Protein 9D60 (pdb70)

InterPro domains:
  IPR032762 Putative polysaccharide deacetylase [PF15421] (67-498)

Structure (mmCIF, N/CA/C/O backbone):
data_9D60
#
_entry.id   9D60
#
_cell.length_a   69.295
_cell.length_b   73.112
_cell.length_c   95.385
_cell.angle_alpha   90.000
_cell.angle_beta   90.000
_cell.angle_gamma   90.000
#
_symmetry.space_group_name_H-M   'P 21 21 21'
#
loop_
_entity.id
_entity.type
_entity.pdbx_description
1 polymer 'Phage tail component domain protein'
2 non-polymer GLYCEROL
3 non-polymer 'ZINC ION'
4 water water
#
loop_
_atom_site.group_PDB
_atom_site.id
_atom_site.type_symbol
_atom_site.label_atom_id
_atom_site.label_alt_id
_atom_site.label_comp_id
_atom_site.label_asym_id
_atom_site.label_entity_id
_atom_site.label_seq_id
_atom_site.pdbx_PDB_ins_code
_atom_site.Cartn_x
_atom_site.Cartn_y
_atom_site.Cartn_z
_atom_site.occupancy
_atom_site.B_iso_or_equiv
_atom_site.auth_seq_id
_atom_site.auth_comp_id
_atom_site.auth_asym_id
_atom_site.auth_atom_id
_atom_site.pdbx_PDB_model_num
ATOM 1 N N . ASP A 1 21 ? -0.67713 37.59950 12.70781 1.000 62.97194 40 ASP A N 1
ATOM 2 C CA . ASP A 1 21 ? -1.96618 37.49986 13.38353 1.000 72.90339 40 ASP A CA 1
ATOM 3 C C . ASP A 1 21 ? -2.41588 36.04316 13.47131 1.000 69.23806 40 ASP A C 1
ATOM 4 O O . ASP A 1 21 ? -2.67778 35.39922 12.45445 1.000 64.12087 40 ASP A O 1
ATOM 9 N N . ASN A 1 22 ? -2.50926 35.53508 14.70275 1.000 66.61566 41 ASN A N 1
ATOM 10 C CA . ASN A 1 22 ? -2.81817 34.12355 14.90706 1.000 72.52242 41 ASN A CA 1
ATOM 11 C C . ASN A 1 22 ? -4.27196 33.80066 14.58522 1.000 48.49521 41 ASN A C 1
ATOM 12 O O . ASN A 1 22 ? -4.56843 32.69431 14.12000 1.000 46.65536 41 ASN A O 1
ATOM 17 N N . GLY A 1 23 ? -5.18549 34.73866 14.82087 1.000 33.37508 42 GLY A N 1
ATOM 18 C CA . GLY A 1 23 ? -6.60036 34.46844 14.68742 1.000 32.01956 42 GLY A CA 1
ATOM 19 C C . GLY A 1 23 ? -7.21749 34.74157 13.33401 1.000 19.24246 42 GLY A C 1
ATOM 20 O O . GLY A 1 23 ? -8.42406 34.53795 13.17380 1.000 21.88706 42 GLY A O 1
ATOM 21 N N . LYS A 1 24 ? -6.43730 35.19797 12.35909 1.000 17.36594 43 LYS A N 1
ATOM 22 C CA . LYS A 1 24 ? -6.96951 35.49355 11.03542 1.000 18.54714 43 LYS A CA 1
ATOM 23 C C . LYS A 1 24 ? -7.08070 34.21039 10.21874 1.000 16.94639 43 LYS A C 1
ATOM 24 O O . LYS A 1 24 ? -6.20937 33.33855 10.27820 1.000 17.51000 43 LYS A O 1
ATOM 30 N N . ARG A 1 25 ? -8.16282 34.09385 9.45405 1.000 13.69411 44 ARG A N 1
ATOM 31 C CA . ARG A 1 25 ? -8.33331 32.92165 8.60828 1.000 11.02340 44 ARG A CA 1
ATOM 32 C C . ARG A 1 25 ? -7.26237 32.87472 7.52737 1.000 13.49827 44 ARG A C 1
ATOM 33 O O . ARG A 1 25 ? -6.93243 33.88850 6.90750 1.000 14.91868 44 ARG A O 1
ATOM 41 N N . ARG A 1 26 ? -6.70591 31.68432 7.31505 1.000 12.75674 45 ARG A N 1
ATOM 42 C CA . ARG A 1 26 ? -5.83618 31.42354 6.18338 1.000 13.34829 45 ARG A CA 1
ATOM 43 C C . ARG A 1 26 ? -6.34010 30.16653 5.49714 1.000 10.88486 45 ARG A C 1
ATOM 44 O O . ARG A 1 26 ? -6.80275 29.23162 6.15936 1.000 12.91020 45 ARG A O 1
ATOM 52 N N . ASP A 1 27 ? -6.25197 30.14198 4.17820 1.000 12.22612 46 ASP A N 1
ATOM 53 C CA . ASP A 1 27 ? -6.54377 28.95006 3.39506 1.000 11.51663 46 ASP A CA 1
ATOM 54 C C . ASP A 1 27 ? -5.25387 28.57952 2.68288 1.000 12.14215 46 ASP A C 1
ATOM 55 O O . ASP A 1 27 ? -4.76262 29.34142 1.84186 1.000 16.12994 46 ASP A O 1
ATOM 60 N N . VAL A 1 28 ? -4.68922 27.42949 3.04739 1.000 10.92033 47 VAL A N 1
ATOM 61 C CA . VAL A 1 28 ? -3.32662 27.07065 2.68699 1.000 12.60616 47 VAL A CA 1
ATOM 62 C C . VAL A 1 28 ? -3.33550 25.72061 1.99169 1.000 10.71871 47 VAL A C 1
ATOM 63 O O . VAL A 1 28 ? -4.25694 24.91620 2.14342 1.000 13.34779 47 VAL A O 1
ATOM 67 N N . ILE A 1 29 ? -2.27607 25.46737 1.24590 1.000 11.87913 48 ILE A N 1
ATOM 68 C CA . ILE A 1 29 ? -1.97085 24.12530 0.77684 1.000 10.83227 48 ILE A CA 1
ATOM 69 C C . ILE A 1 29 ? -1.10806 23.47018 1.84430 1.000 12.84783 48 ILE A C 1
ATOM 70 O O . ILE A 1 29 ? -0.01974 23.95872 2.16322 1.000 14.58005 48 ILE A O 1
ATOM 75 N N . CYS A 1 30 ? -1.61440 22.39841 2.43955 1.000 11.22134 49 CYS A N 1
ATOM 76 C CA . CYS A 1 30 ? -0.84174 21.69075 3.45029 1.000 11.91680 49 CYS A CA 1
ATOM 77 C C . CYS A 1 30 ? 0.48889 21.23627 2.87227 1.000 10.85499 49 CYS A C 1
ATOM 78 O O . CYS A 1 30 ? 0.55390 20.73787 1.74338 1.000 10.49944 49 CYS A O 1
ATOM 81 N N . GLU A 1 31 ? 1.54509 21.40967 3.65990 1.000 11.94223 50 GLU A N 1
ATOM 82 C CA . GLU A 1 31 ? 2.90252 21.11571 3.22769 1.000 14.31717 50 GLU A CA 1
ATOM 83 C C . GLU A 1 31 ? 3.72149 20.70193 4.44283 1.000 12.69090 50 GLU A C 1
ATOM 84 O O . GLU A 1 31 ? 3.52233 21.22257 5.54442 1.000 14.73987 50 GLU A O 1
ATOM 90 N N . THR A 1 32 ? 4.60983 19.73470 4.25462 1.000 11.82066 51 THR A N 1
ATOM 91 C CA . THR A 1 32 ? 5.55452 19.35700 5.29004 1.000 11.10161 51 THR A CA 1
ATOM 92 C C . THR A 1 32 ? 6.93569 19.84191 4.87052 1.000 10.16260 51 THR A C 1
ATOM 93 O O . THR A 1 32 ? 7.20268 20.04118 3.68288 1.000 12.75250 51 THR A O 1
ATOM 97 N N . GLU A 1 33 ? 7.81110 20.06248 5.84329 1.000 9.76644 52 GLU A N 1
ATOM 98 C CA . GLU A 1 33 ? 9.06068 20.75332 5.54477 1.000 9.99534 52 GLU A CA 1
ATOM 99 C C . GLU A 1 33 ? 10.18097 19.82862 5.07680 1.000 9.88407 52 GLU A C 1
ATOM 100 O O . GLU A 1 33 ? 11.22912 20.31336 4.63908 1.000 12.02591 52 GLU A O 1
ATOM 106 N N . PHE A 1 34 ? 9.99050 18.51241 5.14056 1.000 8.12337 53 PHE A N 1
ATOM 107 C CA . PHE A 1 34 ? 10.92989 17.57101 4.54468 1.000 8.41522 53 PHE A CA 1
ATOM 108 C C . PHE A 1 34 ? 10.15541 16.32325 4.18503 1.000 8.33880 53 PHE A C 1
ATOM 109 O O . PHE A 1 34 ? 9.13925 16.03468 4.80387 1.000 7.63162 53 PHE A O 1
ATOM 117 N N . ILE A 1 35 ? 10.64320 15.59494 3.18551 1.000 7.99050 54 ILE A N 1
ATOM 118 C CA . ILE A 1 35 ? 10.14380 14.26784 2.83045 1.000 7.92575 54 ILE A CA 1
ATOM 119 C C . ILE A 1 35 ? 11.35969 13.38158 2.60100 1.000 7.78682 54 ILE A C 1
ATOM 120 O O . ILE A 1 35 ? 12.30614 13.79838 1.92738 1.000 8.51408 54 ILE A O 1
ATOM 125 N N . TYR A 1 36 ? 11.33965 12.16161 3.13973 1.000 6.84349 55 TYR A N 1
ATOM 126 C CA . TYR A 1 36 ? 12.45053 11.24877 2.89776 1.000 7.84748 55 TYR A CA 1
ATOM 127 C C . TYR A 1 36 ? 12.76151 11.19920 1.40098 1.000 7.86941 55 TYR A C 1
ATOM 128 O O . TYR A 1 36 ? 11.83368 11.17564 0.57627 1.000 8.31562 55 TYR A O 1
ATOM 137 N N . PRO A 1 37 ? 14.04276 11.18834 1.00949 1.000 6.59977 56 PRO A N 1
ATOM 138 C CA . PRO A 1 37 ? 14.40323 11.23015 -0.42420 1.000 7.33734 56 PRO A CA 1
ATOM 139 C C . PRO A 1 37 ? 14.31487 9.85819 -1.08101 1.000 6.72745 56 PRO A C 1
ATOM 140 O O . PRO A 1 37 ? 15.32305 9.23339 -1.44922 1.000 8.08272 56 PRO A O 1
ATOM 144 N N . PHE A 1 38 ? 13.07584 9.38778 -1.27588 1.000 7.40638 57 PHE A N 1
ATOM 145 C CA . PHE A 1 38 ? 12.84726 8.04458 -1.81173 1.000 8.69707 57 PHE A CA 1
ATOM 146 C C . PHE A 1 38 ? 13.53747 7.84065 -3.15494 1.000 8.52531 57 PHE A C 1
ATOM 147 O O . PHE A 1 38 ? 14.06505 6.75108 -3.42307 1.000 8.86280 57 PHE A O 1
ATOM 155 N N . GLY A 1 39 ? 13.53780 8.87553 -4.00403 1.000 8.41938 58 GLY A N 1
ATOM 156 C CA . GLY A 1 39 ? 14.16551 8.75672 -5.30945 1.000 10.42262 58 GLY A CA 1
ATOM 157 C C . GLY A 1 39 ? 15.64720 8.46554 -5.24177 1.000 9.96174 58 GLY A C 1
ATOM 158 O O . GLY A 1 39 ? 16.20955 7.88253 -6.17536 1.000 10.52589 58 GLY A O 1
ATOM 159 N N . ASN A 1 40 ? 16.29991 8.85514 -4.14630 1.000 8.73400 59 ASN A N 1
ATOM 160 C CA . ASN A 1 40 ? 17.73500 8.64348 -4.00289 1.000 10.46601 59 ASN A CA 1
ATOM 161 C C . ASN A 1 40 ? 18.09157 7.32819 -3.32583 1.000 8.57825 59 ASN A C 1
ATOM 162 O O . ASN A 1 40 ? 19.27924 6.99542 -3.24669 1.000 8.16575 59 ASN A O 1
ATOM 167 N N . GLU A 1 41 ? 17.10541 6.58349 -2.81521 1.000 7.98079 60 GLU A N 1
ATOM 168 C CA . GLU A 1 41 ? 17.40693 5.35454 -2.08997 1.000 8.41406 60 GLU A CA 1
ATOM 169 C C . GLU A 1 41 ? 18.22893 4.42904 -2.97393 1.000 9.30064 60 GLU A C 1
ATOM 170 O O . GLU A 1 41 ? 17.94808 4.28659 -4.15924 1.000 10.56292 60 GLU A O 1
ATOM 176 N N . THR A 1 42 ? 19.28075 3.83629 -2.41713 1.000 9.95849 61 THR A N 1
ATOM 177 C CA . THR A 1 42 ? 20.09575 2.91415 -3.20138 1.000 9.99994 61 THR A CA 1
ATOM 178 C C . THR A 1 42 ? 19.39178 1.57572 -3.34147 1.000 11.85605 61 THR A C 1
ATOM 179 O O . THR A 1 42 ? 18.81988 1.04751 -2.37696 1.000 13.52983 61 THR A O 1
ATOM 183 N N . ALA A 1 43 ? 19.48461 1.00102 -4.54279 1.000 14.83085 62 ALA A N 1
ATOM 184 C CA . ALA A 1 43 ? 18.83613 -0.27337 -4.80982 1.000 15.36848 62 ALA A CA 1
ATOM 185 C C . ALA A 1 43 ? 19.58876 -1.45583 -4.20890 1.000 15.32421 62 ALA A C 1
ATOM 186 O O . ALA A 1 43 ? 18.96378 -2.42871 -3.77320 1.000 15.70185 62 ALA A O 1
ATOM 188 N N . ASP A 1 44 ? 20.91300 -1.39098 -4.15495 1.000 14.34587 63 ASP A N 1
ATOM 189 C CA . ASP A 1 44 ? 21.73809 -2.51345 -3.73134 1.000 13.65802 63 ASP A CA 1
ATOM 190 C C . ASP A 1 44 ? 22.44308 -2.17494 -2.42294 1.000 11.90238 63 ASP A C 1
ATOM 191 O O . ASP A 1 44 ? 23.01366 -1.08512 -2.28784 1.000 19.27254 63 ASP A O 1
ATOM 196 N N . LYS A 1 45 ? 22.37700 -3.09352 -1.46069 1.000 12.39911 64 LYS A N 1
ATOM 197 C CA . LYS A 1 45 ? 23.02968 -2.93339 -0.16815 1.000 13.51573 64 LYS A CA 1
ATOM 198 C C . LYS A 1 45 ? 23.98661 -4.08709 0.03918 1.000 12.98743 64 LYS A C 1
ATOM 199 O O . LYS A 1 45 ? 23.64493 -5.24040 -0.23967 1.000 15.35869 64 LYS A O 1
ATOM 205 N N . GLU A 1 46 ? 25.16715 -3.78810 0.56021 1.000 11.00406 65 GLU A N 1
ATOM 206 C CA . GLU A 1 46 ? 26.14037 -4.81744 0.92173 1.000 12.37527 65 GLU A CA 1
ATOM 207 C C . GLU A 1 46 ? 26.41095 -4.68625 2.41239 1.000 13.24576 65 GLU A C 1
ATOM 208 O O . GLU A 1 46 ? 27.09061 -3.74420 2.83144 1.000 18.60110 65 GLU A O 1
ATOM 214 N N . ILE A 1 47 ? 25.86513 -5.61447 3.20924 1.000 11.57619 66 ILE A N 1
ATOM 215 C CA . ILE A 1 47 ? 25.99139 -5.60419 4.66735 1.000 10.38440 66 ILE A CA 1
ATOM 216 C C . ILE A 1 47 ? 27.24401 -6.37173 5.06062 1.000 10.30810 66 ILE A C 1
ATOM 217 O O . ILE A 1 47 ? 27.44784 -7.51112 4.62641 1.000 10.65486 66 ILE A O 1
ATOM 222 N N . GLU A 1 48 ? 28.07369 -5.75472 5.90027 1.000 10.01220 67 GLU A N 1
ATOM 223 C CA . GLU A 1 48 ? 29.22449 -6.41668 6.50332 1.000 10.25346 67 GLU A CA 1
ATOM 224 C C . GLU A 1 48 ? 29.22599 -6.05057 7.97762 1.000 9.84230 67 GLU A C 1
ATOM 225 O O . GLU A 1 48 ? 29.40776 -4.87964 8.33111 1.000 11.46621 67 GLU A O 1
ATOM 231 N N . ILE A 1 49 ? 29.00761 -7.03868 8.83482 1.000 9.98368 68 ILE A N 1
ATOM 232 C CA . ILE A 1 49 ? 28.95534 -6.82517 10.27134 1.000 9.55720 68 ILE A CA 1
ATOM 233 C C . ILE A 1 49 ? 30.04358 -7.67960 10.90291 1.000 9.63371 68 ILE A C 1
ATOM 234 O O . ILE A 1 49 ? 30.09514 -8.89699 10.69193 1.000 11.37893 68 ILE A O 1
ATOM 239 N N . THR A 1 50 ? 30.93874 -7.03910 11.64178 1.000 10.85353 69 THR A N 1
ATOM 240 C CA . THR A 1 50 ? 32.06254 -7.72296 12.26158 1.000 12.17193 69 THR A CA 1
ATOM 241 C C . THR A 1 50 ? 31.78510 -7.88448 13.74966 1.000 10.21938 69 THR A C 1
ATOM 242 O O . THR A 1 50 ? 31.46293 -6.90911 14.43777 1.000 11.32877 69 THR A O 1
ATOM 246 N N . ILE A 1 51 ? 31.89637 -9.11390 14.22810 1.000 9.29300 70 ILE A N 1
ATOM 247 C CA . ILE A 1 51 ? 31.56912 -9.48183 15.60163 1.000 10.75446 70 ILE A CA 1
ATOM 248 C C . ILE A 1 51 ? 32.85266 -9.95152 16.27254 1.000 9.89783 70 ILE A C 1
ATOM 249 O O . ILE A 1 51 ? 33.46588 -10.93485 15.83594 1.000 11.72857 70 ILE A O 1
ATOM 254 N N . HIS A 1 52 ? 33.26687 -9.23626 17.31303 1.000 10.66075 71 HIS A N 1
ATOM 255 C CA . HIS A 1 52 ? 34.45642 -9.57334 18.08416 1.000 11.67918 71 HIS A CA 1
ATOM 256 C C . HIS A 1 52 ? 34.01878 -10.18810 19.40168 1.000 11.45936 71 HIS A C 1
ATOM 257 O O . HIS A 1 52 ? 33.19926 -9.60326 20.11903 1.000 12.42994 71 HIS A O 1
ATOM 264 N N . LEU A 1 53 ? 34.56758 -11.35537 19.71512 1.000 12.98901 72 LEU A N 1
ATOM 265 C CA . LEU A 1 53 ? 34.18208 -12.12048 20.89157 1.000 11.57093 72 LEU A CA 1
ATOM 266 C C . LEU A 1 53 ? 35.14430 -11.89231 22.04998 1.000 12.05962 72 LEU A C 1
ATOM 267 O O . LEU A 1 53 ? 36.34485 -11.67346 21.86090 1.000 14.15723 72 LEU A O 1
ATOM 272 N N . LYS A 1 54 ? 34.59094 -11.97697 23.26256 1.000 11.69874 73 LYS A N 1
ATOM 273 C CA . LYS A 1 54 ? 35.39276 -11.97473 24.48211 1.000 11.96983 73 LYS A CA 1
ATOM 274 C C . LYS A 1 54 ? 36.36689 -13.15043 24.50128 1.000 13.02673 73 LYS A C 1
ATOM 275 O O . LYS A 1 54 ? 36.12502 -14.20677 23.90044 1.000 14.24466 73 LYS A O 1
ATOM 281 N N . ALA A 1 55 ? 37.46685 -12.96101 25.24338 1.000 13.37912 74 ALA A N 1
ATOM 282 C CA . ALA A 1 55 ? 38.60769 -13.87668 25.17727 1.000 15.26138 74 ALA A CA 1
ATOM 283 C C . ALA A 1 55 ? 38.22749 -15.29709 25.55611 1.000 18.17636 74 ALA A C 1
ATOM 284 O O . ALA A 1 55 ? 38.69978 -16.25828 24.93547 1.000 17.14935 74 ALA A O 1
ATOM 286 N N . ASP A 1 56 ? 37.39500 -15.46204 26.57957 1.000 16.33538 75 ASP A N 1
ATOM 287 C CA . ASP A 1 56 ? 37.05253 -16.79520 27.05720 1.000 18.58455 75 ASP A CA 1
ATOM 288 C C . ASP A 1 56 ? 35.71549 -17.27280 26.51947 1.000 22.00706 75 ASP A C 1
ATOM 289 O O . ASP A 1 56 ? 35.11417 -18.19063 27.08814 1.000 21.31423 75 ASP A O 1
ATOM 294 N N . ARG A 1 57 ? 35.25384 -16.67609 25.42034 1.000 19.08034 76 ARG A N 1
ATOM 295 C CA . ARG A 1 57 ? 33.97253 -16.99579 24.80678 1.000 24.23863 76 ARG A CA 1
ATOM 296 C C . ARG A 1 57 ? 34.14145 -17.38154 23.34177 1.000 28.24507 76 ARG A C 1
ATOM 297 O O . ARG A 1 57 ? 33.22554 -17.20083 22.53355 1.000 24.51898 76 ARG A O 1
ATOM 305 N N . GLN A 1 58 ? 35.31962 -17.89608 22.98704 1.000 19.43128 77 GLN A N 1
ATOM 306 C CA . GLN A 1 58 ? 35.54668 -18.40761 21.64428 1.000 19.05259 77 GLN A CA 1
ATOM 307 C C . GLN A 1 58 ? 34.53153 -19.50004 21.34397 1.000 24.37767 77 GLN A C 1
ATOM 308 O O . GLN A 1 58 ? 34.29683 -20.39366 22.16222 1.000 30.21174 77 GLN A O 1
ATOM 314 N N . VAL A 1 59 ? 33.90367 -19.40803 20.18008 1.000 22.96222 78 VAL A N 1
ATOM 315 C CA . VAL A 1 59 ? 32.93129 -20.39852 19.75292 1.000 20.64571 78 VAL A CA 1
ATOM 316 C C . VAL A 1 59 ? 33.52865 -21.16106 18.58529 1.000 18.31203 78 VAL A C 1
ATOM 317 O O . VAL A 1 59 ? 34.43320 -20.68717 17.89373 1.000 22.67240 78 VAL A O 1
ATOM 321 N N . GLY A 1 60 ? 33.02544 -22.37252 18.37741 1.000 22.58374 79 GLY A N 1
ATOM 322 C CA . GLY A 1 60 ? 33.56253 -23.20816 17.32699 1.000 28.55150 79 GLY A CA 1
ATOM 323 C C . GLY A 1 60 ? 32.85291 -23.03383 16.00228 1.000 24.94048 79 GLY A C 1
ATOM 324 O O . GLY A 1 60 ? 33.46875 -23.15956 14.94168 1.000 23.41145 79 GLY A O 1
ATOM 325 N N . TYR A 1 61 ? 31.55777 -22.73064 16.04902 1.000 19.93655 80 TYR A N 1
ATOM 326 C CA . TYR A 1 61 ? 30.75555 -22.72715 14.83564 1.000 18.51909 80 TYR A CA 1
ATOM 327 C C . TYR A 1 61 ? 29.56019 -21.81293 15.02818 1.000 17.07380 80 TYR A C 1
ATOM 328 O O . TYR A 1 61 ? 28.92557 -21.82798 16.08357 1.000 18.08184 80 TYR A O 1
ATOM 337 N N . LEU A 1 62 ? 29.25020 -21.04164 13.98666 1.000 13.91517 81 LEU A N 1
ATOM 338 C CA . LEU A 1 62 ? 28.07348 -20.18462 13.94944 1.000 11.27962 81 LEU A CA 1
ATOM 339 C C . LEU A 1 62 ? 27.40962 -20.36173 12.59656 1.000 12.88271 81 LEU A C 1
ATOM 340 O O . LEU A 1 62 ? 28.08687 -20.60173 11.59498 1.000 13.36252 81 LEU A O 1
ATOM 345 N N . TYR A 1 63 ? 26.08506 -20.24050 12.56698 1.000 10.69779 82 TYR A N 1
ATOM 346 C CA . TYR A 1 63 ? 25.36530 -20.22779 11.29969 1.000 10.27937 82 TYR A CA 1
ATOM 347 C C . TYR A 1 63 ? 24.17383 -19.29292 11.43070 1.000 9.36097 82 TYR A C 1
ATOM 348 O O . TYR A 1 63 ? 23.80400 -18.89634 12.53570 1.000 10.12218 82 TYR A O 1
ATOM 357 N N . THR A 1 64 ? 23.59941 -18.91000 10.29240 1.000 9.51334 83 THR A N 1
ATOM 358 C CA . THR A 1 64 ? 22.66468 -17.78858 10.26526 1.000 10.27142 83 THR A CA 1
ATOM 359 C C . THR A 1 64 ? 21.43861 -18.09499 9.41482 1.000 10.20746 83 THR A C 1
ATOM 360 O O . THR A 1 64 ? 21.454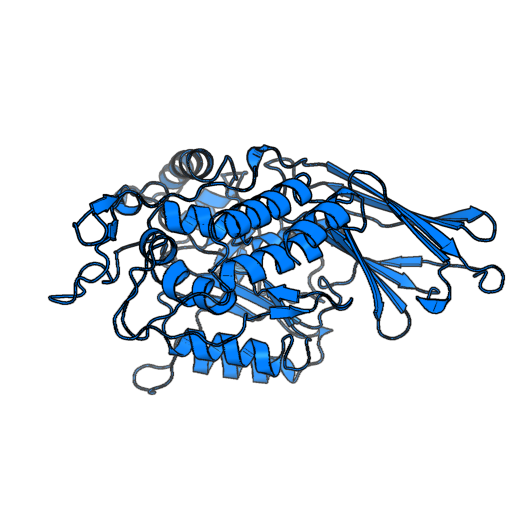34 -18.97149 8.54695 1.000 12.60097 83 THR A O 1
ATOM 364 N N . GLU A 1 65 ? 20.38218 -17.31508 9.63953 1.000 9.01444 84 GLU A N 1
ATOM 365 C CA . GLU A 1 65 ? 19.17825 -17.38997 8.82206 1.000 11.52777 84 GLU A CA 1
ATOM 366 C C . GLU A 1 65 ? 18.45009 -16.06225 8.93670 1.000 10.48471 84 GLU A C 1
ATOM 367 O O . GLU A 1 65 ? 18.57124 -15.36596 9.95121 1.000 11.51961 84 GLU A O 1
ATOM 373 N N . ILE A 1 66 ? 17.68494 -15.72799 7.90351 1.000 9.43717 85 ILE A N 1
ATOM 374 C CA . ILE A 1 66 ? 16.66470 -14.68611 7.97791 1.000 8.53690 85 ILE A CA 1
ATOM 375 C C . ILE A 1 66 ? 15.35282 -15.35826 8.37631 1.000 10.13146 85 ILE A C 1
ATOM 376 O O . ILE A 1 66 ? 14.91320 -16.28922 7.67726 1.000 10.66965 85 ILE A O 1
ATOM 381 N N . PRO A 1 67 ? 14.72366 -14.95782 9.48117 1.000 7.89449 86 PRO A N 1
ATOM 382 C CA . PRO A 1 67 ? 13.50730 -15.64792 9.92101 1.000 8.26808 86 PRO A CA 1
ATOM 383 C C . PRO A 1 67 ? 12.31019 -15.29953 9.04784 1.000 7.73215 86 PRO A C 1
ATOM 384 O O . PRO A 1 67 ? 12.29867 -14.29269 8.32993 1.000 7.72736 86 PRO A O 1
ATOM 388 N N . THR A 1 68 ? 11.26424 -16.12279 9.16990 1.000 8.26985 87 THR A N 1
ATOM 389 C CA . THR A 1 68 ? 10.07625 -15.97741 8.33723 1.000 9.12552 87 THR A CA 1
ATOM 390 C C . THR A 1 68 ? 9.50218 -14.57517 8.42596 1.000 8.93102 87 THR A C 1
ATOM 391 O O . THR A 1 68 ? 9.14194 -13.97875 7.41035 1.000 9.01305 87 THR A O 1
ATOM 395 N N . LEU A 1 69 ? 9.40167 -14.03482 9.63486 1.000 7.65972 88 LEU A N 1
ATOM 396 C CA . LEU A 1 69 ? 8.88385 -12.69056 9.84545 1.000 7.33668 88 LEU A CA 1
ATOM 397 C C . LEU A 1 69 ? 9.95311 -11.81817 10.47734 1.000 6.96226 88 LEU A C 1
ATOM 398 O O . LEU A 1 69 ? 10.71204 -12.26335 11.34925 1.000 8.04840 88 LEU A O 1
ATOM 403 N N . LYS A 1 70 ? 9.98625 -10.56831 10.03356 1.000 6.71386 89 LYS A N 1
ATOM 404 C CA . LYS A 1 70 ? 10.89613 -9.59035 10.60280 1.000 7.59539 89 LYS A CA 1
ATOM 405 C C . LYS A 1 70 ? 10.72193 -9.54415 12.11334 1.000 6.39965 89 LYS A C 1
ATOM 406 O O . LYS A 1 70 ? 9.61863 -9.74797 12.63635 1.000 7.69231 89 LYS A O 1
ATOM 412 N N . TYR A 1 71 ? 11.83220 -9.30979 12.82041 1.000 7.22889 90 TYR A N 1
ATOM 413 C CA . TYR A 1 71 ? 11.85688 -9.19203 14.27456 1.000 7.21531 90 TYR A CA 1
ATOM 414 C C . TYR A 1 71 ? 11.56315 -10.51225 14.96432 1.000 7.64565 90 TYR A C 1
ATOM 415 O O . TYR A 1 71 ? 11.31128 -10.52638 16.17522 1.000 8.55266 90 TYR A O 1
ATOM 424 N N . ASN A 1 72 ? 11.55986 -11.62232 14.23316 1.000 7.31305 91 ASN A N 1
ATOM 425 C CA . ASN A 1 72 ? 11.18178 -12.91005 14.79397 1.000 7.27964 91 ASN A CA 1
ATOM 426 C C . ASN A 1 72 ? 9.74811 -12.92145 15.29937 1.000 8.86008 91 ASN A C 1
ATOM 427 O O . ASN A 1 72 ? 9.42122 -13.67523 16.21913 1.000 9.48773 91 ASN A O 1
ATOM 432 N N . LYS A 1 73 ? 8.86415 -12.12984 14.69000 1.000 7.99021 92 LYS A N 1
ATOM 433 C CA . LYS A 1 73 ? 7.45892 -12.17495 15.07462 1.000 6.78702 92 LYS A CA 1
ATOM 434 C C . LYS A 1 73 ? 6.83302 -13.53356 14.74383 1.000 8.34941 92 LYS A C 1
ATOM 435 O O . LYS A 1 73 ? 7.32880 -14.29260 13.90169 1.000 9.43725 92 LYS A O 1
ATOM 441 N N . ASP A 1 74 ? 5.71964 -13.82832 15.42272 1.000 8.27993 93 ASP A N 1
ATOM 442 C CA . ASP A 1 74 ? 4.99845 -15.08286 15.22551 1.000 8.81787 93 ASP A CA 1
ATOM 443 C C . ASP A 1 74 ? 3.95096 -15.00482 14.12716 1.000 8.51355 93 ASP A C 1
ATOM 444 O O . ASP A 1 74 ? 3.65174 -16.02959 13.51200 1.000 9.02653 93 ASP A O 1
ATOM 449 N N . TRP A 1 75 ? 3.33283 -13.84499 13.90539 1.000 8.38565 94 TRP A N 1
ATOM 450 C CA . TRP A 1 75 ? 2.22967 -13.77765 12.96017 1.000 7.60574 94 TRP A CA 1
ATOM 451 C C . TRP A 1 75 ? 2.16310 -12.38008 12.36102 1.000 7.61654 94 TRP A C 1
ATOM 452 O O . TRP A 1 75 ? 2.72857 -11.41418 12.89361 1.000 7.68388 94 TRP A O 1
ATOM 463 N N . LEU A 1 76 ? 1.45181 -12.29077 11.24577 1.000 7.35608 95 LEU A N 1
ATOM 464 C CA . LEU A 1 76 ? 1.48357 -11.12230 10.37497 1.000 8.00546 95 LEU A CA 1
ATOM 465 C C . LEU A 1 76 ? 0.10793 -10.47982 10.28301 1.000 6.47810 95 LEU A C 1
ATOM 466 O O . LEU A 1 76 ? -0.88944 -11.16312 10.00735 1.000 7.60197 95 LEU A O 1
ATOM 471 N N . PHE A 1 77 ? 0.06489 -9.15666 10.48038 1.000 8.20285 96 PHE A N 1
ATOM 472 C CA . PHE A 1 77 ? -1.12640 -8.33585 10.28219 1.000 7.40715 96 PHE A CA 1
ATOM 473 C C . PHE A 1 77 ? -0.78074 -7.31444 9.20527 1.000 7.93815 96 PHE A C 1
ATOM 474 O O . PHE A 1 77 ? 0.16477 -6.53822 9.37736 1.000 8.23974 96 PHE A O 1
ATOM 482 N N . LEU A 1 78 ? -1.51025 -7.33840 8.08815 1.000 6.48852 97 LEU A N 1
ATOM 483 C CA . LEU A 1 78 ? -1.32451 -6.38328 6.98993 1.000 7.21768 97 LEU A CA 1
ATOM 484 C C . LEU A 1 78 ? -2.53488 -5.46652 6.90644 1.000 7.13191 97 LEU A C 1
ATOM 485 O O . LEU A 1 78 ? -3.67576 -5.93434 6.98836 1.000 7.60516 97 LEU A O 1
ATOM 490 N N . MET A 1 79 ? -2.30485 -4.15980 6.72470 1.000 7.70787 98 MET A N 1
ATOM 491 C CA . MET A 1 79 ? -3.42792 -3.23266 6.62223 1.000 7.18082 98 MET A CA 1
ATOM 492 C C . MET A 1 79 ? -3.23418 -2.26552 5.45785 1.000 7.93674 98 MET A C 1
ATOM 493 O O . MET A 1 79 ? -2.19913 -1.59028 5.36146 1.000 7.67100 98 MET A O 1
ATOM 498 N N . THR A 1 80 ? -4.24785 -2.18244 4.60009 1.000 7.34617 99 THR A N 1
ATOM 499 C CA . THR A 1 80 ? -4.28241 -1.24876 3.47768 1.000 7.26251 99 THR A CA 1
ATOM 500 C C . THR A 1 80 ? -5.63163 -0.55119 3.52977 1.000 7.50573 99 THR A C 1
ATOM 501 O O . THR A 1 80 ? -6.68181 -1.21037 3.51785 1.000 8.56905 99 THR A O 1
ATOM 505 N N . GLN A 1 81 ? -5.60429 0.77442 3.62133 1.000 6.64385 100 GLN A N 1
ATOM 506 C CA . GLN A 1 81 ? -6.81549 1.57881 3.71192 1.000 7.21456 100 GLN A CA 1
ATOM 507 C C . GLN A 1 81 ? -7.12752 2.17147 2.34028 1.000 7.56706 100 GLN A C 1
ATOM 508 O O . GLN A 1 81 ? -6.28726 2.85589 1.75268 1.000 8.03999 100 GLN A O 1
ATOM 514 N N . ASP A 1 82 ? -8.32689 1.90535 1.83427 1.000 8.04786 101 ASP A N 1
ATOM 515 C CA . ASP A 1 82 ? -8.68532 2.23721 0.46729 1.000 8.44672 101 ASP A CA 1
ATOM 516 C C . ASP A 1 82 ? -9.34138 3.60927 0.38755 1.000 9.37503 101 ASP A C 1
ATOM 517 O O . ASP A 1 82 ? -9.69238 4.23266 1.39074 1.000 11.53619 101 ASP A O 1
ATOM 522 N N . ASP A 1 83 ? -9.50113 4.07166 -0.85107 1.000 8.84564 102 ASP A N 1
ATOM 523 C CA . ASP A 1 83 ? -10.25951 5.27326 -1.21251 1.000 9.16484 102 ASP A CA 1
ATOM 524 C C . ASP A 1 83 ? -9.57154 6.57115 -0.81419 1.000 9.29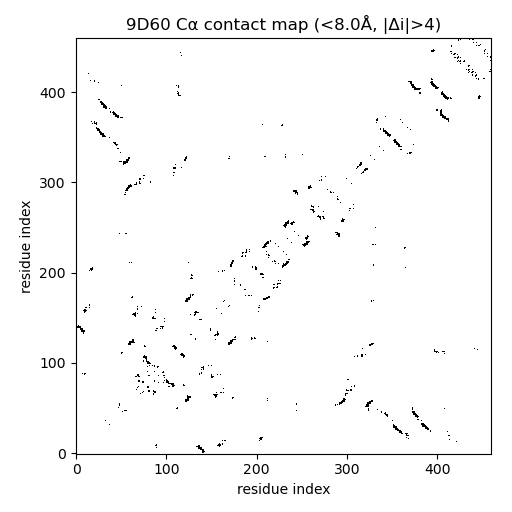056 102 ASP A C 1
ATOM 525 O O . ASP A 1 83 ? -10.22385 7.61506 -0.74107 1.000 10.22343 102 ASP A O 1
ATOM 530 N N . CYS A 1 84 ? -8.27701 6.54714 -0.53670 1.000 8.85740 103 CYS A N 1
ATOM 531 C CA . CYS A 1 84 ? -7.51944 7.77072 -0.25759 1.000 8.63646 103 CYS A CA 1
ATOM 532 C C . CYS A 1 84 ? -8.23085 8.64795 0.77610 1.000 9.61548 103 CYS A C 1
ATOM 533 O O . CYS A 1 84 ? -8.48094 9.83547 0.57067 1.000 9.56307 103 CYS A O 1
ATOM 536 N N . MET A 1 85 ? -8.58551 8.02307 1.89253 1.000 8.06718 104 MET A N 1
ATOM 537 C CA . MET A 1 85 ? -9.50041 8.64294 2.84525 1.000 8.65629 104 MET A CA 1
ATOM 538 C C . MET A 1 85 ? -8.81583 9.63874 3.75555 1.000 7.44798 104 MET A C 1
ATOM 539 O O . MET A 1 85 ? -7.72250 9.38786 4.27111 1.000 8.59645 104 MET A O 1
ATOM 544 N N . HIS A 1 86 ? -9.51178 10.73555 4.02229 1.000 7.61879 105 HIS A N 1
ATOM 545 C CA . HIS A 1 86 ? -9.06335 11.71380 5.00002 1.000 7.05470 105 HIS A CA 1
ATOM 546 C C . HIS A 1 86 ? -8.72913 11.02901 6.32715 1.000 7.34677 105 HIS A C 1
ATOM 547 O O . HIS A 1 86 ? -7.71497 11.34399 6.95821 1.000 7.70197 105 HIS A O 1
ATOM 554 N N . SER A 1 87 ? -9.55373 10.06819 6.74523 1.000 6.84164 106 SER A N 1
ATOM 555 C CA . SER A 1 87 ? -9.31999 9.39440 8.01621 1.000 7.01369 106 SER A CA 1
ATOM 556 C C . SER A 1 87 ? -8.04217 8.56342 8.04665 1.000 6.85866 106 SER A C 1
ATOM 557 O O . SER A 1 87 ? -7.58337 8.23892 9.14981 1.000 7.44759 106 SER A O 1
ATOM 560 N N . ALA A 1 88 ? -7.45767 8.20808 6.89629 1.000 7.44677 107 ALA A N 1
ATOM 561 C CA . ALA A 1 88 ? -6.15371 7.54970 6.92739 1.000 7.33524 107 ALA A CA 1
ATOM 562 C C . ALA A 1 88 ? -5.12690 8.41705 7.63647 1.000 7.43078 107 ALA A C 1
ATOM 563 O O . ALA A 1 88 ? -4.21794 7.90416 8.30602 1.000 7.57495 107 ALA A O 1
ATOM 565 N N . PHE A 1 89 ? -5.25416 9.73801 7.48948 1.000 7.27221 108 PHE A N 1
ATOM 566 C CA . PHE A 1 89 ? -4.41230 10.67745 8.22755 1.000 7.21950 108 PHE A CA 1
ATOM 567 C C . PHE A 1 89 ? -4.97571 10.95478 9.61713 1.000 7.76328 108 PHE A C 1
ATOM 568 O O . PHE A 1 89 ? -4.30322 10.73501 10.63021 1.000 7.74919 108 PHE A O 1
ATOM 576 N N . SER A 1 90 ? -6.22847 11.42687 9.68436 1.000 6.88230 109 SER A N 1
ATOM 577 C CA . SER A 1 90 ? -6.76983 11.99910 10.91559 1.000 7.43820 109 SER A CA 1
ATOM 578 C C . SER A 1 90 ? -7.03993 10.96414 11.99468 1.000 8.09663 109 SER A C 1
ATOM 579 O O . SER A 1 90 ? -7.04024 11.31294 13.18785 1.000 8.19405 109 SER A O 1
ATOM 582 N N . TYR A 1 91 ? -7.31425 9.71570 11.61104 1.000 6.80761 110 TYR A N 1
ATOM 583 C CA . TYR A 1 91 ? -7.61120 8.64545 12.55763 1.000 6.90608 110 TYR A CA 1
ATOM 584 C C . TYR A 1 91 ? -6.51075 7.59284 12.58644 1.000 6.93073 110 TYR A C 1
ATOM 585 O O . TYR A 1 91 ? -5.91709 7.35877 13.63987 1.000 7.94596 110 TYR A O 1
ATOM 594 N N . THR A 1 92 ? -6.19051 6.96924 11.44792 1.000 7.64632 111 THR A N 1
ATOM 595 C CA . THR A 1 92 ? -5.26197 5.83972 11.46001 1.000 7.29825 111 THR A CA 1
ATOM 596 C C . THR A 1 92 ? -3.84898 6.28933 11.79890 1.000 6.43433 111 THR A C 1
ATOM 597 O O . THR A 1 92 ? -3.25658 5.84183 12.79440 1.000 7.21325 111 THR A O 1
ATOM 601 N N . TRP A 1 93 ? -3.27856 7.15372 10.96650 1.000 7.88607 112 TRP A N 1
ATOM 602 C CA . TRP A 1 93 ? -1.92185 7.62521 11.20927 1.000 6.84020 112 TRP A CA 1
ATOM 603 C C . TRP A 1 93 ? -1.82129 8.35499 12.54664 1.000 6.97864 112 TRP A C 1
ATOM 604 O O . TRP A 1 93 ? -0.89198 8.11752 13.32916 1.000 7.26262 112 TRP A O 1
ATOM 615 N N . ALA A 1 94 ? -2.77079 9.24825 12.83052 1.000 7.05818 113 ALA A N 1
ATOM 616 C CA . ALA A 1 94 ? -2.68394 10.03211 14.06281 1.000 5.85815 113 ALA A CA 1
ATOM 617 C C . ALA A 1 94 ? -2.68893 9.14516 15.30288 1.000 7.22028 113 ALA A C 1
ATOM 618 O O . ALA A 1 94 ? -1.92839 9.38580 16.24979 1.000 7.74643 113 ALA A O 1
ATOM 620 N N . ALA A 1 95 ? -3.53592 8.11603 15.31984 1.000 6.17926 114 ALA A N 1
ATOM 621 C CA . ALA A 1 95 ? -3.59910 7.24103 16.48869 1.000 7.41793 114 ALA A CA 1
ATOM 622 C C . ALA A 1 95 ? -2.30816 6.45496 16.65435 1.000 6.89958 114 ALA A C 1
ATOM 623 O O . ALA A 1 95 ? -1.82265 6.26866 17.77778 1.000 9.01051 114 ALA A O 1
ATOM 625 N N . ILE A 1 96 ? -1.72916 5.97198 15.55629 1.000 6.78218 115 ILE A N 1
ATOM 626 C CA . ILE A 1 96 ? -0.49804 5.20168 15.67638 1.000 7.57069 115 ILE A CA 1
ATOM 627 C C . ILE A 1 96 ? 0.63077 6.07022 16.21952 1.000 6.35089 115 ILE A C 1
ATOM 628 O O . ILE A 1 96 ? 1.45009 5.62051 17.03804 1.000 6.90839 115 ILE A O 1
ATOM 633 N N . HIS A 1 97 ? 0.68654 7.32768 15.78679 1.000 7.14970 116 HIS A N 1
ATOM 634 C CA . HIS A 1 97 ? 1.85929 8.16311 15.99559 1.000 6.98989 116 HIS A CA 1
ATOM 635 C C . HIS A 1 97 ? 1.72357 9.14832 17.14654 1.000 7.63253 116 HIS A C 1
ATOM 636 O O . HIS A 1 97 ? 2.55373 10.05640 17.26029 1.000 9.30343 116 HIS A O 1
ATOM 643 N N . GLY A 1 98 ? 0.73807 8.96585 18.02006 1.000 8.51024 117 GLY A N 1
ATOM 644 C CA . GLY A 1 98 ? 0.64685 9.76792 19.23265 1.000 9.28885 117 GLY A CA 1
ATOM 645 C C . GLY A 1 98 ? 0.25066 11.20547 18.98480 1.000 10.19004 117 GLY A C 1
ATOM 646 O O . GLY A 1 98 ? 0.63966 12.09522 19.75077 1.000 12.40637 117 GLY A O 1
ATOM 647 N N . LYS A 1 99 ? -0.54339 11.45388 17.96082 1.000 9.03385 118 LYS A N 1
ATOM 648 C CA . LYS A 1 99 ? -0.92967 12.79063 17.53981 1.000 8.68555 118 LYS A CA 1
ATOM 649 C C . LYS A 1 99 ? -2.30323 13.13088 18.08338 1.000 8.21697 118 LYS A C 1
ATOM 650 O O . LYS A 1 99 ? -3.04533 12.25559 18.54285 1.000 8.87686 118 LYS A O 1
ATOM 656 N N . PRO A 1 100 ? -2.68780 14.40607 18.04115 1.000 8.98005 119 PRO A N 1
ATOM 657 C CA . PRO A 1 100 ? -4.04704 14.76820 18.46562 1.000 8.57409 119 PRO A CA 1
ATOM 658 C C . PRO A 1 100 ? -5.09484 14.03630 17.64645 1.000 7.34778 119 PRO A C 1
ATOM 659 O O . PRO A 1 100 ? -4.93016 13.82377 16.43749 1.000 8.68848 119 PRO A O 1
ATOM 663 N N . LEU A 1 101 ? -6.15415 13.62145 18.32565 1.000 9.33034 120 LEU A N 1
ATOM 664 C CA . LEU A 1 101 ? -7.26589 12.89111 17.74919 1.000 9.20000 120 LEU A CA 1
ATOM 665 C C . LEU A 1 101 ? -8.55215 13.64316 18.04366 1.000 9.27906 120 LEU A C 1
ATOM 666 O O . LEU A 1 101 ? -8.61812 14.45546 18.97157 1.000 10.60106 120 LEU A O 1
ATOM 671 N N . SER A 1 102 ? -9.57863 13.34763 17.25761 1.000 8.29593 121 SER A N 1
ATOM 672 C CA . SER A 1 102 ? -10.92519 13.85790 17.45721 1.000 10.18770 121 SER A CA 1
ATOM 673 C C . SER A 1 102 ? -11.88902 12.68282 17.40352 1.000 10.11207 121 SER A C 1
ATOM 674 O O . SER A 1 102 ? -11.58964 11.63365 16.83354 1.000 10.07951 121 SER A O 1
ATOM 677 N N . TYR A 1 103 ? -13.06065 12.85184 18.01840 1.000 10.93233 122 TYR A N 1
ATOM 678 C CA . TYR A 1 103 ? -14.09741 11.83118 17.93092 1.000 9.00527 122 TYR A CA 1
ATOM 679 C C . TYR A 1 103 ? -14.97355 11.99028 16.70251 1.000 10.63967 122 TYR A C 1
ATOM 680 O O . TYR A 1 103 ? -15.48313 10.98904 16.18617 1.000 12.56853 122 TYR A O 1
ATOM 689 N N . ILE A 1 104 ? -15.15326 13.21689 16.20459 1.000 9.52128 123 ILE A N 1
ATOM 690 C CA . ILE A 1 104 ? -16.05347 13.42727 15.07215 1.000 11.71789 123 ILE A CA 1
ATOM 691 C C . ILE A 1 104 ? -15.44733 14.26476 13.95099 1.000 10.03823 123 ILE A C 1
ATOM 692 O O . ILE A 1 104 ? -16.04667 14.36620 12.87321 1.000 12.39169 123 ILE A O 1
ATOM 697 N N . TYR A 1 105 ? -14.27811 14.87011 14.18099 1.000 8.97671 124 TYR A N 1
ATOM 698 C CA . TYR A 1 105 ? -13.66838 15.79247 13.22547 1.000 9.55194 124 TYR A CA 1
ATOM 699 C C . TYR A 1 105 ? -12.43074 15.18238 12.56198 1.000 8.13612 124 TYR A C 1
ATOM 700 O O . TYR A 1 105 ? -11.96609 14.09948 12.92858 1.000 8.89665 124 TYR A O 1
ATOM 709 N N . TYR A 1 106 ? -11.89040 15.91290 11.56593 1.000 8.46096 125 TYR A N 1
ATOM 710 C CA . TYR A 1 106 ? -10.83843 15.41294 10.66198 1.000 8.63868 125 TYR A CA 1
ATOM 711 C C . TYR A 1 106 ? -9.76428 16.49236 10.50271 1.000 9.77352 125 TYR A C 1
ATOM 712 O O . TYR A 1 106 ? -9.88176 17.36505 9.64260 1.000 11.19542 125 TYR A O 1
ATOM 721 N N . CYS A 1 107 ? -8.70641 16.42165 11.30160 1.000 8.24858 126 CYS A N 1
ATOM 722 C CA . CYS A 1 107 ? -7.61487 17.37943 11.16719 1.000 9.35288 126 CYS A CA 1
ATOM 723 C C . CYS A 1 107 ? -6.83058 17.14696 9.87918 1.000 8.86138 126 CYS A C 1
ATOM 724 O O . CYS A 1 107 ? -6.63281 16.01049 9.43998 1.000 8.60000 126 CYS A O 1
ATOM 727 N N . ASP A 1 108 ? -6.35059 18.23863 9.30131 1.000 7.56852 127 ASP A N 1
ATOM 728 C CA . ASP A 1 108 ? -5.29001 18.19499 8.30555 1.000 8.36275 127 ASP A CA 1
ATOM 729 C C . ASP A 1 108 ? -3.94877 18.53086 8.95858 1.000 7.98983 127 ASP A C 1
ATOM 730 O O . ASP A 1 108 ? -3.86440 19.03442 10.08952 1.000 8.85341 127 ASP A O 1
ATOM 735 N N . LEU A 1 109 ? -2.87959 18.29638 8.19127 1.000 9.32702 128 LEU A N 1
ATOM 736 C CA . LEU A 1 109 ? -1.53032 18.56468 8.67900 1.000 9.74666 128 LEU A CA 1
ATOM 737 C C . LEU A 1 109 ? -1.38068 19.99555 9.19662 1.000 9.36693 128 LEU A C 1
ATOM 738 O O . LEU A 1 109 ? -0.77424 20.22451 10.25614 1.000 9.09189 128 LEU A O 1
ATOM 743 N N . ALA A 1 110 ? -1.90576 20.97587 8.45541 1.000 8.44059 129 ALA A N 1
ATOM 744 C CA . ALA A 1 110 ? -1.72261 22.36895 8.85410 1.000 9.33532 129 ALA A CA 1
ATOM 745 C C . ALA A 1 110 ? -2.40499 22.67957 10.18165 1.000 9.20735 129 ALA A C 1
ATOM 746 O O . ALA A 1 110 ? -1.94005 23.55362 10.92667 1.000 10.95842 129 ALA A O 1
ATOM 748 N N . HIS A 1 111 ? -3.49122 21.97783 10.51624 1.000 8.11722 130 HIS A N 1
ATOM 749 C CA . HIS A 1 111 ? -4.09639 22.16021 11.83358 1.000 9.33011 130 HIS A CA 1
ATOM 750 C C . HIS A 1 111 ? -3.13829 21.72281 12.92651 1.000 9.63220 130 HIS A C 1
ATOM 751 O O . HIS A 1 111 ? -2.96323 22.41695 13.93569 1.000 9.69241 130 HIS A O 1
ATOM 758 N N . LEU A 1 112 ? -2.51231 20.55891 12.74698 1.000 9.14614 131 LEU A N 1
ATOM 759 C CA . LEU A 1 112 ? -1.55903 20.06761 13.73880 1.000 8.63459 131 LEU A CA 1
ATOM 760 C C . LEU A 1 112 ? -0.35627 20.99180 13.83897 1.000 10.78566 131 LEU A C 1
ATOM 761 O O . LEU A 1 112 ? 0.09407 21.31229 14.94162 1.000 12.16765 131 LEU A O 1
ATOM 766 N N . GLN A 1 113 ? 0.17426 21.44436 12.70296 1.000 10.18925 132 GLN A N 1
ATOM 767 C CA . GLN A 1 113 ? 1.35300 22.30401 12.73085 1.000 11.00430 132 GLN A CA 1
ATOM 768 C C . GLN A 1 113 ? 1.08117 23.61075 13.45334 1.000 12.26406 132 GLN A C 1
ATOM 769 O O . GLN A 1 113 ? 1.97835 24.15728 14.11361 1.000 13.39157 132 GLN A O 1
ATOM 775 N N . ASN A 1 114 ? -0.13230 24.14264 13.33020 1.000 11.08030 133 ASN A N 1
ATOM 776 C CA . ASN A 1 114 ? -0.46652 25.43834 13.90267 1.000 11.78181 133 ASN A CA 1
ATOM 777 C C . ASN A 1 114 ? -1.13714 25.34306 15.26021 1.000 12.66157 133 ASN A C 1
ATOM 778 O O . ASN A 1 114 ? -1.39215 26.38170 15.87657 1.000 13.26040 133 ASN A O 1
ATOM 783 N N . GLY A 1 115 ? -1.44035 24.14507 15.73474 1.000 10.68797 134 GLY A N 1
ATOM 784 C CA . GLY A 1 115 ? -2.16686 24.01690 16.97985 1.000 11.54478 134 GLY A CA 1
ATOM 785 C C . GLY A 1 115 ? -3.60513 24.47777 16.89998 1.000 9.97383 134 GLY A C 1
ATOM 786 O O . GLY A 1 115 ? -4.17773 24.87639 17.91894 1.000 12.97482 134 GLY A O 1
ATOM 787 N N . ASP A 1 116 ? -4.21037 24.43466 15.71290 1.000 10.50875 135 ASP A N 1
ATOM 788 C CA . ASP A 1 116 ? -5.62255 24.77708 15.52100 1.000 10.12889 135 ASP A CA 1
ATOM 789 C C . ASP A 1 116 ? -6.37166 23.45036 15.54554 1.000 9.53208 135 ASP A C 1
ATOM 790 O O . ASP A 1 116 ? -6.48404 22.76211 14.53034 1.000 9.66968 135 ASP A O 1
ATOM 795 N N . LEU A 1 117 ? -6.85632 23.06613 16.73271 1.000 9.27853 136 LEU A N 1
ATOM 796 C CA . LEU A 1 117 ? -7.35766 21.72262 16.93268 1.000 9.59319 136 LEU A CA 1
ATOM 797 C C . LEU A 1 117 ? -8.86124 21.72410 17.18051 1.000 11.35479 136 LEU A C 1
ATOM 798 O O . LEU A 1 117 ? -9.41265 22.69452 17.71035 1.000 12.24465 136 LEU A O 1
ATOM 803 N N . PRO A 1 118 ? -9.54640 20.64538 16.82298 1.000 10.01758 137 PRO A N 1
ATOM 804 C CA . PRO A 1 118 ? -11.00737 20.59743 16.97907 1.000 11.48654 137 PRO A CA 1
ATOM 805 C C . PRO A 1 118 ? -11.41812 20.61590 18.43966 1.000 10.22911 137 PRO A C 1
ATOM 806 O O . PRO A 1 118 ? -1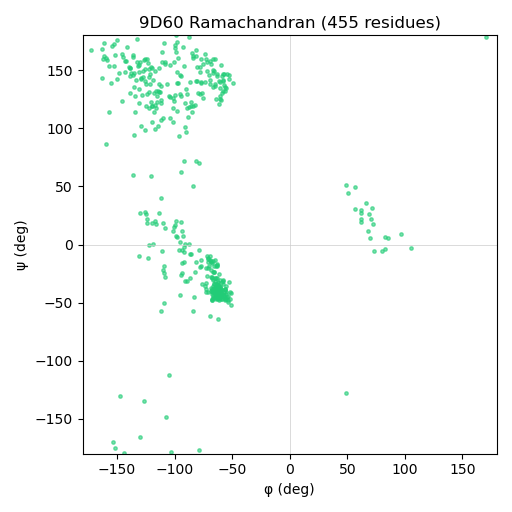0.62665 20.27208 19.33456 1.000 11.18005 137 PRO A O 1
ATOM 810 N N . PRO A 1 119 ? -12.67141 20.99878 18.71123 1.000 10.44239 138 PRO A N 1
ATOM 811 C CA . PRO A 1 119 ? -13.09023 21.27776 20.09737 1.000 10.19087 138 PRO A CA 1
ATOM 812 C C . PRO A 1 119 ? -13.22455 20.04860 20.96923 1.000 10.04264 138 PRO A C 1
ATOM 813 O O . PRO A 1 119 ? -13.41134 20.19139 22.18627 1.000 12.43721 138 PRO A O 1
ATOM 817 N N . ASP A 1 120 ? -13.16223 18.85144 20.40288 1.000 9.88777 139 ASP A N 1
ATOM 818 C CA . ASP A 1 120 ? -13.22605 17.62506 21.18150 1.000 10.07642 139 ASP A CA 1
ATOM 819 C C . ASP A 1 120 ? -11.88655 16.89519 21.20400 1.000 9.29901 139 ASP A C 1
ATOM 820 O O . ASP A 1 120 ? -11.84877 15.69958 21.49687 1.000 9.97087 139 ASP A O 1
ATOM 825 N N . TYR A 1 121 ? -10.79087 17.57557 20.89088 1.000 9.30045 140 TYR A N 1
ATOM 826 C CA . TYR A 1 121 ? -9.55990 16.82774 20.66437 1.000 10.12453 140 TYR A CA 1
ATOM 827 C C . TYR A 1 121 ? -9.06339 16.15596 21.94022 1.000 9.89155 140 TYR A C 1
ATOM 828 O O . TYR A 1 121 ? -9.28174 16.63378 23.05847 1.000 10.06454 140 TYR A O 1
ATOM 837 N N . TYR A 1 122 ? -8.39319 15.02407 21.75946 1.000 10.88932 141 TYR A N 1
ATOM 838 C CA . TYR A 1 122 ? -7.83655 14.24664 22.85274 1.000 10.90172 141 TYR A CA 1
ATOM 839 C C . TYR A 1 122 ? -6.60288 13.53596 22.32348 1.000 11.79020 141 TYR A C 1
ATOM 840 O O . TYR A 1 122 ? -6.29851 13.59195 21.12872 1.000 11.27575 141 TYR A O 1
ATOM 849 N N . SER A 1 123 ? -5.90321 12.83628 23.20906 1.000 13.48962 142 SER A N 1
ATOM 850 C CA . SER A 1 123 ? -4.80136 11.98886 22.77599 1.000 14.61009 142 SER A CA 1
ATOM 851 C C . SER A 1 123 ? -4.84179 10.68498 23.55848 1.000 14.50821 142 SER A C 1
ATOM 852 O O . SER A 1 123 ? -5.34164 10.63775 24.68663 1.000 15.29013 142 SER A O 1
ATOM 855 N N . LEU A 1 124 ? -4.33077 9.61398 22.94057 1.000 11.99086 143 LEU A N 1
ATOM 856 C CA . LEU A 1 124 ? -4.28915 8.31740 23.61421 1.000 14.00055 143 LEU A CA 1
ATOM 857 C C . LEU A 1 124 ? -3.24011 8.27415 24.70957 1.000 12.43700 143 LEU A C 1
ATOM 858 O O . LEU A 1 124 ? -3.31829 7.40495 25.58379 1.000 15.90537 143 LEU A O 1
ATOM 863 N N . GLY A 1 125 ? -2.25550 9.16070 24.66704 1.000 11.22217 144 GLY A N 1
ATOM 864 C CA . GLY A 1 125 ? -1.19020 9.17480 25.64210 1.000 13.03624 144 GLY A CA 1
ATOM 865 C C . GLY A 1 125 ? -0.04995 8.23593 25.32844 1.000 12.51412 144 GLY A C 1
ATOM 866 O O . GLY A 1 125 ? 0.85623 8.08627 26.15498 1.000 14.76026 144 GLY A O 1
ATOM 867 N N . LYS A 1 126 ? -0.07311 7.58256 24.16997 1.000 11.52210 145 LYS A N 1
ATOM 868 C CA . LYS A 1 126 ? 0.99882 6.69594 23.76070 1.000 9.82115 145 LYS A CA 1
ATOM 869 C C . LYS A 1 126 ? 0.88178 6.49205 22.26455 1.000 10.19193 145 LYS A C 1
ATOM 870 O O . LYS A 1 126 ? -0.16994 6.72813 21.66381 1.000 11.48891 145 LYS A O 1
ATOM 876 N N . THR A 1 127 ? 1.98857 6.07563 21.67419 1.000 7.59271 146 THR A N 1
ATOM 877 C CA . THR A 1 127 ? 1.99829 5.57206 20.31096 1.000 7.40009 146 THR A CA 1
ATOM 878 C C . THR A 1 127 ? 1.55260 4.11207 20.31414 1.000 7.61308 146 THR A C 1
ATOM 879 O O . THR A 1 127 ? 1.46913 3.46872 21.36256 1.000 9.42078 146 THR A O 1
ATOM 883 N N . LEU A 1 128 ? 1.25226 3.57459 19.13382 1.000 7.68071 147 LEU A N 1
ATOM 884 C CA . LEU A 1 128 ? 0.79459 2.19359 18.99820 1.000 7.40283 147 LEU A CA 1
ATOM 885 C C . LEU A 1 128 ? 1.84282 1.42394 18.20534 1.000 6.83584 147 LEU A C 1
ATOM 886 O O . LEU A 1 128 ? 2.19430 1.81142 17.08635 1.000 7.75962 147 LEU A O 1
ATOM 891 N N . ALA A 1 129 ? 2.36484 0.35105 18.79058 1.000 7.09552 148 ALA A N 1
ATOM 892 C CA . ALA A 1 129 ? 3.62551 -0.19085 18.30958 1.000 6.89217 148 ALA A CA 1
ATOM 893 C C . ALA A 1 129 ? 3.80413 -1.62669 18.78088 1.000 7.55304 148 ALA A C 1
ATOM 894 O O . ALA A 1 129 ? 3.15518 -2.07829 19.73360 1.000 8.61498 148 ALA A O 1
ATOM 896 N N . THR A 1 130 ? 4.71546 -2.33900 18.11466 1.000 7.59419 149 THR A N 1
ATOM 897 C CA . THR A 1 130 ? 5.37416 -3.50406 18.68668 1.000 7.96780 149 THR A CA 1
ATOM 898 C C . THR A 1 130 ? 6.78144 -3.07243 19.11048 1.000 6.97527 149 THR A C 1
ATOM 899 O O . THR A 1 130 ? 7.15791 -1.90784 18.96392 1.000 7.73930 149 THR A O 1
ATOM 903 N N . THR A 1 131 ? 7.57027 -4.01321 19.63414 1.000 8.23494 150 THR A N 1
ATOM 904 C CA . THR A 1 131 ? 9.01443 -3.80834 19.65814 1.000 7.61475 150 THR A CA 1
ATOM 905 C C . THR A 1 131 ? 9.64126 -4.57431 18.49836 1.000 7.48361 150 THR A C 1
ATOM 906 O O . THR A 1 131 ? 8.97731 -5.35772 17.80197 1.000 7.46219 150 THR A O 1
ATOM 910 N N . ASN A 1 132 ? 10.93659 -4.34191 18.30440 1.000 7.37817 151 ASN A N 1
ATOM 911 C CA . ASN A 1 132 ? 11.71259 -5.07702 17.31666 1.000 6.75906 151 ASN A CA 1
ATOM 912 C C . ASN A 1 132 ? 12.39344 -6.30639 17.91451 1.000 7.48943 151 ASN A C 1
ATOM 913 O O . ASN A 1 132 ? 13.16909 -6.97126 17.21716 1.000 8.67969 151 ASN A O 1
ATOM 918 N N . GLY A 1 133 ? 12.09210 -6.64631 19.17131 1.000 8.35093 152 GLY A N 1
ATOM 919 C CA . GLY A 1 133 ? 12.71561 -7.76717 19.83399 1.000 9.46659 152 GLY A CA 1
ATOM 920 C C . GLY A 1 133 ? 14.08600 -7.48265 20.38906 1.000 8.96999 152 GLY A C 1
ATOM 921 O O . GLY A 1 133 ? 14.65738 -8.35545 21.06785 1.000 9.37860 152 GLY A O 1
ATOM 922 N N . THR A 1 134 ? 14.63692 -6.30214 20.13484 1.000 8.51892 153 THR A N 1
ATOM 923 C CA . THR A 1 134 ? 15.95969 -5.94057 20.62833 1.000 10.25385 153 THR A CA 1
ATOM 924 C C . THR A 1 134 ? 15.91483 -4.58236 21.31578 1.000 11.46057 153 THR A C 1
ATOM 925 O O . THR A 1 134 ? 16.92178 -3.87573 21.36667 1.000 15.89391 153 THR A O 1
ATOM 929 N N . GLY A 1 135 ? 14.75286 -4.22248 21.86225 1.000 9.87274 154 GLY A N 1
ATOM 930 C CA . GLY A 1 135 ? 14.62571 -3.10008 22.76640 1.000 13.54569 154 GLY A CA 1
ATOM 931 C C . GLY A 1 135 ? 14.17463 -1.78819 22.16359 1.000 11.48714 154 GLY A C 1
ATOM 932 O O . GLY A 1 135 ? 14.19843 -0.77415 22.87227 1.000 15.53346 154 GLY A O 1
ATOM 933 N N . GLN A 1 136 ? 13.73907 -1.76555 20.90378 1.000 9.26972 155 GLN A N 1
ATOM 934 C CA . GLN A 1 136 ? 13.29129 -0.52903 20.28118 1.000 9.44396 155 GLN A CA 1
ATOM 935 C C . GLN A 1 136 ? 11.83835 -0.62737 19.83283 1.000 8.58721 155 GLN A C 1
ATOM 936 O O . GLN A 1 136 ? 11.32740 -1.70988 19.51959 1.000 9.33299 155 GLN A O 1
ATOM 942 N N . GLU A 1 137 ? 11.19889 0.53799 19.78682 1.000 8.79261 156 GLU A N 1
ATOM 943 C CA . GLU A 1 137 ? 9.82335 0.67632 19.33015 1.000 8.40738 156 GLU A CA 1
ATOM 944 C C . GLU A 1 137 ? 9.75199 0.51413 17.81499 1.000 7.79550 156 GLU A C 1
ATOM 945 O O . GLU A 1 137 ? 10.60140 1.02748 17.08104 1.000 9.62261 156 GLU A O 1
ATOM 951 N N . VAL A 1 138 ? 8.71616 -0.17345 17.34558 1.000 7.31081 157 VAL A N 1
ATOM 952 C CA . VAL A 1 138 ? 8.38212 -0.24584 15.91832 1.000 6.99816 157 VAL A CA 1
ATOM 953 C C . VAL A 1 138 ? 6.90727 0.11006 15.81467 1.000 6.41462 157 VAL A C 1
ATOM 954 O O . VAL A 1 138 ? 6.04178 -0.72374 16.10511 1.000 6.92323 157 VAL A O 1
ATOM 958 N N . ARG A 1 139 ? 6.60947 1.33894 15.41311 1.000 7.40025 158 ARG A N 1
ATOM 959 C CA . ARG A 1 139 ? 5.20876 1.72128 15.33227 1.000 6.32915 158 ARG A CA 1
ATOM 960 C C . ARG A 1 139 ? 4.49236 0.92538 14.25081 1.000 6.78029 158 ARG A C 1
ATOM 961 O O . ARG A 1 139 ? 5.09124 0.50630 13.25904 1.000 7.24647 158 ARG A O 1
ATOM 969 N N . PHE A 1 140 ? 3.20112 0.69000 14.45592 1.000 6.48846 159 PHE A N 1
ATOM 970 C CA . PHE A 1 140 ? 2.40225 0.00685 13.44719 1.000 5.96446 159 PHE A CA 1
ATOM 971 C C . PHE A 1 140 ? 2.54902 0.70253 12.10106 1.000 5.87565 159 PHE A C 1
ATOM 972 O O . PHE A 1 140 ? 2.61464 1.92860 12.03120 1.000 7.41389 159 PHE A O 1
ATOM 980 N N . SER A 1 141 ? 2.58663 -0.09074 11.02759 1.000 7.13605 160 SER A N 1
ATOM 981 C CA . SER A 1 141 ? 2.66445 0.45301 9.67809 1.000 7.03690 160 SER A CA 1
ATOM 982 C C . SER A 1 141 ? 1.48323 -0.02922 8.84092 1.000 7.41643 160 SER A C 1
ATOM 983 O O . SER A 1 141 ? 0.93882 -1.10562 9.06257 1.000 8.77103 160 SER A O 1
ATOM 986 N N . PHE A 1 142 ? 1.08328 0.78907 7.87627 1.000 6.64891 161 PHE A N 1
ATOM 987 C CA . PHE A 1 142 ? -0.03484 0.45694 7.00953 1.000 6.68677 161 PHE A CA 1
ATOM 988 C C . PHE A 1 142 ? 0.18315 1.16623 5.68866 1.000 7.21152 161 PHE A C 1
ATOM 989 O O . PHE A 1 142 ? 1.08545 1.99517 5.54991 1.000 6.60345 161 PHE A O 1
ATOM 997 N N . GLY A 1 143 ? -0.66533 0.84834 4.72004 1.000 6.08165 162 GLY A N 1
ATOM 998 C CA . GLY A 1 143 ? -0.66049 1.52466 3.43790 1.000 6.99594 162 GLY A CA 1
ATOM 999 C C . GLY A 1 143 ? -1.98614 2.20954 3.17625 1.000 6.49772 162 GLY A C 1
ATOM 1000 O O . GLY A 1 143 ? -3.02425 1.79986 3.69607 1.000 7.74564 162 GLY A O 1
ATOM 1001 N N . THR A 1 144 ? -1.93703 3.28171 2.38648 1.000 7.29259 163 THR A N 1
ATOM 1002 C CA . THR A 1 144 ? -3.14349 3.94711 1.90613 1.000 6.57411 163 THR A CA 1
ATOM 1003 C C . THR A 1 144 ? -3.13806 3.96385 0.38084 1.000 7.01959 163 THR A C 1
ATOM 1004 O O . THR A 1 144 ? -2.07917 4.10030 -0.24966 1.000 8.23947 163 THR A O 1
ATOM 1008 N N . THR A 1 145 ? -4.31561 3.81937 -0.21492 1.000 7.13380 164 THR A N 1
ATOM 1009 C CA . THR A 1 145 ? -4.40063 4.09596 -1.64004 1.000 6.92063 164 THR A CA 1
ATOM 1010 C C . THR A 1 145 ? -4.30940 5.59669 -1.86860 1.000 8.07039 164 THR A C 1
ATOM 1011 O O . THR A 1 145 ? -4.50517 6.41658 -0.95120 1.000 8.33503 164 THR A O 1
ATOM 1015 N N . VAL A 1 146 ? -3.95102 5.95108 -3.09838 1.000 7.82054 165 VAL A N 1
ATOM 1016 C CA A VAL A 1 146 ? -3.69799 7.33562 -3.48618 0.787 8.85676 165 VAL A CA 1
ATOM 1017 C CA B VAL A 1 146 ? -3.71331 7.33825 -3.47604 0.213 8.41500 165 VAL A CA 1
ATOM 1018 C C . VAL A 1 146 ? -4.47968 7.65436 -4.75368 1.000 9.95570 165 VAL A C 1
ATOM 1019 O O . VAL A 1 146 ? -4.36133 6.93807 -5.75228 1.000 14.17947 165 VAL A O 1
ATOM 1026 N N . ALA A 1 147 ? -5.25067 8.73863 -4.72623 1.000 8.14000 166 ALA A N 1
ATOM 1027 C CA . ALA A 1 147 ? -5.98280 9.21256 -5.90368 1.000 8.28842 166 ALA A CA 1
ATOM 1028 C C . ALA A 1 147 ? -5.15449 10.27725 -6.62320 1.000 8.52894 166 ALA A C 1
ATOM 1029 O O . ALA A 1 147 ? -5.54129 11.43824 -6.74095 1.000 9.27476 166 ALA A O 1
ATOM 1031 N N . ALA A 1 148 ? -3.97685 9.85332 -7.09644 1.000 9.12124 167 ALA A N 1
ATOM 1032 C CA . ALA A 1 148 ? -2.93567 10.80079 -7.46962 1.000 8.40480 167 ALA A CA 1
ATOM 1033 C C . ALA A 1 148 ? -3.30882 11.62917 -8.68651 1.000 8.53225 167 ALA A C 1
ATOM 1034 O O . ALA A 1 148 ? -2.79478 12.73905 -8.84696 1.000 9.56534 167 ALA A O 1
ATOM 1036 N N . ASP A 1 149 ? -4.14752 11.09022 -9.56823 1.000 9.69466 168 ASP A N 1
ATOM 1037 C CA . ASP A 1 149 ? -4.59102 11.78451 -10.76502 1.000 9.00813 168 ASP A CA 1
ATOM 1038 C C . ASP A 1 149 ? -5.91177 12.50484 -10.55226 1.000 11.22351 168 ASP A C 1
ATOM 1039 O O . ASP A 1 149 ? -6.58685 12.86267 -11.52842 1.000 12.04348 168 ASP A O 1
ATOM 1044 N N . ASP A 1 150 ? -6.28208 12.75024 -9.29831 1.000 10.03291 169 ASP A N 1
ATOM 1045 C CA . ASP A 1 150 ? -7.51069 13.44649 -8.93906 1.000 9.81516 169 ASP A CA 1
ATOM 1046 C C . ASP A 1 150 ? -7.16237 14.80082 -8.33742 1.000 10.17221 169 ASP A C 1
ATOM 1047 O O . ASP A 1 150 ? -6.45494 14.88009 -7.32342 1.000 9.24152 169 ASP A O 1
ATOM 1052 N N . ASP A 1 151 ? -7.67412 15.86915 -8.95758 1.000 10.21822 170 ASP A N 1
ATOM 1053 C CA . ASP A 1 151 ? -7.36513 17.21928 -8.50803 1.000 9.89379 170 ASP A CA 1
ATOM 1054 C C . ASP A 1 151 ? -7.87453 17.50665 -7.09682 1.000 9.51865 170 ASP A C 1
ATOM 1055 O O . ASP A 1 151 ? -7.41642 18.46878 -6.47428 1.000 9.82804 170 ASP A O 1
ATOM 1060 N N . LEU A 1 152 ? -8.79623 16.70080 -6.56789 1.000 9.52100 171 LEU A N 1
ATOM 1061 C CA . LEU A 1 152 ? -9.27067 16.93695 -5.20677 1.000 9.92468 171 LEU A CA 1
ATOM 1062 C C . LEU A 1 152 ? -8.16794 16.76187 -4.15738 1.000 9.51396 171 LEU A C 1
ATOM 1063 O O . LEU A 1 152 ? -8.30823 17.27084 -3.03954 1.000 9.50382 171 LEU A O 1
ATOM 1068 N N . MET A 1 153 ? -7.06341 16.08027 -4.48383 1.000 8.17036 172 MET A N 1
ATOM 1069 C CA . MET A 1 153 ? -5.91630 16.07664 -3.58032 1.000 8.11544 172 MET A CA 1
ATOM 1070 C C . MET A 1 153 ? -5.28228 17.45040 -3.42514 1.000 8.17928 172 MET A C 1
ATOM 1071 O O . MET A 1 153 ? -4.48257 17.64866 -2.49801 1.000 9.06622 172 MET A O 1
ATOM 1076 N N . ASN A 1 154 ? -5.62401 18.40445 -4.29081 1.000 8.40566 173 ASN A N 1
ATOM 1077 C CA . ASN A 1 154 ? -5.07865 19.75230 -4.23550 1.000 10.02859 173 ASN A CA 1
ATOM 1078 C C . ASN A 1 154 ? -5.94222 20.72557 -3.44484 1.000 8.81818 173 ASN A C 1
ATOM 1079 O O . ASN A 1 154 ? -5.68227 21.93180 -3.48125 1.000 11.23538 173 ASN A O 1
ATOM 1084 N N . THR A 1 155 ? -6.93358 20.22228 -2.71852 1.000 8.78421 174 THR A N 1
ATOM 1085 C CA . THR A 1 155 ? -7.81679 21.06029 -1.91431 1.000 9.38511 174 THR A CA 1
ATOM 1086 C C . THR A 1 155 ? -7.03532 21.78050 -0.81811 1.000 9.38822 174 THR A C 1
ATOM 1087 O O . THR A 1 155 ? -6.05421 21.25484 -0.27443 1.000 10.59845 174 THR A O 1
ATOM 1091 N N . GLN A 1 156 ? -7.45625 23.00814 -0.51684 1.000 9.40484 175 GLN A N 1
ATOM 1092 C CA . GLN A 1 156 ? -6.84350 23.81337 0.52812 1.000 8.68579 175 GLN A CA 1
ATOM 1093 C C . GLN A 1 156 ? -7.41906 23.46111 1.89786 1.000 8.64106 175 GLN A C 1
ATOM 1094 O O . GLN A 1 156 ? -8.48608 22.85545 2.02739 1.000 9.50988 175 GLN A O 1
ATOM 1100 N N . THR A 1 157 ? -6.68639 23.85902 2.92943 1.000 8.65106 176 THR A N 1
ATOM 1101 C CA . THR A 1 157 ? -7.08044 23.69054 4.32363 1.000 9.46272 176 THR A CA 1
ATOM 1102 C C . THR A 1 157 ? -7.31781 25.06562 4.92880 1.000 8.88079 176 THR A C 1
ATOM 1103 O O . THR A 1 157 ? -6.48016 25.96033 4.78579 1.000 10.08465 176 THR A O 1
ATOM 1107 N N . TRP A 1 158 ? -8.45412 25.22620 5.59455 1.000 8.66507 177 TRP A N 1
ATOM 1108 C CA . TRP A 1 158 ? -8.77527 26.44289 6.33331 1.000 8.82929 177 TRP A CA 1
ATOM 1109 C C . TRP A 1 158 ? -8.21350 26.29794 7.74104 1.000 9.24964 177 TRP A C 1
ATOM 1110 O O . TRP A 1 158 ? -8.60209 25.38174 8.48130 1.000 9.28411 177 TRP A O 1
ATOM 1121 N N . VAL A 1 159 ? -7.29453 27.19189 8.10432 1.000 9.11076 178 VAL A N 1
ATOM 1122 C CA . VAL A 1 159 ? -6.67924 27.23659 9.42640 1.000 9.40338 178 VAL A CA 1
ATOM 1123 C C . VAL A 1 159 ? -7.07763 28.55384 10.07111 1.000 9.63908 178 VAL A C 1
ATOM 1124 O O . VAL A 1 159 ? -6.97635 29.61079 9.43801 1.000 11.36498 178 VAL A O 1
ATOM 1128 N N . GLN A 1 160 ? -7.53340 28.49251 11.31872 1.000 10.71454 179 GLN A N 1
ATOM 1129 C CA . GLN A 1 160 ? -7.92003 29.72670 12.00283 1.000 10.68576 179 GLN A CA 1
ATOM 1130 C C . GLN A 1 160 ? -7.90343 29.45844 13.51117 1.000 10.51401 179 GLN A C 1
ATOM 1131 O O . GLN A 1 160 ? -8.92851 29.11769 14.10286 1.000 12.13838 179 GLN A O 1
ATOM 1137 N N . ASN A 1 161 ? -6.72745 29.63092 14.11337 1.000 13.05722 180 ASN A N 1
ATOM 1138 C CA . ASN A 1 161 ? -6.58058 29.41722 15.55088 1.000 12.88748 180 ASN A CA 1
ATOM 1139 C C . ASN A 1 161 ? -7.57018 30.27705 16.32444 1.000 12.69845 180 ASN A C 1
ATOM 1140 O O . ASN A 1 161 ? -7.73334 31.46660 16.03725 1.000 15.11203 180 ASN A O 1
ATOM 1145 N N . GLY A 1 162 ? -8.22603 29.66962 17.30862 1.000 13.89846 181 GLY A N 1
ATOM 1146 C CA . GLY A 1 162 ? -9.11547 30.39490 18.18860 1.000 15.67900 181 GLY A CA 1
ATOM 1147 C C . GLY A 1 162 ? -10.51599 30.62104 17.66856 1.000 16.83169 181 GLY A C 1
ATOM 1148 O O . GLY A 1 162 ? -11.34820 31.15841 18.41012 1.000 17.39107 181 GLY A O 1
ATOM 1149 N N . TYR A 1 163 ? -10.81142 30.22301 16.43216 1.000 14.15324 182 TYR A N 1
ATOM 1150 C CA . TYR A 1 163 ? -12.13311 30.42460 15.85217 1.000 12.79550 182 TYR A CA 1
ATOM 1151 C C . TYR A 1 163 ? -13.06094 29.31380 16.32591 1.000 13.94288 182 TYR A C 1
ATOM 1152 O O . TYR A 1 163 ? -12.80091 28.12905 16.08894 1.000 14.69424 182 TYR A O 1
ATOM 1161 N N . THR A 1 164 ? -14.14080 29.69483 17.00848 1.000 13.05427 183 THR A N 1
ATOM 1162 C CA . THR A 1 164 ? -15.07871 28.74939 17.59358 1.000 12.16125 183 THR A CA 1
ATOM 1163 C C . THR A 1 164 ? -16.50651 28.93392 17.09922 1.000 11.27331 183 THR A C 1
ATOM 1164 O O . THR A 1 164 ? -17.38848 28.17299 17.51086 1.000 15.03966 183 THR A O 1
ATOM 1168 N N . ARG A 1 165 ? -16.75880 29.90439 16.21807 1.000 13.35248 184 ARG A N 1
ATOM 1169 C CA . ARG A 1 165 ? -18.12166 30.12413 15.73369 1.000 15.72770 184 ARG A CA 1
ATOM 1170 C C . ARG A 1 165 ? -18.64432 28.90563 14.97976 1.000 16.71931 184 ARG A C 1
ATOM 1171 O O . ARG A 1 165 ? -19.83716 28.58984 15.03812 1.000 16.81353 184 ARG A O 1
ATOM 1179 N N . ASP A 1 166 ? -17.76180 28.19742 14.28412 1.000 13.23747 185 ASP A N 1
ATOM 1180 C CA . ASP A 1 166 ? -18.09374 26.92444 13.67875 1.000 12.43029 185 ASP A CA 1
ATOM 1181 C C . ASP A 1 166 ? -16.79910 26.14128 13.55386 1.000 10.56463 185 ASP A C 1
ATOM 1182 O O . ASP A 1 166 ? -15.70489 26.67971 13.75391 1.000 10.74543 185 ASP A O 1
ATOM 1187 N N . TYR A 1 167 ? -16.94814 24.87657 13.18445 1.000 10.56901 186 TYR A N 1
ATOM 1188 C CA . TYR A 1 167 ? -15.82605 23.96156 13.02477 1.000 9.84720 186 TYR A CA 1
ATOM 1189 C C . TYR A 1 167 ? -15.82704 23.31794 11.64303 1.000 11.27098 186 TYR A C 1
ATOM 1190 O O . TYR A 1 167 ? -15.30828 22.21701 11.45615 1.000 9.98016 186 TYR A O 1
ATOM 1199 N N . PHE A 1 168 ? -16.38790 24.02436 10.65740 1.000 10.62598 187 PHE A N 1
ATOM 1200 C CA . PHE A 1 168 ? -16.47434 23.50610 9.29966 1.000 9.86762 187 PHE A CA 1
ATOM 1201 C C . PHE A 1 168 ? -15.10416 23.16582 8.73101 1.000 8.26800 187 PHE A C 1
ATOM 1202 O O . PHE A 1 168 ? -14.99498 22.23270 7.93227 1.000 9.61760 187 PHE A O 1
ATOM 1210 N N . ARG A 1 169 ? -14.05370 23.87847 9.15190 1.000 9.53260 188 ARG A N 1
ATOM 1211 C CA . ARG A 1 169 ? -12.71381 23.60631 8.63164 1.000 8.17977 188 ARG A CA 1
ATOM 1212 C C . ARG A 1 169 ? -12.20615 22.21190 8.98089 1.000 9.01413 188 ARG A C 1
ATOM 1213 O O . ARG A 1 169 ? -11.25061 21.74307 8.34548 1.000 9.00720 188 ARG A O 1
ATOM 1221 N N . PHE A 1 170 ? -12.81254 21.54454 9.96674 1.000 8.74139 189 PHE A N 1
ATOM 1222 C CA . PHE A 1 170 ? -12.44052 20.20459 10.38504 1.000 8.83201 189 PHE A CA 1
ATOM 1223 C C . PHE A 1 170 ? -13.37625 19.12778 9.84760 1.000 8.38820 189 PHE A C 1
ATOM 1224 O O . PHE A 1 170 ? -13.30931 17.98063 10.30173 1.000 9.49963 189 PHE A O 1
ATOM 1232 N N . TYR A 1 171 ? -14.24999 19.46102 8.89649 1.000 8.53656 190 TYR A N 1
ATOM 1233 C CA . TYR A 1 171 ? -15.12067 18.44526 8.32230 1.000 8.84462 190 TYR A CA 1
ATOM 1234 C C . TYR A 1 171 ? -14.32316 17.49443 7.42560 1.000 9.06310 190 TYR A C 1
ATOM 1235 O O . TYR A 1 171 ? -13.24694 17.82698 6.90871 1.000 10.10713 190 TYR A O 1
ATOM 1244 N N . LYS A 1 172 ? -14.87880 16.29909 7.23696 1.000 8.89632 191 LYS A N 1
ATOM 1245 C CA . LYS A 1 172 ? -14.28281 15.30674 6.34745 1.000 9.55937 191 LYS A CA 1
ATOM 1246 C C . LYS A 1 172 ? -14.19000 15.82160 4.91841 1.000 10.81004 191 LYS A C 1
ATOM 1247 O O . LYS A 1 172 ? -15.19088 16.23597 4.32426 1.000 12.32476 191 LYS A O 1
ATOM 1253 N N . LYS A 1 173 ? -12.98909 15.78529 4.35547 1.000 8.78770 192 LYS A N 1
ATOM 1254 C CA . LYS A 1 173 ? -12.80772 16.05730 2.94055 1.000 8.95534 192 LYS A CA 1
ATOM 1255 C C . LYS A 1 173 ? -13.05178 14.78164 2.13538 1.000 8.02395 192 LYS A C 1
ATOM 1256 O O . LYS A 1 173 ? -13.07173 13.67315 2.66474 1.000 10.25558 192 LYS A O 1
ATOM 1262 N N . THR A 1 174 ? -13.22550 14.93592 0.82110 1.000 9.50037 193 THR A N 1
ATOM 1263 C CA A THR A 1 174 ? -13.53941 13.76703 0.00651 0.337 9.35656 193 THR A CA 1
ATOM 1264 C CA B THR A 1 174 ? -13.52764 13.79088 -0.03609 0.663 12.15040 193 THR A CA 1
ATOM 1265 C C . THR A 1 174 ? -12.35447 12.82153 -0.11994 1.000 12.94903 193 THR A C 1
ATOM 1266 O O . THR A 1 174 ? -12.55423 11.62768 -0.36589 1.000 15.10517 193 THR A O 1
ATOM 1273 N N . MET A 1 175 ? -11.13679 13.31620 0.07045 1.000 8.91865 194 MET A N 1
ATOM 1274 C CA . MET A 1 175 ? -9.94241 12.48516 0.06539 1.000 8.82872 194 MET A CA 1
ATOM 1275 C C . MET A 1 175 ? -8.81703 13.24199 0.76039 1.000 9.03106 194 MET A C 1
ATOM 1276 O O . MET A 1 175 ? -8.94562 14.42250 1.09569 1.000 9.47920 194 MET A O 1
ATOM 1281 N N . LEU A 1 176 ? -7.69340 12.54239 0.94647 1.000 9.33881 195 LEU A N 1
ATOM 1282 C CA . LEU A 1 176 ? -6.50020 13.15642 1.51827 1.000 10.12358 195 LEU A CA 1
ATOM 1283 C C . LEU A 1 176 ? -6.01635 14.30363 0.64733 1.000 9.10103 195 LEU A C 1
ATOM 1284 O O . LEU A 1 176 ? -5.97903 14.20095 -0.58236 1.000 10.65568 195 LEU A O 1
ATOM 1289 N N . VAL A 1 177 ? -5.58419 15.37410 1.28588 1.000 9.95908 196 VAL A N 1
ATOM 1290 C CA . VAL A 1 177 ? -4.78104 16.37743 0.60194 1.000 9.09483 196 VAL A CA 1
ATOM 1291 C C . VAL A 1 177 ? -3.33272 15.89959 0.54154 1.000 8.64221 196 VAL A C 1
ATOM 1292 O O . VAL A 1 177 ? -2.85818 15.14086 1.39862 1.000 9.42720 196 VAL A O 1
ATOM 1296 N N . TRP A 1 178 ? -2.60650 16.35638 -0.48210 1.000 7.86177 197 TRP A N 1
ATOM 1297 C CA . TRP A 1 178 ? -1.24284 15.87493 -0.70944 1.000 8.28606 197 TRP A CA 1
ATOM 1298 C C . TRP A 1 178 ? -0.35038 16.04833 0.51883 1.000 8.16640 197 TRP A C 1
ATOM 1299 O O . TRP A 1 178 ? 0.46580 15.17007 0.81656 1.000 7.98189 197 TRP A O 1
ATOM 1310 N N . GLY A 1 179 ? -0.45661 17.18394 1.22452 1.000 8.40812 198 GLY A N 1
ATOM 1311 C CA . GLY A 1 179 ? 0.42893 17.42637 2.35703 1.000 9.28611 198 GLY A CA 1
ATOM 1312 C C . GLY A 1 179 ? 0.28770 16.38971 3.45223 1.000 6.98669 198 GLY A C 1
ATOM 1313 O O . GLY A 1 179 ? 1.27017 16.01947 4.10529 1.000 8.02709 198 GLY A O 1
ATOM 1314 N N . ASN A 1 180 ? -0.93685 15.90581 3.67203 1.000 7.30678 199 ASN A N 1
ATOM 1315 C CA . ASN A 1 180 ? -1.14940 14.85815 4.66575 1.000 7.95703 199 ASN A CA 1
ATOM 1316 C C . ASN A 1 180 ? -0.40786 13.59949 4.25531 1.000 7.65694 199 ASN A C 1
ATOM 1317 O O . ASN A 1 180 ? 0.27023 12.95749 5.06958 1.000 8.49208 199 ASN A O 1
ATOM 1322 N N . LEU A 1 181 ? -0.52798 13.22602 2.98052 1.000 7.01729 200 LEU A N 1
ATOM 1323 C CA . LEU A 1 181 ? 0.15402 12.03038 2.49603 1.000 7.77860 200 LEU A CA 1
ATOM 1324 C C . LEU A 1 181 ? 1.66433 12.20263 2.51593 1.000 7.02660 200 LEU A C 1
ATOM 1325 O O . LEU A 1 181 ? 2.39536 11.26404 2.85490 1.000 7.17738 200 LEU A O 1
ATOM 1330 N N . GLN A 1 182 ? 2.15286 13.37611 2.13035 1.000 6.95653 201 GLN A N 1
ATOM 1331 C CA . GLN A 1 182 ? 3.58584 13.63891 2.17106 1.000 8.43193 201 GLN A CA 1
ATOM 1332 C C . GLN A 1 182 ? 4.14054 13.42692 3.57297 1.000 7.82224 201 GLN A C 1
ATOM 1333 O O . GLN A 1 182 ? 5.16932 12.76562 3.75229 1.000 9.40410 201 GLN A O 1
ATOM 1339 N N . GLU A 1 183 ? 3.45599 13.95561 4.58735 1.000 7.86950 202 GLU A N 1
ATOM 1340 C CA . GLU A 1 183 ? 3.92361 13.75710 5.95387 1.000 7.65636 202 GLU A CA 1
ATOM 1341 C C . GLU A 1 183 ? 3.86332 12.28700 6.36200 1.000 7.17066 202 GLU A C 1
ATOM 1342 O O . GLU A 1 183 ? 4.78834 11.77976 7.02347 1.000 8.46626 202 GLU A O 1
ATOM 1348 N N . MET A 1 184 ? 2.79209 11.57861 5.97743 1.000 7.26354 203 MET A N 1
ATOM 1349 C CA . MET A 1 184 ? 2.70388 10.15613 6.29637 1.000 7.46354 203 MET A CA 1
ATOM 1350 C C . MET A 1 184 ? 3.89108 9.37649 5.73501 1.000 7.67472 203 MET A C 1
ATOM 1351 O O . MET A 1 184 ? 4.33104 8.39058 6.34769 1.000 7.57318 203 MET A O 1
ATOM 1356 N N . MET A 1 185 ? 4.44933 9.81764 4.59968 1.000 7.56711 204 MET A N 1
ATOM 1357 C CA . MET A 1 185 ? 5.57073 9.09651 4.01193 1.000 8.23523 204 MET A CA 1
ATOM 1358 C C . MET A 1 185 ? 6.77980 9.11578 4.92518 1.000 7.67029 204 MET A C 1
ATOM 1359 O O . MET A 1 185 ? 7.58214 8.17685 4.90531 1.000 7.98711 204 MET A O 1
ATOM 1364 N N . ASN A 1 186 ? 6.91456 10.15510 5.74708 1.000 6.93160 205 ASN A N 1
ATOM 1365 C CA . ASN A 1 186 ? 8.04278 10.27455 6.65885 1.000 7.16047 205 ASN A CA 1
ATOM 1366 C C . ASN A 1 186 ? 8.00747 9.23202 7.75972 1.000 7.09731 205 ASN A C 1
ATOM 1367 O O . ASN A 1 186 ? 9.02960 9.00766 8.41532 1.000 9.02633 205 ASN A O 1
ATOM 1372 N N . TYR A 1 187 ? 6.86487 8.58062 7.95109 1.000 6.79175 206 TYR A N 1
ATOM 1373 C CA . TYR A 1 187 ? 6.68994 7.57975 8.98988 1.000 7.88213 206 TYR A CA 1
ATOM 1374 C C . TYR A 1 187 ? 6.59903 6.18394 8.41015 1.000 8.58351 206 TYR A C 1
ATOM 1375 O O . TYR A 1 187 ? 6.18190 5.25809 9.10473 1.000 11.16214 206 TYR A O 1
ATOM 1384 N N . GLY A 1 188 ? 6.96455 6.01612 7.14967 1.000 8.52826 207 GLY A N 1
ATOM 1385 C CA . GLY A 1 188 ? 6.97262 4.69633 6.56492 1.000 10.22920 207 GLY A CA 1
ATOM 1386 C C . GLY A 1 188 ? 5.64165 4.18859 6.05876 1.000 7.09428 207 GLY A C 1
ATOM 1387 O O . GLY A 1 188 ? 5.55333 3.00905 5.69675 1.000 8.64952 207 GLY A O 1
ATOM 1388 N N . VAL A 1 189 ? 4.59845 5.01487 6.05386 1.000 7.39914 208 VAL A N 1
ATOM 1389 C CA . VAL A 1 189 ? 3.33289 4.58458 5.47585 1.000 6.65379 208 VAL A CA 1
ATOM 1390 C C . VAL A 1 189 ? 3.55053 4.28117 4.00665 1.000 6.67379 208 VAL A C 1
ATOM 1391 O O . VAL A 1 189 ? 4.33241 4.95947 3.33395 1.000 7.94559 208 VAL A O 1
ATOM 1395 N N . SER A 1 190 ? 2.90708 3.22375 3.51152 1.000 6.04654 209 SER A N 1
ATOM 1396 C CA . SER A 1 190 ? 3.03486 2.83910 2.11491 1.000 6.52449 209 SER A CA 1
ATOM 1397 C C . SER A 1 190 ? 1.85829 3.36232 1.28711 1.000 5.92957 209 SER A C 1
ATOM 1398 O O . SER A 1 190 ? 0.90158 3.95411 1.80286 1.000 6.35735 209 SER A O 1
ATOM 1401 N N . ILE A 1 191 ? 1.96438 3.15930 -0.03448 1.000 7.22381 210 ILE A N 1
ATOM 1402 C CA . ILE A 1 191 ? 1.01535 3.68084 -1.01441 1.000 6.69187 210 ILE A CA 1
ATOM 1403 C C . ILE A 1 191 ? 0.61257 2.57851 -1.97832 1.000 6.38038 210 ILE A C 1
ATOM 1404 O O . ILE A 1 191 ? 1.36443 1.63150 -2.23304 1.000 7.14487 210 ILE A O 1
ATOM 1409 N N . ALA A 1 192 ? -0.58462 2.72597 -2.53002 1.000 7.18872 211 ALA A N 1
ATOM 1410 C CA . ALA A 1 192 ? -1.07700 1.81510 -3.54831 1.000 7.32905 211 ALA A CA 1
ATOM 1411 C C . ALA A 1 192 ? -1.98210 2.56737 -4.51158 1.000 7.67138 211 ALA A C 1
ATOM 1412 O O . ALA A 1 192 ? -2.68445 3.50886 -4.13293 1.000 8.03731 211 ALA A O 1
ATOM 1414 N N . PHE A 1 193 ? -1.96116 2.13345 -5.77148 1.000 7.39739 212 PHE A N 1
ATOM 1415 C CA . PHE A 1 193 ? -2.97954 2.54514 -6.72302 1.000 7.01902 212 PHE A CA 1
ATOM 1416 C C . PHE A 1 193 ? -4.32119 1.93053 -6.34752 1.000 8.45070 212 PHE A C 1
ATOM 1417 O O . PHE A 1 193 ? -4.39186 0.87399 -5.71770 1.000 8.54851 212 PHE A O 1
ATOM 1425 N N . HIS A 1 194 ? -5.39967 2.58919 -6.78256 1.000 8.55820 213 HIS A N 1
ATOM 1426 C CA . HIS A 1 194 ? -6.77239 2.11537 -6.60613 1.000 8.58083 213 HIS A CA 1
ATOM 1427 C C . HIS A 1 194 ? -7.52808 2.61312 -7.83356 1.000 9.30824 213 HIS A C 1
ATOM 1428 O O . HIS A 1 194 ? -7.02633 2.46898 -8.95688 1.000 10.73193 213 HIS A O 1
ATOM 1435 N N . ASP A 1 195 ? -8.67744 3.25789 -7.65863 1.000 8.51752 214 ASP A N 1
ATOM 1436 C CA . ASP A 1 195 ? -9.36115 3.82623 -8.81951 1.000 9.75698 214 ASP A CA 1
ATOM 1437 C C . ASP A 1 195 ? -8.45291 4.80945 -9.53919 1.000 10.24762 214 ASP A C 1
ATOM 1438 O O . ASP A 1 195 ? -7.71463 5.57228 -8.91267 1.000 10.95495 214 ASP A O 1
ATOM 1443 N N . LEU A 1 196 ? -8.52060 4.79788 -10.86592 1.000 10.62232 215 LEU A N 1
ATOM 1444 C CA . LEU A 1 196 ? -7.86682 5.78961 -11.70313 1.000 10.02401 215 LEU A CA 1
ATOM 1445 C C . LEU A 1 196 ? -8.91908 6.76048 -12.22280 1.000 10.81105 215 LEU A C 1
ATOM 1446 O O . LEU A 1 196 ? -10.09965 6.42521 -12.31755 1.000 12.87090 215 LEU A O 1
ATOM 1451 N N . ASN A 1 197 ? -8.47987 7.97505 -12.54212 1.000 11.37702 216 ASN A N 1
ATOM 1452 C CA . ASN A 1 197 ? -9.41401 9.06564 -12.82114 1.000 12.63094 216 ASN A CA 1
ATOM 1453 C C . ASN A 1 197 ? -9.72387 9.13595 -14.31552 1.000 12.20914 216 ASN A C 1
ATOM 1454 O O . ASN A 1 197 ? -9.27900 10.03154 -15.03659 1.000 15.49786 216 ASN A O 1
ATOM 1459 N N . LEU A 1 198 ? -10.49242 8.15506 -14.77377 1.000 12.30004 217 LEU A N 1
ATOM 1460 C CA . LEU A 1 198 ? -10.99756 8.09634 -16.13573 1.000 12.39672 217 LEU A CA 1
ATOM 1461 C C . LEU A 1 198 ? -12.51411 8.00007 -16.10042 1.000 14.21257 217 LEU A C 1
ATOM 1462 O O . LEU A 1 198 ? -13.09022 7.52759 -15.11376 1.000 14.32687 217 LEU A O 1
ATOM 1467 N N . PRO A 1 199 ? -13.19335 8.40676 -17.17465 1.000 16.86046 218 PRO A N 1
ATOM 1468 C CA . PRO A 1 199 ? -14.63105 8.13288 -17.27922 1.000 16.28093 218 PRO A CA 1
ATOM 1469 C C . PRO A 1 199 ? -14.88597 6.63566 -17.18837 1.000 15.49708 218 PRO A C 1
ATOM 1470 O O . PRO A 1 199 ? -14.07833 5.82099 -17.63666 1.000 14.91293 218 PRO A O 1
ATOM 1474 N N . ASP A 1 200 ? -16.02699 6.27469 -16.59186 1.000 17.64409 219 ASP A N 1
ATOM 1475 C CA . ASP A 1 200 ? -16.32271 4.86426 -16.34177 1.000 21.76774 219 ASP A CA 1
ATOM 1476 C C . ASP A 1 200 ? -16.28308 4.03817 -17.62434 1.000 19.86619 219 ASP A C 1
ATOM 1477 O O . ASP A 1 200 ? -15.80259 2.89691 -17.62031 1.000 22.72287 219 ASP A O 1
ATOM 1482 N N . GLU A 1 201 ? -16.78890 4.59008 -18.73158 1.000 20.93702 220 GLU A N 1
ATOM 1483 C CA . GLU A 1 201 ? -16.77916 3.84852 -19.98806 1.000 26.01243 220 GLU A CA 1
ATOM 1484 C C . GLU A 1 201 ? -15.37960 3.67092 -20.55724 1.000 21.01892 220 GLU A C 1
ATOM 1485 O O . GLU A 1 201 ? -15.19993 2.85465 -21.46928 1.000 25.80208 220 GLU A O 1
ATOM 1491 N N . ASP A 1 202 ? -14.39275 4.40533 -20.04584 1.000 18.25856 221 ASP A N 1
ATOM 1492 C CA . ASP A 1 202 ? -13.01233 4.28968 -20.48665 1.000 17.97022 221 ASP A CA 1
ATOM 1493 C C . ASP A 1 202 ? -12.17487 3.40592 -19.57370 1.000 18.24274 221 ASP A C 1
ATOM 1494 O O . ASP A 1 202 ? -10.95834 3.31497 -19.76545 1.000 20.49480 221 ASP A O 1
ATOM 1499 N N . LYS A 1 203 ? -12.78868 2.75156 -18.58991 1.000 16.27604 222 LYS A N 1
ATOM 1500 C CA . LYS A 1 203 ? -12.03240 1.88429 -17.69772 1.000 15.30121 222 LYS A CA 1
ATOM 1501 C C . LYS A 1 203 ? -11.85273 0.49996 -18.30864 1.000 14.45303 222 LYS A C 1
ATOM 1502 O O . LYS A 1 203 ? -12.13072 -0.52318 -17.67643 1.000 17.07918 222 LYS A O 1
ATOM 1508 N N . THR A 1 204 ? -11.39078 0.46893 -19.55295 1.000 15.49203 223 THR A N 1
ATOM 1509 C CA . THR A 1 204 ? -10.99083 -0.77844 -20.17718 1.000 15.32858 223 THR A CA 1
ATOM 1510 C C . THR A 1 204 ? -9.57676 -1.14675 -19.73342 1.000 13.45441 223 THR A C 1
ATOM 1511 O O . THR A 1 204 ? -8.80689 -0.30035 -19.26256 1.000 13.18890 223 THR A O 1
ATOM 1515 N N . GLU A 1 205 ? -9.21853 -2.41723 -19.92650 1.000 14.53613 224 GLU A N 1
ATOM 1516 C CA . GLU A 1 205 ? -7.87412 -2.87095 -19.57779 1.000 15.10549 224 GLU A CA 1
ATOM 1517 C C . GLU A 1 205 ? -6.80141 -2.01009 -20.23830 1.000 12.76094 224 GLU A C 1
ATOM 1518 O O . GLU A 1 205 ? -5.86028 -1.54993 -19.57998 1.000 12.76732 224 GLU A O 1
ATOM 1524 N N . ASP A 1 206 ? -6.93666 -1.76148 -21.54214 1.000 13.01432 225 ASP A N 1
ATOM 1525 C CA . ASP A 1 206 ? -5.91891 -1.00580 -22.26448 1.000 12.84398 225 ASP A CA 1
ATOM 1526 C C . ASP A 1 206 ? -5.84991 0.44294 -21.79599 1.000 10.95472 225 ASP A C 1
ATOM 1527 O O . ASP A 1 206 ? -4.75556 1.00402 -21.67561 1.000 12.64121 225 ASP A O 1
ATOM 1532 N N . LYS A 1 207 ? -6.99808 1.07463 -21.55021 1.000 11.95777 226 LYS A N 1
ATOM 1533 C CA . LYS A 1 207 ? -6.97158 2.47644 -21.14530 1.000 11.68122 226 LYS A CA 1
ATOM 1534 C C . LYS A 1 207 ? -6.48963 2.63981 -19.70567 1.000 11.03285 226 LYS A C 1
ATOM 1535 O O . LYS A 1 207 ? -5.78907 3.60798 -19.39114 1.000 10.18767 226 LYS A O 1
ATOM 1541 N N . LEU A 1 208 ? -6.83828 1.70043 -18.82514 1.000 10.53185 227 LEU A N 1
ATOM 1542 C CA . LEU A 1 208 ? -6.29457 1.74517 -17.47301 1.000 9.49857 227 LEU A CA 1
ATOM 1543 C C . LEU A 1 208 ? -4.78401 1.56858 -17.50522 1.000 10.21268 227 LEU A C 1
ATOM 1544 O O . LEU A 1 208 ? -4.05263 2.25514 -16.78218 1.000 10.15630 227 LEU A O 1
ATOM 1549 N N . LEU A 1 209 ? -4.29473 0.67618 -18.36984 1.000 9.26507 228 LEU A N 1
ATOM 1550 C CA . LEU A 1 209 ? -2.85733 0.46363 -18.48069 1.000 10.77467 228 LEU A CA 1
ATOM 1551 C C . LEU A 1 209 ? -2.14396 1.75322 -18.85811 1.000 10.04534 228 LEU A C 1
ATOM 1552 O O . LEU A 1 209 ? -1.08097 2.07360 -18.30575 1.000 11.53466 228 LEU A O 1
ATOM 1557 N N . ALA A 1 210 ? -2.70629 2.51209 -19.80449 1.000 9.45485 229 ALA A N 1
ATOM 1558 C CA . ALA A 1 210 ? -2.09322 3.77650 -20.18800 1.000 10.26934 229 ALA A CA 1
ATOM 1559 C C . ALA A 1 210 ? -2.15807 4.80729 -19.06472 1.000 9.49330 229 ALA A C 1
ATOM 1560 O O . ALA A 1 210 ? -1.27922 5.66903 -18.96735 1.000 12.00021 229 ALA A O 1
ATOM 1562 N N . GLN A 1 211 ? -3.16951 4.73159 -18.19658 1.000 9.64817 230 GLN A N 1
ATOM 1563 C CA . GLN A 1 211 ? -3.31024 5.74172 -17.15327 1.000 9.31478 230 GLN A CA 1
ATOM 1564 C C . GLN A 1 211 ? -2.42075 5.47642 -15.93871 1.000 9.13658 230 GLN A C 1
ATOM 1565 O O . GLN A 1 211 ? -2.07712 6.43326 -15.23237 1.000 10.21830 230 GLN A O 1
ATOM 1571 N N . PHE A 1 212 ? -2.01519 4.22829 -15.69435 1.000 9.82010 231 PHE A N 1
ATOM 1572 C CA . PHE A 1 212 ? -1.10312 3.95766 -14.57869 1.000 8.91094 231 PHE A CA 1
ATOM 1573 C C . PHE A 1 212 ? 0.13454 4.84722 -14.58652 1.000 10.61372 231 PHE A C 1
ATOM 1574 O O . PHE A 1 212 ? 0.42309 5.46486 -13.54731 1.000 10.45914 231 PHE A O 1
ATOM 1582 N N . PRO A 1 213 ? 0.90281 4.96454 -15.67914 1.000 10.46526 232 PRO A N 1
ATOM 1583 C CA . PRO A 1 213 ? 2.07972 5.84874 -15.63309 1.000 11.17621 232 PRO A CA 1
ATOM 1584 C C . PRO A 1 213 ? 1.73596 7.31356 -15.47024 1.000 10.73011 232 PRO A C 1
ATOM 1585 O O . PRO A 1 213 ? 2.57185 8.07408 -14.95994 1.000 11.15098 232 PRO A O 1
ATOM 1589 N N . VAL A 1 214 ? 0.53012 7.73730 -15.85786 1.000 9.87889 233 VAL A N 1
ATOM 1590 C CA . VAL A 1 214 ? 0.13138 9.11918 -15.61733 1.000 10.92006 233 VAL A CA 1
ATOM 1591 C C . VAL A 1 214 ? -0.03081 9.36095 -14.12404 1.000 10.32651 233 VAL A C 1
ATOM 1592 O O . VAL A 1 214 ? 0.48911 10.33551 -13.57447 1.000 10.84913 233 VAL A O 1
ATOM 1596 N N . ALA A 1 215 ? -0.74497 8.46815 -13.44536 1.000 9.58688 234 ALA A N 1
ATOM 1597 C CA . ALA A 1 215 ? -0.85154 8.58189 -11.99589 1.000 8.64991 234 ALA A CA 1
ATOM 1598 C C . ALA A 1 215 ? 0.51260 8.44423 -11.32882 1.000 8.93026 234 ALA A C 1
ATOM 1599 O O . ALA A 1 215 ? 0.82798 9.18522 -10.38936 1.000 8.59405 234 ALA A O 1
ATOM 1601 N N . GLN A 1 216 ? 1.35650 7.54553 -11.84004 1.000 8.35433 235 GLN A N 1
ATOM 1602 C CA . GLN A 1 216 ? 2.69562 7.36614 -11.28246 1.000 8.61993 235 GLN A CA 1
ATOM 1603 C C . GLN A 1 216 ? 3.50314 8.65919 -11.35226 1.000 7.11703 235 GLN A C 1
ATOM 1604 O O . GLN A 1 216 ? 4.23131 9.00151 -10.41514 1.000 9.14369 235 GLN A O 1
ATOM 1610 N N . SER A 1 217 ? 3.41057 9.39705 -12.46264 1.000 9.61955 236 SER A N 1
ATOM 1611 C CA A SER A 1 217 ? 4.17825 10.63367 -12.58106 0.775 9.52540 236 SER A CA 1
ATOM 1612 C CA B SER A 1 217 ? 4.18701 10.62765 -12.57251 0.225 9.67789 236 SER A CA 1
ATOM 1613 C C . SER A 1 217 ? 3.78079 11.63020 -11.49811 1.000 8.96540 236 SER A C 1
ATOM 1614 O O . SER A 1 217 ? 4.62747 12.35159 -10.95924 1.000 9.00968 236 SER A O 1
ATOM 1619 N N . MET A 1 218 ? 2.49750 11.67176 -11.15144 1.000 9.59481 237 MET A N 1
ATOM 1620 C CA . MET A 1 218 ? 2.06888 12.57455 -10.09077 1.000 9.75593 237 MET A CA 1
ATOM 1621 C C . MET A 1 218 ? 2.55043 12.10045 -8.72624 1.000 9.46269 237 MET A C 1
ATOM 1622 O O . MET A 1 218 ? 2.96210 12.91291 -7.89783 1.000 9.95979 237 MET A O 1
ATOM 1627 N N . ILE A 1 219 ? 2.48475 10.79349 -8.46832 1.000 9.22187 238 ILE A N 1
ATOM 1628 C CA . ILE A 1 219 ? 3.04122 10.23810 -7.23622 1.000 8.21786 238 ILE A CA 1
ATOM 1629 C C . ILE A 1 219 ? 4.49647 10.65520 -7.07896 1.000 8.46472 238 ILE A C 1
ATOM 1630 O O . ILE A 1 219 ? 4.91883 11.13219 -6.01525 1.000 9.73117 238 ILE A O 1
ATOM 1635 N N . ARG A 1 220 ? 5.29126 10.47205 -8.13349 1.000 9.40776 239 ARG A N 1
ATOM 1636 C CA . ARG A 1 220 ? 6.70593 10.79309 -8.04466 1.000 9.75734 239 ARG A CA 1
ATOM 1637 C C . ARG A 1 220 ? 6.92208 12.28632 -7.84578 1.000 9.22590 239 ARG A C 1
ATOM 1638 O O . ARG A 1 220 ? 7.81201 12.69015 -7.09147 1.000 10.15185 239 ARG A O 1
ATOM 1646 N N . GLU A 1 221 ? 6.11471 13.11543 -8.51039 1.000 9.34134 240 GLU A N 1
ATOM 1647 C CA . GLU A 1 221 ? 6.25357 14.56482 -8.38038 1.000 9.30126 240 GLU A CA 1
ATOM 1648 C C . GLU A 1 221 ? 5.98120 15.03201 -6.95727 1.000 10.32065 240 GLU A C 1
ATOM 1649 O O . GLU A 1 221 ? 6.61461 15.97526 -6.47056 1.000 13.18106 240 GLU A O 1
ATOM 1655 N N . LYS A 1 222 ? 5.01575 14.41158 -6.28937 1.000 8.77074 241 LYS A N 1
ATOM 1656 C CA . LYS A 1 222 ? 4.56366 14.87029 -4.98171 1.000 10.17643 241 LYS A CA 1
ATOM 1657 C C . LYS A 1 222 ? 5.23285 14.17360 -3.80979 1.000 8.21841 241 LYS A C 1
ATOM 1658 O O . LYS A 1 222 ? 5.28475 14.75234 -2.71637 1.000 10.67020 241 LYS A O 1
ATOM 1664 N N . LEU A 1 223 ? 5.71266 12.94919 -3.97541 1.000 8.92744 242 LEU A N 1
ATOM 1665 C CA . LEU A 1 223 ? 6.22338 12.15636 -2.86143 1.000 8.81243 242 LEU A CA 1
ATOM 1666 C C . LEU A 1 223 ? 7.73193 11.95148 -2.97198 1.000 8.28127 242 LEU A C 1
ATOM 1667 O O . LEU A 1 223 ? 8.26279 10.86768 -2.71112 1.000 9.00943 242 LEU A O 1
ATOM 1672 N N . ASN A 1 224 ? 8.43330 13.01322 -3.38027 1.000 9.94484 243 ASN A N 1
ATOM 1673 C CA . ASN A 1 224 ? 9.89190 13.01974 -3.46794 1.000 9.34775 243 ASN A CA 1
ATOM 1674 C C . ASN A 1 224 ? 10.40967 11.81672 -4.24777 1.000 9.14827 243 ASN A C 1
ATOM 1675 O O . ASN A 1 224 ? 11.37667 11.15429 -3.86430 1.000 9.83874 243 ASN A O 1
ATOM 1680 N N . ASN A 1 225 ? 9.74768 11.53776 -5.36821 1.000 8.38871 244 ASN A N 1
ATOM 1681 C CA . ASN A 1 225 ? 10.19457 10.55759 -6.34956 1.000 9.50679 244 ASN A CA 1
ATOM 1682 C C . ASN A 1 225 ? 10.07959 9.11296 -5.87902 1.000 9.40689 244 ASN A C 1
ATOM 1683 O O . ASN A 1 225 ? 10.73446 8.22044 -6.43349 1.000 11.19212 244 ASN A O 1
ATOM 1688 N N . ARG A 1 226 ? 9.22299 8.86337 -4.89656 1.000 9.29531 245 ARG A N 1
ATOM 1689 C CA . ARG A 1 226 ? 8.83028 7.50218 -4.56990 1.000 9.25281 245 ARG A CA 1
ATOM 1690 C C . ARG A 1 226 ? 8.02133 6.90739 -5.71797 1.000 9.03109 245 ARG A C 1
ATOM 1691 O O . ARG A 1 226 ? 7.13223 7.56479 -6.26454 1.000 11.04549 245 ARG A O 1
ATOM 1699 N N . THR A 1 227 ? 8.32285 5.66227 -6.08104 1.000 7.87407 246 THR A N 1
ATOM 1700 C CA . THR A 1 227 ? 7.56481 4.94445 -7.09994 1.000 8.84640 246 THR A CA 1
ATOM 1701 C C . THR A 1 227 ? 6.58373 4.00605 -6.40867 1.000 7.56514 246 THR A C 1
ATOM 1702 O O . THR A 1 227 ? 6.98651 3.21384 -5.54185 1.000 8.83866 246 THR A O 1
ATOM 1706 N N . CYS A 1 228 ? 5.31277 4.07758 -6.79518 1.000 7.37591 247 CYS A N 1
ATOM 1707 C CA . CYS A 1 228 ? 4.29533 3.17832 -6.25510 1.000 7.99639 247 CYS A CA 1
ATOM 1708 C C . CYS A 1 228 ? 4.37854 1.83810 -6.96676 1.000 7.17102 247 CYS A C 1
ATOM 1709 O O . CYS A 1 228 ? 4.38143 1.78747 -8.20184 1.000 8.08707 247 CYS A O 1
ATOM 1712 N N . LYS A 1 229 ? 4.41128 0.75013 -6.19887 1.000 6.54405 248 LYS A N 1
ATOM 1713 C CA . LYS A 1 229 ? 4.53281 -0.58328 -6.78825 1.000 7.59571 248 LYS A CA 1
ATOM 1714 C C . LYS A 1 229 ? 3.41416 -1.52461 -6.36554 1.000 6.59864 248 LYS A C 1
ATOM 1715 O O . LYS A 1 229 ? 3.56249 -2.74428 -6.48594 1.000 7.78202 248 LYS A O 1
ATOM 1721 N N . MET A 1 230 ? 2.27475 -0.98896 -5.92831 1.000 6.93762 249 MET A N 1
ATOM 1722 C CA . MET A 1 230 ? 1.18046 -1.81672 -5.44412 1.000 7.22319 249 MET A CA 1
ATOM 1723 C C . MET A 1 230 ? -0.14525 -1.36514 -6.03662 1.000 7.28850 249 MET A C 1
ATOM 1724 O O . MET A 1 230 ? -0.39708 -0.16645 -6.18115 1.000 7.80289 249 MET A O 1
ATOM 1729 N N . LEU A 1 231 ? -1.00510 -2.33462 -6.35999 1.000 7.13421 250 LEU A N 1
ATOM 1730 C CA . LEU A 1 231 ? -2.40383 -2.06709 -6.68235 1.000 6.87751 250 LEU A CA 1
ATOM 1731 C C . LEU A 1 231 ? -3.30449 -2.71997 -5.63990 1.000 7.58113 250 LEU A C 1
ATOM 1732 O O . LEU A 1 231 ? -3.18136 -3.91886 -5.37944 1.000 9.55149 250 LEU A O 1
ATOM 1737 N N . ALA A 1 232 ? -4.22195 -1.93957 -5.06208 1.000 7.31802 251 ALA A N 1
ATOM 1738 C CA . ALA A 1 232 ? -5.35651 -2.47046 -4.30900 1.000 7.66947 251 ALA A CA 1
ATOM 1739 C C . ALA A 1 232 ? -6.53762 -2.45358 -5.27178 1.000 8.61064 251 ALA A C 1
ATOM 1740 O O . ALA A 1 232 ? -6.95521 -1.39159 -5.72478 1.000 9.83672 251 ALA A O 1
ATOM 1742 N N . GLU A 1 233 ? -7.04839 -3.62177 -5.62259 1.000 8.66480 252 GLU A N 1
ATOM 1743 C CA . GLU A 1 233 ? -8.12067 -3.67670 -6.60821 1.000 10.23701 252 GLU A CA 1
ATOM 1744 C C . GLU A 1 233 ? -9.33573 -2.87212 -6.13722 1.000 8.95009 252 GLU A C 1
ATOM 1745 O O . GLU A 1 233 ? -9.80052 -3.05472 -5.00072 1.000 11.08982 252 GLU A O 1
ATOM 1751 N N . PRO A 1 234 ? -9.88969 -1.98405 -6.97662 1.000 9.37063 253 PRO A N 1
ATOM 1752 C CA . PRO A 1 234 ? -11.12617 -1.28164 -6.59594 1.000 9.86721 253 PRO A CA 1
ATOM 1753 C C . PRO A 1 234 ? -12.37843 -1.95223 -7.14595 1.000 12.54605 253 PRO A C 1
ATOM 1754 O O . PRO A 1 234 ? -12.36723 -2.48381 -8.25895 1.000 13.39049 253 PRO A O 1
ATOM 1758 N N . ASN A 1 235 ? -13.46490 -1.89608 -6.38079 1.000 13.12577 254 ASN A N 1
ATOM 1759 C CA . ASN A 1 235 ? -14.81387 -2.19755 -6.86266 1.000 14.65987 254 ASN A CA 1
ATOM 1760 C C . ASN A 1 235 ? -14.97480 -3.63074 -7.34540 1.000 16.27255 254 ASN A C 1
ATOM 1761 O O . ASN A 1 235 ? -15.90902 -3.92476 -8.09585 1.000 18.37135 254 ASN A O 1
ATOM 1766 N N . GLY A 1 236 ? -14.08312 -4.53420 -6.94479 1.000 13.70258 255 GLY A N 1
ATOM 1767 C CA . GLY A 1 236 ? -14.09649 -5.87266 -7.50952 1.000 13.89752 255 GLY A CA 1
ATOM 1768 C C . GLY A 1 236 ? -13.84126 -5.90965 -8.99643 1.000 12.79548 255 GLY A C 1
ATOM 1769 O O . GLY A 1 236 ? -14.20966 -6.88630 -9.66232 1.000 16.37993 255 GLY A O 1
ATOM 1770 N N . ASP A 1 237 ? -13.21130 -4.87099 -9.54260 1.000 12.46516 256 ASP A N 1
ATOM 1771 C CA . ASP A 1 237 ? -13.07272 -4.69069 -10.98766 1.000 11.63835 256 ASP A CA 1
ATOM 1772 C C . ASP A 1 237 ? -11.77745 -5.34439 -11.44748 1.000 12.11843 256 ASP A C 1
ATOM 1773 O O . ASP A 1 237 ? -10.69161 -4.76917 -11.31742 1.000 11.15383 256 ASP A O 1
ATOM 1778 N N . LYS A 1 238 ? -11.90102 -6.54525 -12.01919 1.000 13.22492 257 LYS A N 1
ATOM 1779 C CA . LYS A 1 238 ? -10.74064 -7.32206 -12.43200 1.000 12.56280 257 LYS A CA 1
ATOM 1780 C C . LYS A 1 238 ? -9.98360 -6.69398 -13.59847 1.000 10.89528 257 LYS A C 1
ATOM 1781 O O . LYS A 1 238 ? -8.83612 -7.07230 -13.84180 1.000 13.11324 257 LYS A O 1
ATOM 1787 N N . ASN A 1 239 ? -10.58335 -5.73870 -14.32016 1.000 12.08493 258 ASN A N 1
ATOM 1788 C CA . ASN A 1 239 ? -9.82643 -5.03971 -15.35795 1.000 10.54201 258 ASN A CA 1
ATOM 1789 C C . ASN A 1 239 ? -8.61904 -4.30994 -14.78058 1.000 11.49439 258 ASN A C 1
ATOM 1790 O O . ASN A 1 239 ? -7.60364 -4.14236 -15.46983 1.000 11.60105 258 ASN A O 1
ATOM 1795 N N . TYR A 1 240 ? -8.72066 -3.85946 -13.52783 1.000 10.73226 259 TYR A N 1
ATOM 1796 C CA . TYR A 1 240 ? -7.58427 -3.20506 -12.88530 1.000 9.43656 259 TYR A CA 1
ATOM 1797 C C . TYR A 1 240 ? -6.43158 -4.17528 -12.65858 1.000 9.47878 259 TYR A C 1
ATOM 1798 O O . TYR A 1 240 ? -5.26676 -3.79975 -12.83316 1.000 10.05062 259 TYR A O 1
ATOM 1807 N N . ILE A 1 241 ? -6.73243 -5.41799 -12.26558 1.000 9.76274 260 ILE A N 1
ATOM 1808 C CA . ILE A 1 241 ? -5.67385 -6.41047 -12.10455 1.000 11.16983 260 ILE A CA 1
ATOM 1809 C C . ILE A 1 241 ? -5.04485 -6.74510 -13.45082 1.000 11.21953 260 ILE A C 1
ATOM 1810 O O . ILE A 1 241 ? -3.81552 -6.78764 -13.58831 1.000 11.34445 260 ILE A O 1
ATOM 1815 N N . LYS A 1 242 ? -5.87753 -6.96742 -14.47158 1.000 10.36540 261 LYS A N 1
ATOM 1816 C CA . LYS A 1 242 ? -5.33999 -7.33001 -15.77868 1.000 11.23516 261 LYS A CA 1
ATOM 1817 C C . LYS A 1 242 ? -4.46315 -6.21608 -16.33707 1.000 10.22337 261 LYS A C 1
ATOM 1818 O O . LYS A 1 242 ? -3.39184 -6.47561 -16.89972 1.000 11.91098 261 LYS A O 1
ATOM 1824 N N . ALA A 1 243 ? -4.89083 -4.96226 -16.17361 1.000 10.34341 262 ALA A N 1
ATOM 1825 C CA . ALA A 1 243 ? -4.06305 -3.84481 -16.61115 1.000 10.45617 262 ALA A CA 1
ATOM 1826 C C . ALA A 1 243 ? -2.78296 -3.75081 -15.78618 1.000 9.93690 262 ALA A C 1
ATOM 1827 O O . ALA A 1 243 ? -1.68972 -3.55092 -16.33582 1.000 11.19350 262 ALA A O 1
ATOM 1829 N N . ALA A 1 244 ? -2.90545 -3.87356 -14.46075 1.000 9.79695 263 ALA A N 1
ATOM 1830 C CA . ALA A 1 244 ? -1.74316 -3.70593 -13.59683 1.000 10.37363 263 ALA A CA 1
ATOM 1831 C C . ALA A 1 244 ? -0.66629 -4.72845 -13.91017 1.000 11.34320 263 ALA A C 1
ATOM 1832 O O . ALA A 1 244 ? 0.52731 -4.41947 -13.83587 1.000 11.30469 263 ALA A O 1
ATOM 1834 N N . LEU A 1 245 ? -1.06015 -5.95471 -14.26009 1.000 11.82364 264 LEU A N 1
ATOM 1835 C CA . LEU A 1 245 ? -0.07174 -6.98785 -14.54368 1.000 11.47230 264 LEU A CA 1
ATOM 1836 C C . LEU A 1 245 ? 0.71927 -6.71111 -15.81211 1.000 13.17794 264 LEU A C 1
ATOM 1837 O O . LEU A 1 245 ? 1.76552 -7.33679 -16.01952 1.000 14.30935 264 LEU A O 1
ATOM 1842 N N . ARG A 1 246 ? 0.25999 -5.78462 -16.65034 1.000 10.32964 265 ARG A N 1
ATOM 1843 C CA . ARG A 1 246 ? 0.98904 -5.36046 -17.83649 1.000 10.41163 265 ARG A CA 1
ATOM 1844 C C . ARG A 1 246 ? 1.82648 -4.11601 -17.59186 1.000 12.39462 265 ARG A C 1
ATOM 1845 O O . ARG A 1 246 ? 2.49255 -3.64142 -18.51130 1.000 13.19338 265 ARG A O 1
ATOM 1853 N N . TYR A 1 247 ? 1.82813 -3.60007 -16.36180 1.000 11.95907 266 TYR A N 1
ATOM 1854 C CA . TYR A 1 247 ? 2.55290 -2.38788 -15.98164 1.000 10.08378 266 TYR A CA 1
ATOM 1855 C C . TYR A 1 247 ? 3.62253 -2.84648 -14.99802 1.000 10.17786 266 TYR A C 1
ATOM 1856 O O . TYR A 1 247 ? 3.33049 -3.10576 -13.82823 1.000 11.07877 266 TYR A O 1
ATOM 1865 N N . ASP A 1 248 ? 4.86486 -2.95538 -15.46904 1.000 12.92372 267 ASP A N 1
ATOM 1866 C CA . ASP A 1 248 ? 5.85040 -3.70720 -14.70083 1.000 13.63427 267 ASP A CA 1
ATOM 1867 C C . ASP A 1 248 ? 6.30129 -3.01624 -13.41791 1.000 10.45072 267 ASP A C 1
ATOM 1868 O O . ASP A 1 248 ? 6.94534 -3.67527 -12.59458 1.000 12.61060 267 ASP A O 1
ATOM 1873 N N . LYS A 1 249 ? 5.97953 -1.73581 -13.22613 1.000 10.26642 268 LYS A N 1
ATOM 1874 C CA . LYS A 1 249 ? 6.29764 -1.08817 -11.95856 1.000 10.50884 268 LYS A CA 1
ATOM 1875 C C . LYS A 1 249 ? 5.46150 -1.63118 -10.80902 1.000 8.73087 268 LYS A C 1
ATOM 1876 O O . LYS A 1 249 ? 5.87664 -1.51179 -9.65612 1.000 10.21306 268 LYS A O 1
ATOM 1882 N N . ILE A 1 250 ? 4.30860 -2.23562 -11.07488 1.000 7.90928 269 ILE A N 1
ATOM 1883 C CA . ILE A 1 250 ? 3.50285 -2.80996 -10.00538 1.000 8.54421 269 ILE A CA 1
ATOM 1884 C C . ILE A 1 250 ? 4.00979 -4.21794 -9.73853 1.000 9.13281 269 ILE A C 1
ATOM 1885 O O . ILE A 1 250 ? 4.05848 -5.05208 -10.64560 1.000 10.70393 269 ILE A O 1
ATOM 1890 N N . ARG A 1 251 ? 4.47301 -4.45650 -8.51665 1.000 8.10512 270 ARG A N 1
ATOM 1891 C CA . ARG A 1 251 ? 5.04231 -5.74354 -8.15354 1.000 9.34623 270 ARG 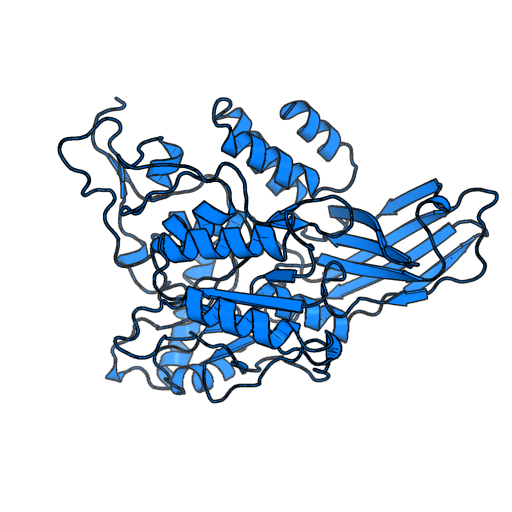A CA 1
ATOM 1892 C C . ARG A 1 251 ? 4.16800 -6.54748 -7.20929 1.000 6.76528 270 ARG A C 1
ATOM 1893 O O . ARG A 1 251 ? 4.37970 -7.75682 -7.08231 1.000 8.72848 270 ARG A O 1
ATOM 1901 N N . THR A 1 252 ? 3.22058 -5.91309 -6.52146 1.000 7.56304 271 THR A N 1
ATOM 1902 C CA . THR A 1 252 ? 2.39205 -6.61255 -5.55439 1.000 8.47076 271 THR A CA 1
ATOM 1903 C C . THR A 1 252 ? 0.98114 -6.04337 -5.63712 1.000 6.90184 271 THR A C 1
ATOM 1904 O O . THR A 1 252 ? 0.78355 -4.86723 -5.96949 1.000 8.72566 271 THR A O 1
ATOM 1908 N N . LEU A 1 253 ? -0.00848 -6.89807 -5.37400 1.000 7.61402 272 LEU A N 1
ATOM 1909 C CA . LEU A 1 253 ? -1.40067 -6.52813 -5.58758 1.000 7.43145 272 LEU A CA 1
ATOM 1910 C C . LEU A 1 253 ? -2.23426 -7.15699 -4.47957 1.000 7.53184 272 LEU A C 1
ATOM 1911 O O . LEU A 1 253 ? -1.82016 -8.13892 -3.8609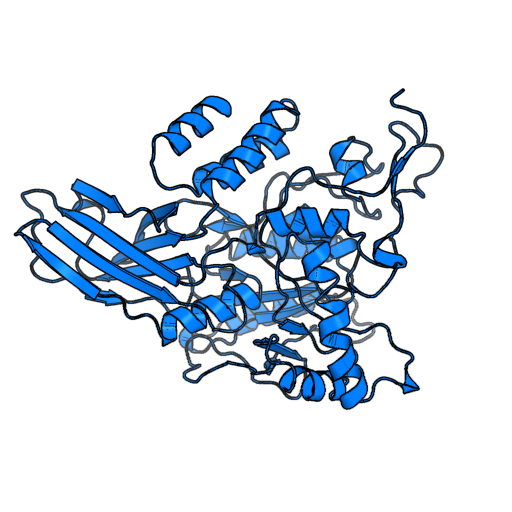0 1.000 8.17610 272 LEU A O 1
ATOM 1916 N N . CYS A 1 254 ? -3.41521 -6.58945 -4.21703 1.000 6.82655 273 CYS A N 1
ATOM 1917 C CA . CYS A 1 254 ? -4.34099 -7.22899 -3.27995 1.000 8.31673 273 CYS A CA 1
ATOM 1918 C C . CYS A 1 254 ? -5.76399 -7.12074 -3.81194 1.000 9.50040 273 CYS A C 1
ATOM 1919 O O . CYS A 1 254 ? -6.09180 -6.20804 -4.57695 1.000 9.55198 273 CYS A O 1
ATOM 1922 N N . ALA A 1 255 ? -6.59781 -8.07728 -3.40971 1.000 9.50416 274 ALA A N 1
ATOM 1923 C CA . ALA A 1 255 ? -8.00215 -8.13767 -3.80493 1.000 8.03797 274 ALA A CA 1
ATOM 1924 C C . ALA A 1 255 ? -8.70539 -9.07315 -2.83508 1.000 9.43607 274 ALA A C 1
ATOM 1925 O O . ALA A 1 255 ? -8.06774 -9.79747 -2.07571 1.000 10.35315 274 ALA A O 1
ATOM 1927 N N . GLN A 1 256 ? -10.03044 -9.06902 -2.89255 1.000 10.17101 275 GLN A N 1
ATOM 1928 C CA . GLN A 1 256 ? -10.81846 -9.90423 -2.00462 1.000 11.36394 275 GLN A CA 1
ATOM 1929 C C . GLN A 1 256 ? -11.16325 -11.24500 -2.63272 1.000 10.24786 275 GLN A C 1
ATOM 1930 O O . GLN A 1 256 ? -11.41156 -12.21000 -1.90078 1.000 15.44520 275 GLN A O 1
ATOM 1936 N N . SER A 1 257 ? -11.18052 -11.32554 -3.96366 1.000 11.56023 276 SER A N 1
ATOM 1937 C CA . SER A 1 257 ? -11.38956 -12.56767 -4.69595 1.000 12.91119 276 SER A CA 1
ATOM 1938 C C . SER A 1 257 ? -10.38071 -12.60561 -5.83273 1.000 11.64155 276 SER A C 1
ATOM 1939 O O . SER A 1 257 ? -9.78591 -11.58593 -6.18488 1.000 13.04594 276 SER A O 1
ATOM 1942 N N . GLY A 1 258 ? -10.17071 -13.79010 -6.39719 1.000 11.42263 277 GLY A N 1
ATOM 1943 C CA . GLY A 1 258 ? -9.16272 -13.94147 -7.42887 1.000 12.82650 277 GLY A CA 1
ATOM 1944 C C . GLY A 1 258 ? -7.75627 -13.73624 -6.90706 1.000 10.12107 277 GLY A C 1
ATOM 1945 O O . GLY A 1 258 ? -6.89967 -13.19385 -7.61762 1.000 11.94825 277 GLY A O 1
ATOM 1946 N N . ALA A 1 259 ? -7.49575 -14.16029 -5.67494 1.000 10.86799 278 ALA A N 1
ATOM 1947 C CA . ALA A 1 259 ? -6.24860 -13.87105 -4.98556 1.000 10.38412 278 ALA A CA 1
ATOM 1948 C C . ALA A 1 259 ? -5.69934 -15.14518 -4.35854 1.000 11.41518 278 ALA A C 1
ATOM 1949 O O . ALA A 1 259 ? -6.31341 -16.21874 -4.42849 1.000 13.51390 278 ALA A O 1
ATOM 1951 N N . THR A 1 260 ? -4.52245 -15.00975 -3.74674 1.000 11.46125 279 THR A N 1
ATOM 1952 C CA . THR A 1 260 ? -3.81592 -16.08623 -3.06411 1.000 13.11930 279 THR A CA 1
ATOM 1953 C C . THR A 1 260 ? -3.83633 -15.77519 -1.57849 1.000 12.00333 279 THR A C 1
ATOM 1954 O O . THR A 1 260 ? -3.40768 -14.69360 -1.16849 1.000 11.46188 279 THR A O 1
ATOM 1958 N N . LYS A 1 261 ? -4.34568 -16.70316 -0.77805 1.000 11.84845 280 LYS A N 1
ATOM 1959 C CA . LYS A 1 261 ? -4.32961 -16.52030 0.66592 1.000 12.01919 280 LYS A CA 1
ATOM 1960 C C . LYS A 1 261 ? -2.91979 -16.76012 1.19177 1.000 13.08719 280 LYS A C 1
ATOM 1961 O O . LYS A 1 261 ? -2.32240 -17.80953 0.94248 1.000 13.33831 280 LYS A O 1
ATOM 1967 N N . LEU A 1 262 ? -2.39108 -15.78101 1.92528 1.000 11.58073 281 LEU A N 1
ATOM 1968 C CA . LEU A 1 262 ? -1.01513 -15.80141 2.39881 1.000 10.55119 281 LEU A CA 1
ATOM 1969 C C . LEU A 1 262 ? -0.91844 -16.56958 3.71646 1.000 12.55313 281 LEU A C 1
ATOM 1970 O O . LEU A 1 262 ? -1.58421 -16.21856 4.69893 1.000 12.57068 281 LEU A O 1
ATOM 1975 N N . TYR A 1 263 ? -0.07884 -17.60545 3.73117 1.000 11.48297 282 TYR A N 1
ATOM 1976 C CA . TYR A 1 263 ? 0.30472 -18.33833 4.93994 1.000 10.74307 282 TYR A CA 1
ATOM 1977 C C . TYR A 1 263 ? 1.79970 -18.11990 5.08251 1.000 11.61684 282 TYR A C 1
ATOM 1978 O O . TYR A 1 263 ? 2.59408 -18.79600 4.40263 1.000 12.32936 282 TYR A O 1
ATOM 1987 N N . PRO A 1 264 ? 2.23455 -17.18138 5.93398 1.000 10.83510 283 PRO A N 1
ATOM 1988 C CA . PRO A 1 264 ? 3.63978 -16.74149 5.87581 1.000 11.26012 283 PRO A CA 1
ATOM 1989 C C . PRO A 1 264 ? 4.66211 -17.83498 6.09338 1.000 10.87810 283 PRO A C 1
ATOM 1990 O O . PRO A 1 264 ? 5.75387 -17.75458 5.52354 1.000 13.44234 283 PRO A O 1
ATOM 1994 N N . PHE A 1 265 ? 4.35966 -18.84056 6.91020 1.000 10.87404 284 PHE A N 1
ATOM 1995 C CA . PHE A 1 265 ? 5.31674 -19.90650 7.17146 1.000 12.29766 284 PHE A CA 1
ATOM 1996 C C . PHE A 1 265 ? 5.26158 -21.02850 6.13969 1.000 14.72253 284 PHE A C 1
ATOM 1997 O O . PHE A 1 265 ? 6.12928 -21.91005 6.15964 1.000 19.02824 284 PHE A O 1
ATOM 2005 N N . GLN A 1 266 ? 4.27470 -21.01475 5.24668 1.000 12.68797 285 GLN A N 1
ATOM 2006 C CA . GLN A 1 266 ? 4.12271 -22.03911 4.22133 1.000 13.38937 285 GLN A CA 1
ATOM 2007 C C . GLN A 1 266 ? 4.45253 -21.55968 2.81943 1.000 19.21525 285 GLN A C 1
ATOM 2008 O O . GLN A 1 266 ? 4.84756 -22.37640 1.98593 1.000 22.30928 285 GLN A O 1
ATOM 2014 N N . GLU A 1 267 ? 4.28377 -20.26574 2.53601 1.000 17.70491 286 GLU A N 1
ATOM 2015 C CA . GLU A 1 267 ? 4.46516 -19.75339 1.18351 1.000 19.17548 286 GLU A CA 1
ATOM 2016 C C . GLU A 1 267 ? 5.91395 -19.91919 0.74649 1.000 23.28932 286 GLU A C 1
ATOM 2017 O O . GLU A 1 267 ? 6.84279 -19.46019 1.41997 1.000 20.83477 286 GLU A O 1
ATOM 2023 N N . ASN A 1 268 ? 6.09843 -20.58223 -0.38906 1.000 21.39753 287 ASN A N 1
ATOM 2024 C CA . ASN A 1 268 ? 7.40727 -21.01866 -0.83724 1.000 34.58299 287 ASN A CA 1
ATOM 2025 C C . ASN A 1 268 ? 7.77754 -20.48398 -2.20828 1.000 31.41413 287 ASN A C 1
ATOM 2026 O O . ASN A 1 268 ? 8.93950 -20.61105 -2.61012 1.000 38.03733 287 ASN A O 1
ATOM 2031 N N . GLY A 1 269 ? 6.83419 -19.89565 -2.93832 1.000 18.50842 288 GLY A N 1
ATOM 2032 C CA . GLY A 1 269 ? 7.06959 -19.49293 -4.30402 1.000 22.92624 288 GLY A CA 1
ATOM 2033 C C . GLY A 1 269 ? 7.40490 -18.01594 -4.43812 1.000 20.17566 288 GLY A C 1
ATOM 2034 O O . GLY A 1 269 ? 7.47575 -17.25687 -3.47142 1.000 19.61903 288 GLY A O 1
ATOM 2035 N N . ASP A 1 270 ? 7.62799 -17.61605 -5.68259 1.000 17.08757 289 ASP A N 1
ATOM 2036 C CA . ASP A 1 270 ? 7.74080 -16.19808 -5.97896 1.000 14.73265 289 ASP A CA 1
ATOM 2037 C C . ASP A 1 270 ? 6.37581 -15.55262 -5.80198 1.000 16.29981 289 ASP A C 1
ATOM 2038 O O . ASP A 1 270 ? 5.34249 -16.14296 -6.12916 1.000 16.14075 289 ASP A O 1
ATOM 2043 N N . ILE A 1 271 ? 6.36177 -14.33973 -5.25441 1.000 12.07755 290 ILE A N 1
ATOM 2044 C CA . ILE A 1 271 ? 5.12198 -13.58320 -5.17833 1.000 12.19947 290 ILE A CA 1
ATOM 2045 C C . ILE A 1 271 ? 5.20138 -12.30978 -6.01388 1.000 10.68696 290 ILE A C 1
ATOM 2046 O O . ILE A 1 271 ? 4.39425 -11.39760 -5.84564 1.000 10.39905 290 ILE A O 1
ATOM 2051 N N . GLU A 1 272 ? 6.16482 -12.24719 -6.93257 1.000 10.93467 291 GLU A N 1
ATOM 2052 C CA . GLU A 1 272 ? 6.21577 -11.14019 -7.87268 1.000 11.12591 291 GLU A CA 1
ATOM 2053 C C . GLU A 1 272 ? 4.93277 -11.11700 -8.67450 1.000 10.59259 291 GLU A C 1
ATOM 2054 O O . GLU A 1 272 ? 4.54966 -12.12741 -9.27821 1.000 11.54552 291 GLU A O 1
ATOM 2060 N N . GLN A 1 273 ? 4.25150 -9.97715 -8.65363 1.000 10.80148 292 GLN A N 1
ATOM 2061 C CA . GLN A 1 273 ? 3.02316 -9.77948 -9.41855 1.000 10.83963 292 GLN A CA 1
ATOM 2062 C C . GLN A 1 273 ? 1.90689 -10.73150 -9.00201 1.000 11.65262 292 GLN A C 1
ATOM 2063 O O . GLN A 1 273 ? 1.01753 -11.03898 -9.79699 1.000 14.44090 292 GLN A O 1
ATOM 2069 N N . VAL A 1 274 ? 1.91886 -11.18125 -7.75625 1.000 10.58089 293 VAL A N 1
ATOM 2070 C CA . VAL A 1 274 ? 0.87528 -12.05324 -7.23468 1.000 10.03841 293 VAL A CA 1
ATOM 2071 C C . VAL A 1 274 ? -0.14468 -11.22196 -6.46747 1.000 11.05684 293 VAL A C 1
ATOM 2072 O O . VAL A 1 274 ? 0.21245 -10.27933 -5.73928 1.000 10.92911 293 VAL A O 1
ATOM 2076 N N . VAL A 1 275 ? -1.41916 -11.55245 -6.65607 1.000 10.08925 294 VAL A N 1
ATOM 2077 C CA . VAL A 1 275 ? -2.52321 -10.90912 -5.94826 1.000 10.42238 294 VAL A CA 1
ATOM 2078 C C . VAL A 1 275 ? -2.69297 -11.60775 -4.60109 1.000 9.50980 294 VAL A C 1
ATOM 2079 O O . VAL A 1 275 ? -3.05054 -12.78827 -4.54354 1.000 10.85989 294 VAL A O 1
ATOM 2083 N N . ILE A 1 276 ? -2.42754 -10.88394 -3.52007 1.000 9.56603 295 ILE A N 1
ATOM 2084 C CA . ILE A 1 276 ? -2.55637 -11.39791 -2.15802 1.000 8.73367 295 ILE A CA 1
ATOM 2085 C C . ILE A 1 276 ? -3.96395 -11.11914 -1.65217 1.000 9.53241 295 ILE A C 1
ATOM 2086 O O . ILE A 1 276 ? -4.48128 -10.00692 -1.80135 1.000 10.01042 295 ILE A O 1
ATOM 2091 N N . GLU A 1 277 ? -4.59147 -12.12897 -1.05287 1.000 8.03289 296 GLU A N 1
ATOM 2092 C CA . GLU A 1 277 ? -5.94814 -11.97495 -0.56435 1.000 8.61089 296 GLU A CA 1
ATOM 2093 C C . GLU A 1 277 ? -6.00459 -11.04242 0.63581 1.000 8.49073 296 GLU A C 1
ATOM 2094 O O . GLU A 1 277 ? -5.17628 -11.11327 1.54915 1.000 9.99164 296 GLU A O 1
ATOM 2100 N N . ARG A 1 278 ? -7.00947 -10.18817 0.62703 1.000 8.80094 297 ARG A N 1
ATOM 2101 C CA . ARG A 1 278 ? -7.30345 -9.26572 1.70544 1.000 11.58427 297 ARG A CA 1
ATOM 2102 C C . ARG A 1 278 ? -8.79823 -9.38878 1.97752 1.000 12.73150 297 ARG A C 1
ATOM 2103 O O . ARG A 1 278 ? -9.56361 -9.85667 1.12200 1.000 15.35280 297 ARG A O 1
ATOM 2111 N N . ALA A 1 279 ? -9.22691 -9.02157 3.17895 1.000 10.21143 298 ALA A N 1
ATOM 2112 C CA . ALA A 1 279 ? -10.64913 -9.04807 3.49298 1.000 10.41693 298 ALA A CA 1
ATOM 2113 C C . ALA A 1 279 ? -11.01913 -7.79509 4.26596 1.000 9.50853 298 ALA A C 1
ATOM 2114 O O . ALA A 1 279 ? -10.22234 -7.27122 5.05461 1.000 9.62325 298 ALA A O 1
ATOM 2116 N N . PHE A 1 280 ? -12.25070 -7.33094 4.06359 1.000 10.38493 299 PHE A N 1
ATOM 2117 C CA . PHE A 1 280 ? -12.75222 -6.19497 4.81750 1.000 10.40298 299 PHE A CA 1
ATOM 2118 C C . PHE A 1 280 ? -13.51971 -6.59074 6.07051 1.000 12.15918 299 PHE A C 1
ATOM 2119 O O . PHE A 1 280 ? -13.72073 -5.74240 6.94246 1.000 12.53206 299 PHE A O 1
ATOM 2127 N N . TYR A 1 281 ? -13.93467 -7.85546 6.18686 1.000 12.56274 300 TYR A N 1
ATOM 2128 C CA . TYR A 1 281 ? -14.61452 -8.35411 7.38428 1.000 12.44148 300 TYR A CA 1
ATOM 2129 C C . TYR A 1 281 ? -15.86128 -7.53136 7.70239 1.000 13.94049 300 TYR A C 1
ATOM 2130 O O . TYR A 1 281 ? -16.07031 -7.09317 8.83286 1.000 15.92521 300 TYR A O 1
ATOM 2139 N N . ASP A 1 282 ? -16.69675 -7.31755 6.68919 1.000 18.05654 301 ASP A N 1
ATOM 2140 C CA . ASP A 1 282 ? -17.93120 -6.57583 6.90913 1.000 21.35259 301 ASP A CA 1
ATOM 2141 C C . ASP A 1 282 ? -18.85186 -7.35007 7.85290 1.000 17.89912 301 ASP A C 1
ATOM 2142 O O . ASP A 1 282 ? -18.96596 -8.57411 7.74808 1.000 22.54295 301 ASP A O 1
ATOM 2147 N N . PRO A 1 283 ? -19.49818 -6.67030 8.79593 1.000 19.96712 302 PRO A N 1
ATOM 2148 C CA . PRO A 1 283 ? -20.40531 -7.35552 9.71590 1.000 23.78326 302 PRO A CA 1
ATOM 2149 C C . PRO A 1 283 ? -21.73156 -7.63359 9.03560 1.000 25.97726 302 PRO A C 1
ATOM 2150 O O . PRO A 1 283 ? -22.11821 -6.91330 8.10072 1.000 28.58388 302 PRO A O 1
ATOM 2154 N N . PRO A 1 284 ? -22.44482 -8.67734 9.45752 1.000 31.56040 303 PRO A N 1
ATOM 2155 C CA . PRO A 1 284 ? -23.77066 -8.94070 8.88301 1.000 35.23356 303 PRO A CA 1
ATOM 2156 C C . PRO A 1 284 ? -24.69992 -7.75460 9.09112 1.000 41.61429 303 PRO A C 1
ATOM 2157 O O . PRO A 1 284 ? -24.63639 -7.06319 10.10947 1.000 36.81309 303 PRO A O 1
ATOM 2161 N N . GLU A 1 285 ? -25.56480 -7.52163 8.10559 1.000 55.93029 304 GLU A N 1
ATOM 2162 C CA . GLU A 1 285 ? -26.41367 -6.33672 8.11190 1.000 45.83292 304 GLU A CA 1
ATOM 2163 C C . GLU A 1 285 ? -27.31298 -6.31910 9.34186 1.000 53.40695 304 GLU A C 1
ATOM 2164 O O . GLU A 1 285 ? -27.91669 -7.33384 9.70378 1.000 49.95448 304 GLU A O 1
ATOM 2166 N N . GLY A 1 286 ? -27.38696 -5.15783 9.99133 1.000 50.49802 305 GLY A N 1
ATOM 2167 C CA . GLY A 1 286 ? -28.22486 -4.97249 11.15720 1.000 54.48374 305 GLY A CA 1
ATOM 2168 C C . GLY A 1 286 ? -27.78224 -5.69553 12.41011 1.000 66.07328 305 GLY A C 1
ATOM 2169 O O . GLY A 1 286 ? -28.50476 -5.64967 13.41262 1.000 64.09452 305 GLY A O 1
ATOM 2170 N N . SER A 1 287 ? -26.62296 -6.35457 12.39811 1.000 55.23511 306 SER A N 1
ATOM 2171 C CA . SER A 1 287 ? -26.16211 -7.11452 13.55436 1.000 47.35168 306 SER A CA 1
ATOM 2172 C C . SER A 1 287 ? -25.56076 -6.24064 14.64787 1.000 42.20662 306 SER A C 1
ATOM 2173 O O . SER A 1 287 ? -25.21091 -6.76494 15.71088 1.000 39.62212 306 SER A O 1
ATOM 2176 N N . GLY A 1 288 ? -25.42724 -4.93402 14.41837 1.000 43.85387 307 GLY A N 1
ATOM 2177 C CA . GLY A 1 288 ? -24.83563 -4.03756 15.38877 1.000 47.19616 307 GLY A CA 1
ATOM 2178 C C . GLY A 1 288 ? -23.33536 -4.14285 15.54639 1.000 50.22842 307 GLY A C 1
ATOM 2179 O O . GLY A 1 288 ? -22.75360 -3.34260 16.28964 1.000 55.42013 307 GLY A O 1
ATOM 2180 N N . LEU A 1 289 ? -22.68636 -5.09558 14.88299 1.000 38.31599 308 LEU A N 1
ATOM 2181 C CA . LEU A 1 289 ? -21.24278 -5.23739 14.96957 1.000 29.79518 308 LEU A CA 1
ATOM 2182 C C . LEU A 1 289 ? -20.55843 -4.29547 13.98340 1.000 20.34277 308 LEU A C 1
ATOM 2183 O O . LEU A 1 289 ? -21.16263 -3.81084 13.02433 1.000 22.48331 308 LEU A O 1
ATOM 2188 N N . THR A 1 290 ? -19.27966 -4.03638 14.23620 1.000 19.66884 309 THR A N 1
ATOM 2189 C CA . THR A 1 290 ? -18.45314 -3.19140 13.38593 1.000 18.32163 309 THR A CA 1
ATOM 2190 C C . THR A 1 290 ? -17.40825 -4.04974 12.68554 1.000 16.80768 309 THR A C 1
ATOM 2191 O O . THR A 1 290 ? -17.17730 -5.20424 13.04898 1.000 15.26612 309 THR A O 1
ATOM 2195 N N . ASN A 1 291 ? -16.76748 -3.47300 11.65937 1.000 15.40619 310 ASN A N 1
ATOM 2196 C CA . ASN A 1 291 ? -15.63194 -4.16090 11.04457 1.000 13.78715 310 ASN A CA 1
ATOM 2197 C C . ASN A 1 291 ? -14.56077 -4.50816 12.06210 1.000 13.37662 310 ASN A C 1
ATOM 2198 O O . ASN A 1 291 ? -14.10259 -5.66241 12.06669 1.000 12.61301 310 ASN A O 1
ATOM 2203 N N . PRO A 1 292 ? -14.12896 -3.60050 12.94851 1.000 13.94368 311 PRO A N 1
ATOM 2204 C CA . PRO A 1 292 ? -13.16928 -4.02340 13.98018 1.000 14.55397 311 PRO A CA 1
ATOM 2205 C C . PRO A 1 292 ? -13.64840 -5.19079 14.83309 1.000 14.37566 311 PRO A C 1
ATOM 2206 O O . PRO A 1 292 ? -12.83849 -6.06412 15.16293 1.000 14.41779 311 PRO A O 1
ATOM 2210 N N . ASP A 1 293 ? -14.94214 -5.25123 15.18584 1.000 14.30510 312 ASP A N 1
ATOM 2211 C CA . ASP A 1 293 ? -15.44947 -6.41894 15.90867 1.000 16.18982 312 ASP A CA 1
ATOM 2212 C C . ASP A 1 293 ? -15.19463 -7.70504 15.12944 1.000 15.00049 312 ASP A C 1
ATOM 2213 O O . ASP A 1 293 ? -14.78351 -8.72255 15.70322 1.000 13.86955 312 ASP A O 1
ATOM 2218 N N . MET A 1 294 ? -15.46219 -7.68718 13.81882 1.000 14.93572 313 MET A N 1
ATOM 2219 C CA . MET A 1 294 ? -15.25956 -8.87493 13.00157 1.000 13.46851 313 MET A CA 1
ATOM 2220 C C . MET A 1 294 ? -13.78714 -9.23808 12.88146 1.000 12.48127 313 MET A C 1
ATOM 2221 O O . MET A 1 294 ? -13.44027 -10.42069 12.88842 1.000 14.03145 313 MET A O 1
ATOM 2226 N N . ILE A 1 295 ? -12.90727 -8.24128 12.75044 1.000 12.23601 314 ILE A N 1
ATOM 2227 C CA . ILE A 1 295 ? -11.48375 -8.54205 12.60694 1.000 11.67944 314 ILE A CA 1
ATOM 2228 C C . ILE A 1 295 ? -10.93208 -9.13489 13.89602 1.000 11.50122 314 ILE A C 1
ATOM 2229 O O . ILE A 1 295 ? -10.15826 -10.10615 13.87520 1.000 11.08453 314 ILE A O 1
ATOM 2234 N N . LYS A 1 296 ? -11.33256 -8.56302 15.03570 1.000 12.51499 315 LYS A N 1
ATOM 2235 C CA . LYS A 1 296 ? -10.92319 -9.09357 16.33169 1.000 13.09905 315 LYS A CA 1
ATOM 2236 C C . LYS A 1 296 ? -11.30912 -10.56156 16.45735 1.000 15.25199 315 LYS A C 1
ATOM 2237 O O . LYS A 1 296 ? -10.49433 -11.40020 16.85756 1.000 12.71542 315 LYS A O 1
ATOM 2243 N N . ALA A 1 297 ? -12.54852 -10.89316 16.09029 1.000 15.10529 316 ALA A N 1
ATOM 2244 C CA . ALA A 1 297 ? -12.98330 -12.28423 16.16484 1.000 15.74127 316 ALA A CA 1
ATOM 2245 C C . ALA A 1 297 ? -12.14344 -13.16742 15.25403 1.000 15.13755 316 ALA A C 1
ATOM 2246 O O . ALA A 1 297 ? -11.77451 -14.28628 15.62779 1.000 17.14548 316 ALA A O 1
ATOM 2248 N N . ALA A 1 298 ? -11.79716 -12.67020 14.06408 1.000 14.46560 317 ALA A N 1
ATOM 2249 C CA . ALA A 1 298 ? -10.97989 -13.46265 13.15291 1.000 13.62199 317 ALA A CA 1
ATOM 2250 C C . ALA A 1 298 ? -9.56993 -13.67046 13.69434 1.000 12.74123 317 ALA A C 1
ATOM 2251 O O . ALA A 1 298 ? -8.98986 -14.74820 13.52120 1.000 13.87128 317 ALA A O 1
ATOM 2253 N N . ILE A 1 299 ? -8.99718 -12.64482 14.33509 1.000 12.94711 318 ILE A N 1
ATOM 2254 C CA . ILE A 1 299 ? -7.67180 -12.78160 14.93282 1.000 12.30989 318 ILE A CA 1
ATOM 2255 C C . ILE A 1 299 ? -7.68876 -13.85362 16.01316 1.000 12.87043 318 ILE A C 1
ATOM 2256 O O . ILE A 1 299 ? -6.81517 -14.72384 16.06040 1.000 14.01023 318 ILE A O 1
ATOM 2261 N N . LEU A 1 300 ? -8.68466 -13.79317 16.90054 1.000 13.58844 319 LEU A N 1
ATOM 2262 C CA . LEU A 1 300 ? -8.74063 -14.74914 18.00058 1.000 14.94007 319 LEU A CA 1
ATOM 2263 C C . LEU A 1 300 ? -8.84161 -16.16638 17.46947 1.000 15.64295 319 LEU A C 1
ATOM 2264 O O . LEU A 1 300 ? -8.18441 -17.07834 17.98507 1.000 16.39683 319 LEU A O 1
ATOM 2269 N N . LYS A 1 301 ? -9.64635 -16.36915 16.42435 1.000 15.56793 320 LYS A N 1
ATOM 2270 C CA . LYS A 1 301 ? -9.78248 -17.70908 15.86274 1.000 17.19977 320 LYS A CA 1
ATOM 2271 C C . LYS A 1 301 ? -8.46379 -18.17059 15.26188 1.000 16.97829 320 LYS A C 1
ATOM 2272 O O . LYS A 1 301 ? -8.06119 -19.32559 15.43053 1.000 18.03825 320 LYS A O 1
ATOM 2278 N N . GLU A 1 302 ? -7.75598 -17.26465 14.58241 1.000 14.54808 321 GLU A N 1
ATOM 2279 C CA . GLU A 1 302 ? -6.49703 -17.62721 13.94580 1.000 14.06275 321 GLU A CA 1
ATOM 2280 C C . GLU A 1 302 ? -5.41334 -17.94231 14.97459 1.000 14.73628 321 GLU A C 1
ATOM 2281 O O . GLU A 1 302 ? -4.59206 -18.84001 14.76384 1.000 15.27933 321 GLU A O 1
ATOM 2287 N N . MET A 1 303 ? -5.38258 -17.20935 16.09094 1.000 14.61379 322 MET A N 1
ATOM 2288 C CA . MET A 1 303 ? -4.34427 -17.42532 17.09282 1.000 13.31377 322 MET A CA 1
ATOM 2289 C C . MET A 1 303 ? -4.43806 -18.77788 17.79645 1.000 14.44021 322 MET A C 1
ATOM 2290 O O . MET A 1 303 ? -3.46677 -19.18235 18.44693 1.000 16.23046 322 MET A O 1
ATOM 2295 N N . GLU A 1 304 ? -5.56198 -19.48924 17.67517 1.000 15.43277 323 GLU A N 1
ATOM 2296 C CA . GLU A 1 304 ? -5.66499 -20.82051 18.26032 1.000 17.14003 323 GLU A CA 1
ATOM 2297 C C . GLU A 1 304 ? -4.82033 -21.85383 17.53010 1.000 17.83986 323 GLU A C 1
ATOM 2298 O O . GLU A 1 304 ? -4.59819 -22.94234 18.06964 1.000 22.73777 323 GLU A O 1
ATOM 2304 N N . ASN A 1 305 ? -4.36069 -21.55301 16.35376 1.000 16.26983 324 ASN A N 1
ATOM 2305 C CA . ASN A 1 305 ? -3.53285 -22.48036 15.60564 1.000 18.28124 324 ASN A CA 1
ATOM 2306 C C . ASN A 1 305 ? -2.05545 -22.22374 15.89654 1.000 20.25241 324 ASN A C 1
ATOM 2307 O O . ASN A 1 305 ? -1.67169 -21.10466 16.25084 1.000 16.96367 324 ASN A O 1
ATOM 2312 N N . PRO A 1 306 ? -1.20622 -23.24315 15.76418 1.000 19.52664 325 PRO A N 1
ATOM 2313 C CA . PRO A 1 306 ? 0.24091 -23.00576 15.81397 1.000 18.36939 325 PRO A CA 1
ATOM 2314 C C . PRO A 1 306 ? 0.63896 -21.99336 14.75120 1.000 13.91019 325 PRO A C 1
ATOM 2315 O O . PRO A 1 306 ? 0.05388 -21.94534 13.66601 1.000 14.42163 325 PRO A O 1
ATOM 2319 N N . LYS A 1 307 ? 1.66118 -21.19257 15.07010 1.000 16.55587 326 LYS A N 1
ATOM 2320 C CA . LYS A 1 307 ? 2.00574 -20.06614 14.20746 1.000 14.99497 326 LYS A CA 1
ATOM 2321 C C . LYS A 1 307 ? 2.25381 -20.50841 12.77140 1.000 13.26897 326 LYS A C 1
ATOM 2322 O O . LYS A 1 307 ? 1.89210 -19.79763 11.83087 1.000 12.62987 326 LYS A O 1
ATOM 2328 N N . GLU A 1 308 ? 2.84655 -21.69000 12.57628 1.000 13.30148 327 GLU A N 1
ATOM 2329 C CA . GLU A 1 308 ? 3.21140 -22.12368 11.23005 1.000 12.63646 327 GLU A CA 1
ATOM 2330 C C . GLU A 1 308 ? 2.00186 -22.38278 10.34957 1.000 13.51234 327 GLU A C 1
ATOM 2331 O O . GLU A 1 308 ? 2.11904 -22.31175 9.11834 1.000 15.67200 327 GLU A O 1
ATOM 2337 N N . GLU A 1 309 ? 0.84944 -22.67039 10.94484 1.000 12.88339 328 GLU A N 1
ATOM 2338 C CA . GLU A 1 309 ? -0.36626 -22.94193 10.19980 1.000 15.11579 328 GLU A CA 1
ATOM 2339 C C . GLU A 1 309 ? -1.22290 -21.70201 10.00643 1.000 13.78039 328 GLU A C 1
ATOM 2340 O O . GLU A 1 309 ? -2.23300 -21.77325 9.29997 1.000 15.87472 328 GLU A O 1
ATOM 2346 N N . ARG A 1 310 ? -0.84637 -20.56925 10.60305 1.000 12.31232 329 ARG A N 1
ATOM 2347 C CA . ARG A 1 310 ? -1.69678 -19.38855 10.56540 1.000 13.40781 329 ARG A CA 1
ATOM 2348 C C . ARG A 1 310 ? -1.62554 -18.69491 9.21673 1.000 11.72341 329 ARG A C 1
ATOM 2349 O O . ARG A 1 310 ? -0.55744 -18.56139 8.61612 1.000 12.47926 329 ARG A O 1
ATOM 2357 N N . ALA A 1 311 ? -2.78019 -18.25712 8.74424 1.000 13.66498 330 ALA A N 1
ATOM 2358 C CA . ALA A 1 311 ? -2.82289 -17.30888 7.65497 1.000 12.71139 330 ALA A CA 1
ATOM 2359 C C . ALA A 1 311 ? -2.45667 -15.92538 8.17984 1.000 12.57218 330 ALA A C 1
ATOM 2360 O O . ALA A 1 311 ? -2.59400 -15.62911 9.36973 1.000 15.29041 330 ALA A O 1
ATOM 2362 N N . ALA A 1 312 ? -1.96445 -15.07922 7.28366 1.000 11.11792 331 ALA A N 1
ATOM 2363 C CA . ALA A 1 312 ? -1.85776 -13.66940 7.61978 1.000 10.44631 331 ALA A CA 1
ATOM 2364 C C . ALA A 1 312 ? -3.24613 -13.10026 7.86007 1.000 10.80081 331 ALA A C 1
ATOM 2365 O O . ALA A 1 312 ? -4.23051 -13.51816 7.23879 1.000 12.72785 331 ALA A O 1
ATOM 2367 N N . ILE A 1 313 ? -3.33903 -12.14826 8.77996 1.000 8.81771 332 ILE A N 1
ATOM 2368 C CA . ILE A 1 313 ? -4.55333 -11.36408 8.93525 1.000 9.49517 332 ILE A CA 1
ATOM 2369 C C . ILE A 1 313 ? -4.36048 -10.17018 8.00930 1.000 8.27554 332 ILE A C 1
ATOM 2370 O O . ILE A 1 313 ? -3.69108 -9.19365 8.35314 1.000 11.24144 332 ILE A O 1
ATOM 2375 N N . SER A 1 314 ? -4.91292 -10.26617 6.81291 1.000 9.58688 333 SER A N 1
ATOM 2376 C CA . SER A 1 314 ? -4.67917 -9.29097 5.75752 1.000 8.17437 333 SER A CA 1
ATOM 2377 C C . SER A 1 314 ? -5.97256 -8.51163 5.56265 1.000 7.73543 333 SER A C 1
ATOM 2378 O O . SER A 1 314 ? -6.95234 -9.05654 5.03745 1.000 9.34878 333 SER A O 1
ATOM 2381 N N . ILE A 1 315 ? -5.98347 -7.24744 5.98210 1.000 8.75178 334 ILE A N 1
ATOM 2382 C CA . ILE A 1 315 ? -7.22224 -6.48361 6.06059 1.000 9.44850 334 ILE A CA 1
ATOM 2383 C C . ILE A 1 315 ? -7.20305 -5.28966 5.12304 1.000 7.67609 334 ILE A C 1
ATOM 2384 O O . ILE A 1 315 ? -6.16015 -4.68447 4.83408 1.000 9.10257 334 ILE A O 1
ATOM 2389 N N . GLY A 1 316 ? -8.39673 -4.94947 4.65652 1.000 9.28624 335 GLY A N 1
ATOM 2390 C CA . GLY A 1 316 ? -8.65251 -3.65101 4.07442 1.000 10.24592 335 GLY A CA 1
ATOM 2391 C C . GLY A 1 316 ? -9.50397 -2.83271 5.02194 1.000 9.71407 335 GLY A C 1
ATOM 2392 O O . GLY A 1 316 ? -10.17991 -3.38691 5.89479 1.000 12.38526 335 GLY A O 1
ATOM 2393 N N . ALA A 1 317 ? -9.45328 -1.51295 4.89358 1.000 10.14989 336 ALA A N 1
ATOM 2394 C CA . ALA A 1 317 ? -10.31410 -0.60947 5.63728 1.000 10.62122 336 ALA A CA 1
ATOM 2395 C C . ALA A 1 317 ? -10.76476 0.49662 4.70180 1.000 9.82625 336 ALA A C 1
ATOM 2396 O O . ALA A 1 317 ? -10.07407 0.83180 3.73676 1.000 10.73147 336 ALA A O 1
ATOM 2398 N N . HIS A 1 318 ? -11.94581 1.04349 4.98351 1.000 13.27516 337 HIS A N 1
ATOM 2399 C CA . HIS A 1 318 ? -12.42640 2.21835 4.27725 1.000 14.21587 337 HIS A CA 1
ATOM 2400 C C . HIS A 1 318 ? -12.27665 3.42274 5.20057 1.000 15.79040 337 HIS A C 1
ATOM 2401 O O . HIS A 1 318 ? -11.14928 3.79775 5.52858 1.000 17.66194 337 HIS A O 1
ATOM 2408 N N . ASN A 1 319 ? -13.37032 4.02149 5.65692 1.000 12.64868 338 ASN A N 1
ATOM 2409 C CA . ASN A 1 319 ? -13.25822 5.11199 6.61593 1.000 11.50977 338 ASN A CA 1
ATOM 2410 C C . ASN A 1 319 ? -12.93474 4.53608 7.99049 1.000 12.61666 338 ASN A C 1
ATOM 2411 O O . ASN A 1 319 ? -13.57264 3.57790 8.44483 1.000 15.85393 338 ASN A O 1
ATOM 2416 N N . THR A 1 320 ? -11.91964 5.08516 8.63789 1.000 9.44433 339 THR A N 1
ATOM 2417 C CA . THR A 1 320 ? -11.61098 4.71182 10.00661 1.000 8.78826 339 THR A CA 1
ATOM 2418 C C . THR A 1 320 ? -12.16693 5.77905 10.94383 1.000 9.51232 339 THR A C 1
ATOM 2419 O O . THR A 1 320 ? -12.41778 6.92328 10.54848 1.000 12.02425 339 THR A O 1
ATOM 2423 N N . ASP A 1 321 ? -12.39181 5.37353 12.18684 1.000 9.42882 340 ASP A N 1
ATOM 2424 C CA . ASP A 1 321 ? -13.17244 6.14563 13.14333 1.000 10.13138 340 ASP A CA 1
ATOM 2425 C C . ASP A 1 321 ? -12.70097 5.79149 14.54844 1.000 9.39070 340 ASP A C 1
ATOM 2426 O O . ASP A 1 321 ? -11.69350 5.10449 14.73169 1.000 9.08940 340 ASP A O 1
ATOM 2431 N N . THR A 1 322 ? -13.45330 6.25123 15.54874 1.000 10.16495 341 THR A N 1
ATOM 2432 C CA . THR A 1 322 ? -13.06821 5.99754 16.93125 1.000 10.81798 341 THR A CA 1
ATOM 2433 C C . THR A 1 322 ? -12.99421 4.51342 17.22385 1.000 9.52204 341 THR A C 1
ATOM 2434 O O . THR A 1 322 ? -12.09323 4.06365 17.94211 1.000 9.88284 341 THR A O 1
ATOM 2438 N N . GLY A 1 323 ? -13.93007 3.73577 16.68126 1.000 9.61626 342 GLY A N 1
ATOM 2439 C CA . GLY A 1 323 ? -13.88268 2.29695 16.88530 1.000 10.88394 342 GLY A CA 1
ATOM 2440 C C . GLY A 1 323 ? -12.60241 1.68467 16.35032 1.000 8.99047 342 GLY A C 1
ATOM 2441 O O . GLY A 1 323 ? -12.03217 0.77981 16.96503 1.000 10.43519 342 GLY A O 1
ATOM 2442 N N . TRP A 1 324 ? -12.11992 2.18812 15.20934 1.000 9.53809 343 TRP A N 1
ATOM 2443 C CA . TRP A 1 324 ? -10.83158 1.72917 14.68301 1.000 8.73024 343 TRP A CA 1
ATOM 2444 C C . TRP A 1 324 ? -9.67400 2.17240 15.56536 1.000 8.68567 343 TRP A C 1
ATOM 2445 O O . TRP A 1 324 ? -8.73202 1.40025 15.78993 1.000 9.48803 343 TRP A O 1
ATOM 2456 N N . VAL A 1 325 ? -9.71816 3.39945 16.08043 1.000 8.39755 344 VAL A N 1
ATOM 2457 C CA . VAL A 1 325 ? -8.68390 3.84002 17.01001 1.000 8.42647 344 VAL A CA 1
ATOM 2458 C C . VAL A 1 325 ? -8.60168 2.88869 18.19688 1.000 10.46966 344 VAL A C 1
ATOM 2459 O O . VAL A 1 325 ? -7.51536 2.46117 18.61068 1.000 9.38068 344 VAL A O 1
ATOM 2463 N N . ASN A 1 326 ? -9.75527 2.56363 18.78235 1.000 9.60588 345 ASN A N 1
ATOM 2464 C CA . ASN A 1 326 ? -9.77948 1.67862 19.94340 1.000 8.76447 345 ASN A CA 1
ATOM 2465 C C . ASN A 1 326 ? -9.32208 0.27438 19.58598 1.000 8.79255 345 ASN A C 1
ATOM 2466 O O . ASN A 1 326 ? -8.66786 -0.39000 20.39827 1.000 10.46330 345 ASN A O 1
ATOM 2471 N N . PHE A 1 327 ? -9.62345 -0.17064 18.37027 1.000 8.95126 346 PHE A N 1
ATOM 2472 C CA . PHE A 1 327 ? -9.14225 -1.46546 17.91063 1.000 9.55556 346 PHE A CA 1
ATOM 2473 C C . PHE A 1 327 ? -7.62376 -1.47590 17.74304 1.000 9.20906 346 PHE A C 1
ATOM 2474 O O . PHE A 1 327 ? -6.96498 -2.44595 18.14256 1.000 9.39380 346 PHE A O 1
ATOM 2482 N N . LEU A 1 328 ? -7.04303 -0.42409 17.14803 1.000 8.74651 347 LEU A N 1
ATOM 2483 C CA . LEU A 1 328 ? -5.58795 -0.36234 17.05013 1.000 8.56965 347 LEU A CA 1
ATOM 2484 C C . LEU A 1 328 ? -4.95220 -0.35182 18.43425 1.000 8.71607 347 LEU A C 1
ATOM 2485 O O . LEU A 1 328 ? -3.91876 -0.99317 18.65670 1.000 8.86336 347 LEU A O 1
ATOM 2490 N N . GLU A 1 329 ? -5.57108 0.34767 19.39039 1.000 8.35842 348 GLU A N 1
ATOM 2491 C CA . GLU A 1 329 ? -5.03974 0.33223 20.74825 1.000 9.35069 348 GLU A CA 1
ATOM 2492 C C . GLU A 1 329 ? -5.13652 -1.06497 21.35707 1.000 10.35208 348 GLU A C 1
ATOM 2493 O O . GLU A 1 329 ? -4.21313 -1.50084 22.05856 1.000 10.61956 348 GLU A O 1
ATOM 2499 N N . TRP A 1 330 ? -6.22956 -1.79035 21.06793 1.000 10.43159 349 TRP A N 1
ATOM 2500 C CA . TRP A 1 330 ? -6.38395 -3.16647 21.53749 1.000 10.35392 349 TRP A CA 1
ATOM 2501 C C . TRP A 1 330 ? -5.28649 -4.06105 20.97231 1.000 10.29037 349 TRP A C 1
ATOM 2502 O O . TRP A 1 330 ? -4.72930 -4.90623 21.68654 1.000 11.66499 349 TRP A O 1
ATOM 2513 N N . LEU A 1 331 ? -4.95659 -3.89898 19.68876 1.000 9.12956 350 LEU A N 1
ATOM 2514 C CA . LEU A 1 331 ? -3.84984 -4.66570 19.11989 1.000 8.96384 350 LEU A CA 1
ATOM 2515 C C . LEU A 1 331 ? -2.56184 -4.37224 19.86124 1.000 7.93900 350 LEU A C 1
ATOM 2516 O O . LEU A 1 331 ? -1.82398 -5.29127 20.23357 1.000 9.48723 350 LEU A O 1
ATOM 2521 N N . ASN A 1 332 ? -2.28149 -3.08877 20.08973 1.000 8.81894 351 ASN A N 1
ATOM 2522 C CA . ASN A 1 332 ? -1.08492 -2.69058 20.82203 1.000 8.62466 351 ASN A CA 1
ATOM 2523 C C . ASN A 1 332 ? -1.05070 -3.33280 22.20192 1.000 9.44026 351 ASN A C 1
ATOM 2524 O O . ASN A 1 332 ? -0.00549 -3.83622 22.64199 1.000 10.05872 351 ASN A O 1
ATOM 2529 N N . ASP A 1 333 ? -2.19767 -3.34291 22.88868 1.000 8.86071 352 ASP A N 1
ATOM 2530 C CA . ASP A 1 333 ? -2.29348 -3.82940 24.26198 1.000 9.77624 352 ASP A CA 1
ATOM 2531 C C . ASP A 1 333 ? -2.29045 -5.34459 24.35180 1.000 9.77038 352 ASP A C 1
ATOM 2532 O O . ASP A 1 333 ? -2.04823 -5.88051 25.43914 1.000 12.55196 352 ASP A O 1
ATOM 2537 N N . THR A 1 334 ? -2.57656 -6.05089 23.26433 1.000 9.38595 353 THR A N 1
ATOM 2538 C CA . THR A 1 334 ? -2.75503 -7.49763 23.30740 1.000 10.36722 353 THR A CA 1
ATOM 2539 C C . THR A 1 334 ? -1.60986 -8.23144 22.63652 1.000 9.12837 353 THR A C 1
ATOM 2540 O O . THR A 1 334 ? -1.01973 -9.13745 23.22830 1.000 9.77628 353 THR A O 1
ATOM 2544 N N . TYR A 1 335 ? -1.25671 -7.82778 21.41104 1.000 9.02986 354 TYR A N 1
ATOM 2545 C CA . TYR A 1 335 ? -0.22780 -8.49625 20.63264 1.000 8.80722 354 TYR A CA 1
ATOM 2546 C C . TYR A 1 335 ? 0.95131 -7.59831 20.28969 1.000 7.97793 354 TYR A C 1
ATOM 2547 O O . TYR A 1 335 ? 1.88059 -8.06536 19.60686 1.000 8.68647 354 TYR A O 1
ATOM 2556 N N . GLY A 1 336 ? 0.94405 -6.33174 20.73138 1.000 8.39875 355 GLY A N 1
ATOM 2557 C CA . GLY A 1 336 ? 2.04809 -5.43127 20.48629 1.000 9.31439 355 GLY A CA 1
ATOM 2558 C C . GLY A 1 336 ? 2.86082 -5.16257 21.73053 1.000 8.53647 355 GLY A C 1
ATOM 2559 O O . GLY A 1 336 ? 2.95923 -6.02109 22.61678 1.000 9.80341 355 GLY A O 1
ATOM 2560 N N . ARG A 1 337 ? 3.42551 -3.96037 21.80851 1.000 8.88896 356 ARG A N 1
ATOM 2561 C CA . ARG A 1 337 ? 4.42455 -3.62470 22.82034 1.000 14.66752 356 ARG A CA 1
ATOM 2562 C C . ARG A 1 337 ? 3.88047 -3.70376 24.24430 1.000 12.08658 356 ARG A C 1
ATOM 2563 O O . ARG A 1 337 ? 4.63565 -3.98917 25.18188 1.000 13.94038 356 ARG A O 1
ATOM 2571 N N . ASP A 1 338 ? 2.58951 -3.47150 24.43243 1.000 10.68662 357 ASP A N 1
ATOM 2572 C CA . ASP A 1 338 ? 1.98399 -3.54273 25.75452 1.000 10.88817 357 ASP A CA 1
ATOM 2573 C C . ASP A 1 338 ? 1.27444 -4.85955 25.99744 1.000 11.27664 357 ASP A C 1
ATOM 2574 O O . ASP A 1 338 ? 0.61175 -5.02178 27.03329 1.000 12.82905 357 ASP A O 1
ATOM 2579 N N . GLY A 1 339 ? 1.42130 -5.80858 25.08294 1.000 10.75472 358 GLY A N 1
ATOM 2580 C CA . GLY A 1 339 ? 0.90960 -7.15418 25.21897 1.000 10.54503 358 GLY A CA 1
ATOM 2581 C C . GLY A 1 339 ? 2.00738 -8.17166 24.99721 1.000 9.18628 358 GLY A C 1
ATOM 2582 O O . GLY A 1 339 ? 3.11925 -7.98614 25.50107 1.000 11.34080 358 GLY A O 1
ATOM 2583 N N . ASP A 1 340 ? 1.74273 -9.22011 24.22710 1.000 8.51331 359 ASP A N 1
ATOM 2584 C CA . ASP A 1 340 ? 2.71668 -10.29586 24.06530 1.000 10.04645 359 ASP A CA 1
ATOM 2585 C C . ASP A 1 340 ? 3.72288 -10.05331 22.94507 1.000 8.12163 359 ASP A C 1
ATOM 2586 O O . ASP A 1 340 ? 4.60046 -10.89220 22.73950 1.000 10.73041 359 ASP A O 1
ATOM 2591 N N . ASP A 1 341 ? 3.63012 -8.91603 22.23711 1.000 9.05192 360 ASP A N 1
ATOM 2592 C CA . ASP A 1 341 ? 4.64779 -8.51402 21.25483 1.000 9.03153 360 ASP A CA 1
ATOM 2593 C C . ASP A 1 341 ? 4.87287 -9.56736 20.16844 1.000 8.87308 360 ASP A C 1
ATOM 2594 O O . ASP A 1 341 ? 5.96120 -9.66423 19.59522 1.000 9.49837 360 ASP A O 1
ATOM 2599 N N . SER A 1 342 ? 3.83754 -10.33008 19.82936 1.000 7.66963 361 SER A N 1
ATOM 2600 C CA . SER A 1 342 ? 3.96726 -11.44039 18.89469 1.000 7.18739 361 SER A CA 1
ATOM 2601 C C . SER A 1 342 ? 3.68608 -11.06141 17.44851 1.000 7.08140 361 SER A C 1
ATOM 2602 O O . SER A 1 342 ? 4.00574 -11.84402 16.55407 1.000 8.32061 361 SER A O 1
ATOM 2605 N N . MET A 1 343 ? 3.07488 -9.90674 17.21383 1.000 7.13645 362 MET A N 1
ATOM 2606 C CA . MET A 1 343 ? 2.58429 -9.51821 15.89931 1.000 8.16145 362 MET A CA 1
ATOM 2607 C C . MET A 1 343 ? 3.61457 -8.66511 15.15938 1.000 6.81770 362 MET A C 1
ATOM 2608 O O . MET A 1 343 ? 4.32616 -7.86053 15.76337 1.000 7.47714 362 MET A O 1
ATOM 2613 N N . TRP A 1 344 ? 3.67534 -8.84478 13.83890 1.000 7.55129 363 TRP A N 1
ATOM 2614 C CA . TRP A 1 344 ? 4.28394 -7.86781 12.92837 1.000 6.96194 363 TRP A CA 1
ATOM 2615 C C . TRP A 1 344 ? 3.13157 -7.14932 12.23251 1.000 6.09965 363 TRP A C 1
ATOM 2616 O O . TRP A 1 344 ? 2.42372 -7.75851 11.43219 1.000 7.74338 363 TRP A O 1
ATOM 2627 N N . PHE A 1 345 ? 2.90442 -5.87305 12.57768 1.000 6.58826 364 PHE A N 1
ATOM 2628 C CA . PHE A 1 345 ? 1.80624 -5.08339 12.00838 1.000 6.65023 364 PHE A CA 1
ATOM 2629 C C . PHE A 1 345 ? 2.43402 -4.19210 10.95124 1.000 8.01837 364 PHE A C 1
ATOM 2630 O O . PHE A 1 345 ? 3.11273 -3.21202 11.28131 1.000 7.95832 364 PHE A O 1
ATOM 2638 N N . THR A 1 346 ? 2.22722 -4.52357 9.68057 1.000 7.47552 365 THR A N 1
ATOM 2639 C CA . THR A 1 346 ? 2.91326 -3.76713 8.64087 1.000 7.33164 365 THR A CA 1
ATOM 2640 C C . THR A 1 346 ? 2.03407 -3.59622 7.40998 1.000 8.17367 365 THR A C 1
ATOM 2641 O O . THR A 1 346 ? 0.86818 -4.00425 7.36626 1.000 7.75109 365 THR A O 1
ATOM 2645 N N . ASN A 1 347 ? 2.60455 -2.93028 6.42096 1.000 7.46744 366 ASN A N 1
ATOM 2646 C CA . ASN A 1 347 ? 1.96098 -2.73563 5.13464 1.000 7.68399 366 ASN A CA 1
ATOM 2647 C C . ASN A 1 347 ? 2.45889 -3.79371 4.15687 1.000 6.13003 366 ASN A C 1
ATOM 2648 O O . ASN A 1 347 ? 3.48607 -4.45432 4.38120 1.000 7.20047 366 ASN A O 1
ATOM 2653 N N . GLN A 1 348 ? 1.68978 -3.99914 3.08564 1.000 7.61201 367 GLN A N 1
ATOM 2654 C CA . GLN A 1 348 ? 2.00281 -5.10588 2.18713 1.000 7.82520 367 GLN A CA 1
ATOM 2655 C C . GLN A 1 348 ? 3.30458 -4.88320 1.42687 1.000 6.89599 367 GLN A C 1
ATOM 2656 O O . GLN A 1 348 ? 3.97463 -5.85676 1.05460 1.000 8.01788 367 GLN A O 1
ATOM 2662 N N . GLU A 1 349 ? 3.67582 -3.62516 1.18742 1.000 6.82068 368 GLU A N 1
ATOM 2663 C CA . GLU A 1 349 ? 4.90220 -3.35605 0.44924 1.000 7.23588 368 GLU A CA 1
ATOM 2664 C C . GLU A 1 349 ? 6.12109 -3.77485 1.26778 1.000 5.76784 368 GLU A C 1
ATOM 2665 O O . GLU A 1 349 ? 7.03065 -4.43605 0.74845 1.000 7.13210 368 GLU A O 1
ATOM 2671 N N . GLU A 1 350 ? 6.16777 -3.38961 2.55136 1.000 5.73141 369 GLU A N 1
ATOM 2672 C CA . GLU A 1 350 ? 7.29438 -3.77809 3.38701 1.000 6.01786 369 GLU A CA 1
ATOM 2673 C C . GLU A 1 350 ? 7.38581 -5.29110 3.50690 1.000 6.77565 369 GLU A C 1
ATOM 2674 O O . GLU A 1 350 ? 8.48255 -5.86164 3.46686 1.000 6.88462 369 GLU A O 1
ATOM 2680 N N . TYR A 1 351 ? 6.23864 -5.96039 3.64243 1.000 6.49926 370 TYR A N 1
ATOM 2681 C CA . TYR A 1 351 ? 6.25224 -7.41693 3.70644 1.000 7.10464 370 TYR A CA 1
ATOM 2682 C C . TYR A 1 351 ? 6.75569 -8.01920 2.40007 1.000 6.49204 370 TYR A C 1
ATOM 2683 O O . TYR A 1 351 ? 7.58700 -8.93331 2.40680 1.000 7.74226 370 TYR A O 1
ATOM 2692 N N . TYR A 1 352 ? 6.23647 -7.53336 1.26560 1.000 7.14043 371 TYR A N 1
ATOM 2693 C CA . TYR A 1 352 ? 6.68651 -8.01282 -0.03681 1.000 7.17668 371 TYR A CA 1
ATOM 2694 C C . TYR A 1 352 ? 8.20366 -7.93546 -0.15056 1.000 6.92902 371 TYR A C 1
ATOM 2695 O O . TYR A 1 352 ? 8.85714 -8.88794 -0.60556 1.000 6.92382 371 TYR A O 1
ATOM 2704 N N . GLU A 1 353 ? 8.78002 -6.78880 0.23445 1.000 7.20514 372 GLU A N 1
ATOM 2705 C CA . GLU A 1 353 ? 10.22710 -6.63272 0.12813 1.000 7.87227 372 GLU A CA 1
ATOM 2706 C C . GLU A 1 353 ? 10.96237 -7.59652 1.04769 1.000 6.86957 372 GLU A C 1
ATOM 2707 O O . GLU A 1 353 ? 11.98590 -8.17209 0.66108 1.000 7.76285 372 GLU A O 1
ATOM 2713 N N . TYR A 1 354 ? 10.47541 -7.76819 2.28267 1.000 6.70567 373 TYR A N 1
ATOM 2714 C CA . TYR A 1 354 ? 11.14000 -8.66742 3.22137 1.000 6.85106 373 TYR A CA 1
ATOM 2715 C C . TYR A 1 354 ? 11.10459 -10.10216 2.70664 1.000 6.45190 373 TYR A C 1
ATOM 2716 O O . TYR A 1 354 ? 12.11823 -10.81719 2.75902 1.000 7.27824 373 TYR A O 1
ATOM 2725 N N . TYR A 1 355 ? 9.94723 -10.53874 2.20066 1.000 7.86781 374 TYR A N 1
ATOM 2726 C CA . TYR A 1 355 ? 9.83352 -11.86738 1.60606 1.000 7.92541 374 TYR A CA 1
ATOM 2727 C C . TYR A 1 355 ? 10.83174 -12.03552 0.46681 1.000 8.49252 374 TYR A C 1
ATOM 2728 O O . TYR A 1 355 ? 11.46289 -13.09177 0.32232 1.000 8.48515 374 TYR A O 1
ATOM 2737 N N . TYR A 1 356 ? 10.98887 -10.99459 -0.35414 1.000 7.62394 375 TYR A N 1
ATOM 2738 C CA . TYR A 1 356 ? 11.94417 -11.03087 -1.45733 1.000 7.28845 375 TYR A CA 1
ATOM 2739 C C . TYR A 1 356 ? 13.36633 -11.21379 -0.94233 1.000 8.12460 375 TYR A C 1
ATOM 2740 O O . TYR A 1 356 ? 14.13090 -12.04191 -1.45955 1.000 8.56158 375 TYR A O 1
ATOM 2749 N N . TYR A 1 357 ? 13.74503 -10.45153 0.08373 1.000 7.88845 376 TYR A N 1
ATOM 2750 C CA . TYR A 1 357 ? 15.07405 -10.61353 0.66537 1.000 8.06203 376 TYR A CA 1
ATOM 2751 C C . TYR A 1 357 ? 15.25258 -12.01961 1.22104 1.000 8.80625 376 TYR A C 1
ATOM 2752 O O . TYR A 1 357 ? 16.30640 -12.64603 1.04440 1.000 10.09485 376 TYR A O 1
ATOM 2761 N N . ARG A 1 358 ? 14.24632 -12.52699 1.91845 1.000 7.51827 377 ARG A N 1
ATOM 2762 C CA . ARG A 1 358 ? 14.39035 -13.85408 2.50558 1.000 9.39834 377 ARG A CA 1
ATOM 2763 C C . ARG A 1 358 ? 14.59237 -14.90991 1.42456 1.000 10.01367 377 ARG A C 1
ATOM 2764 O O . ARG A 1 358 ? 15.36449 -15.85901 1.60813 1.000 11.62774 377 ARG A O 1
ATOM 2772 N N . LEU A 1 359 ? 13.92950 -14.74806 0.28591 1.000 9.52016 378 LEU A N 1
ATOM 2773 C CA . LEU A 1 359 ? 14.05970 -15.71116 -0.80016 1.000 10.67532 378 LEU A CA 1
ATOM 2774 C C . LEU A 1 359 ? 15.41790 -15.61053 -1.49322 1.000 12.17036 378 LEU A C 1
ATOM 2775 O O . LEU A 1 359 ? 16.02796 -16.64025 -1.81468 1.000 15.94037 378 LEU A O 1
ATOM 2780 N N . HIS A 1 360 ? 15.92453 -14.39362 -1.71309 1.000 11.16431 379 HIS A N 1
ATOM 2781 C CA . HIS A 1 360 ? 17.05997 -14.17831 -2.60566 1.000 11.76765 379 HIS A CA 1
ATOM 2782 C C . HIS A 1 360 ? 18.36195 -13.79796 -1.92211 1.000 13.83890 379 HIS A C 1
ATOM 2783 O O . HIS A 1 360 ? 19.42658 -14.00895 -2.51126 1.000 16.29932 379 HIS A O 1
ATOM 2790 N N . SER A 1 361 ? 18.31483 -13.21532 -0.73621 1.000 12.80875 380 SER A N 1
ATOM 2791 C CA . SER A 1 361 ? 19.52010 -12.87639 -0.00532 1.000 13.68809 380 SER A CA 1
ATOM 2792 C C . SER A 1 361 ? 19.93417 -14.09260 0.80379 1.000 18.59838 380 SER A C 1
ATOM 2793 O O . SER A 1 361 ? 19.09136 -14.79688 1.36639 1.000 32.16924 380 SER A O 1
ATOM 2796 N N . LYS A 1 362 ? 21.23414 -14.35393 0.84599 1.000 15.69464 381 LYS A N 1
ATOM 2797 C CA . LYS A 1 362 ? 21.75241 -15.52391 1.54932 1.000 20.32017 381 LYS A CA 1
ATOM 2798 C C . LYS A 1 362 ? 22.80027 -15.05401 2.54339 1.000 12.54639 381 LYS A C 1
ATOM 2799 O O . LYS A 1 362 ? 23.95861 -14.82886 2.15557 1.000 16.62386 381 LYS A O 1
ATOM 2801 N N . PRO A 1 363 ? 22.44893 -14.89583 3.81732 1.000 13.67914 382 PRO A N 1
ATOM 2802 C CA . PRO A 1 363 ? 23.45792 -14.47273 4.78546 1.000 11.23869 382 PRO A CA 1
ATOM 2803 C C . PRO A 1 363 ? 24.49873 -15.56435 4.96409 1.000 10.19862 382 PRO A C 1
ATOM 2804 O O . PRO A 1 363 ? 24.21479 -16.76102 4.86794 1.000 11.96742 382 PRO A O 1
ATOM 2808 N N . GLU A 1 364 ? 25.71382 -15.12630 5.23000 1.000 10.26944 383 GLU A N 1
ATOM 2809 C CA . GLU A 1 364 ? 26.83410 -16.01301 5.45921 1.000 10.80881 383 GLU A CA 1
ATOM 2810 C C . GLU A 1 364 ? 27.62631 -15.43799 6.61375 1.000 10.20033 383 GLU A C 1
ATOM 2811 O O . GLU A 1 364 ? 27.70383 -14.21932 6.77789 1.000 11.15872 383 GLU A O 1
ATOM 2817 N N . ILE A 1 365 ? 28.19662 -16.30357 7.43642 1.000 10.54286 384 ILE A N 1
ATOM 2818 C CA . ILE A 1 365 ? 29.07541 -15.84223 8.50182 1.000 11.40937 384 ILE A CA 1
ATOM 2819 C C . ILE A 1 365 ? 30.38258 -16.61957 8.40436 1.000 12.98031 384 ILE A C 1
ATOM 2820 O O . ILE A 1 365 ? 30.37349 -17.84856 8.26422 1.000 16.13466 384 ILE A O 1
ATOM 2825 N N . LYS A 1 366 ? 31.49672 -15.89999 8.39268 1.000 11.64923 385 LYS A N 1
ATOM 2826 C CA . LYS A 1 366 ? 32.81325 -16.50093 8.20294 1.000 12.05253 385 LYS A CA 1
ATOM 2827 C C . LYS A 1 366 ? 33.71632 -16.11256 9.36050 1.000 13.59677 385 LYS A C 1
ATOM 2828 O O . LYS A 1 366 ? 33.73286 -14.95425 9.79088 1.000 13.85259 385 LYS A O 1
ATOM 2834 N N . GLN A 1 367 ? 34.49446 -17.06985 9.84489 1.000 14.83860 386 GLN A N 1
ATOM 2835 C CA . GLN A 1 367 ? 35.44745 -16.77789 10.90121 1.000 14.75371 386 GLN A CA 1
ATOM 2836 C C . GLN A 1 367 ? 36.65978 -16.08163 10.29818 1.000 17.66678 386 GLN A C 1
ATOM 2837 O O . GLN A 1 367 ? 37.21397 -16.53592 9.28787 1.000 19.54348 386 GLN A O 1
ATOM 2843 N N . VAL A 1 368 ? 37.04225 -14.96054 10.89866 1.000 15.52808 387 VAL A N 1
ATOM 2844 C CA . VAL A 1 368 ? 38.18642 -14.16928 10.46718 1.000 16.85932 387 VAL A CA 1
ATOM 2845 C C . VAL A 1 368 ? 39.43759 -14.53038 11.25694 1.000 21.75063 387 VAL A C 1
ATOM 2846 O O . VAL A 1 368 ? 40.52482 -14.64585 10.69216 1.000 22.06437 387 VAL A O 1
ATOM 2850 N N . ASN A 1 369 ? 39.29346 -14.69197 12.56736 1.000 16.48989 388 ASN A N 1
ATOM 2851 C CA . ASN A 1 369 ? 40.34890 -15.20187 13.42957 1.000 17.61132 388 ASN A CA 1
ATOM 2852 C C . ASN A 1 369 ? 39.67048 -15.88414 14.61012 1.000 16.45789 388 ASN A C 1
ATOM 2853 O O . ASN A 1 369 ? 38.44227 -15.99584 14.65615 1.000 17.08234 388 ASN A O 1
ATOM 2858 N N . THR A 1 370 ? 40.47169 -16.33221 15.58451 1.000 18.28059 389 THR A N 1
ATOM 2859 C CA . THR A 1 370 ? 39.91625 -17.12056 16.68179 1.000 20.37981 389 THR A CA 1
ATOM 2860 C C . THR A 1 370 ? 38.73230 -16.43154 17.35034 1.000 16.44072 389 THR A C 1
ATOM 2861 O O . THR A 1 370 ? 37.80551 -17.10951 17.80751 1.000 18.28650 389 THR A O 1
ATOM 2865 N N . HIS A 1 371 ? 38.72977 -15.09342 17.39388 1.000 13.96694 390 HIS A N 1
ATOM 2866 C CA . HIS A 1 371 ? 37.73067 -14.34543 18.15132 1.000 14.30699 390 HIS A CA 1
ATOM 2867 C C . HIS A 1 371 ? 36.95395 -13.33754 17.30818 1.000 14.97196 390 HIS A C 1
ATOM 2868 O O . HIS A 1 371 ? 36.33170 -12.42929 17.86336 1.000 16.14357 390 HIS A O 1
ATOM 2875 N N . THR A 1 372 ? 36.95387 -13.47821 15.98652 1.000 12.99672 391 THR A N 1
ATOM 2876 C CA . THR A 1 372 ? 36.29419 -12.50028 15.12734 1.000 13.14722 391 THR A CA 1
ATOM 2877 C C . THR A 1 372 ? 35.56090 -13.22930 14.01870 1.000 11.74641 391 THR A C 1
ATOM 2878 O O . THR A 1 372 ? 36.14648 -14.07917 13.33688 1.000 13.32394 391 THR A O 1
ATOM 2882 N N . TRP A 1 373 ? 34.28623 -12.87890 13.83099 1.000 12.02871 392 TRP A N 1
ATOM 2883 C CA . TRP A 1 373 ? 33.46678 -13.41187 12.75641 1.000 12.16422 392 TRP A CA 1
ATOM 2884 C C . TRP A 1 373 ? 32.88482 -12.26279 11.95069 1.000 10.57308 392 TRP A C 1
ATOM 2885 O O . TRP A 1 373 ? 32.65335 -11.17196 12.47320 1.000 12.59851 392 TRP A O 1
ATOM 2896 N N . LYS A 1 374 ? 32.64488 -12.51461 10.67284 1.000 10.61937 393 LYS A N 1
ATOM 2897 C CA . LYS A 1 374 ? 32.11486 -11.50070 9.77547 1.000 11.12085 393 LYS A CA 1
ATOM 2898 C C . LYS A 1 374 ? 30.84310 -12.02340 9.12642 1.000 11.43861 393 LYS A C 1
ATOM 2899 O O . LYS A 1 374 ? 30.86804 -13.04939 8.43965 1.000 11.81045 393 LYS A O 1
ATOM 2905 N N . LEU A 1 375 ? 29.73420 -11.32528 9.36101 1.000 10.36826 394 LEU A N 1
ATOM 2906 C CA . LEU A 1 375 ? 28.45204 -11.62875 8.74559 1.000 9.79767 394 LEU A CA 1
ATOM 2907 C C . LEU A 1 375 ? 28.28449 -10.76737 7.50007 1.000 9.64093 394 LEU A C 1
ATOM 2908 O O . LEU A 1 375 ? 28.43010 -9.54117 7.55937 1.000 10.21025 394 LEU A O 1
ATOM 2913 N N . THR A 1 376 ? 27.97563 -11.40254 6.37519 1.000 9.41463 395 THR A N 1
ATOM 2914 C CA . THR A 1 376 ? 27.73246 -10.67740 5.13967 1.000 10.46762 395 THR A CA 1
ATOM 2915 C C . THR A 1 376 ? 26.39889 -11.09232 4.54232 1.000 10.48171 395 THR A C 1
ATOM 2916 O O . THR A 1 376 ? 25.94663 -12.23360 4.69131 1.000 10.92009 395 THR A O 1
ATOM 2920 N N . LEU A 1 377 ? 25.78398 -10.13909 3.85098 1.000 9.42772 396 LEU A N 1
ATOM 2921 C CA . LEU A 1 377 ? 24.50012 -10.32447 3.20345 1.000 12.37113 396 LEU A CA 1
ATOM 2922 C C . LEU A 1 377 ? 24.35201 -9.20535 2.19257 1.000 11.05189 396 LEU A C 1
ATOM 2923 O O . LEU A 1 377 ? 24.76018 -8.08202 2.46402 1.000 11.54515 396 LEU A O 1
ATOM 2928 N N . ASN A 1 378 ? 23.75783 -9.49879 1.04739 1.000 12.04149 397 ASN A N 1
ATOM 2929 C CA . ASN A 1 378 ? 23.37177 -8.45145 0.12004 1.000 15.69374 397 ASN A CA 1
ATOM 2930 C C . ASN A 1 378 ? 21.85866 -8.28352 0.16343 1.000 19.10247 397 ASN A C 1
ATOM 2931 O O . ASN A 1 378 ? 21.11897 -9.26968 0.25359 1.000 21.48692 397 ASN A O 1
ATOM 2936 N N . LEU A 1 379 ? 21.39740 -7.03774 0.14210 1.000 16.44500 398 LEU A N 1
ATOM 2937 C CA . LEU A 1 379 ? 19.98091 -6.73432 -0.04635 1.000 16.03033 398 LEU A CA 1
ATOM 2938 C C . LEU A 1 379 ? 19.85323 -6.07166 -1.41334 1.000 15.52421 398 LEU A C 1
ATOM 2939 O O . LEU A 1 379 ? 20.27474 -4.92399 -1.59540 1.000 25.70942 398 LEU A O 1
ATOM 2944 N N . ASN A 1 380 ? 19.30161 -6.79377 -2.38016 1.000 16.79685 399 ASN A N 1
ATOM 2945 C CA . ASN A 1 380 ? 19.11758 -6.26776 -3.72629 1.000 21.49269 399 ASN A CA 1
ATOM 2946 C C . ASN A 1 380 ? 17.63877 -6.34115 -4.06007 1.000 21.36668 399 ASN A C 1
ATOM 2947 O O . ASN A 1 380 ? 17.06512 -7.43443 -4.10666 1.000 28.39558 399 ASN A O 1
ATOM 2952 N N . GLY A 1 381 ? 17.02082 -5.18675 -4.28576 1.000 16.87886 400 GLY A N 1
ATOM 2953 C CA . GLY A 1 381 ? 15.64037 -5.16292 -4.70422 1.000 16.93971 400 GLY A CA 1
ATOM 2954 C C . GLY A 1 381 ? 15.49462 -5.47714 -6.17978 1.000 18.56137 400 GLY A C 1
ATOM 2955 O O . GLY A 1 381 ? 16.46155 -5.75622 -6.89198 1.000 19.59517 400 GLY A O 1
ATOM 2956 N N . GLU A 1 382 ? 14.25226 -5.40339 -6.64639 1.000 16.84221 401 GLU A N 1
ATOM 2957 C CA . GLU A 1 382 ? 13.93422 -5.66290 -8.04439 1.000 18.52117 401 GLU A CA 1
ATOM 2958 C C . GLU A 1 382 ? 14.31268 -4.48130 -8.93780 1.000 18.78276 401 GLU A C 1
ATOM 2959 O O . GLU A 1 382 ? 14.43219 -3.34062 -8.49212 1.000 23.49148 401 GLU A O 1
ATOM 2965 N N . ASP A 1 383 ? 14.44972 -4.77490 -10.23724 1.000 26.67275 402 ASP A N 1
ATOM 2966 C CA . ASP A 1 383 ? 15.00368 -3.82277 -11.19779 1.000 26.85408 402 ASP A CA 1
ATOM 2967 C C . ASP A 1 383 ? 14.09149 -2.63325 -11.48588 1.000 23.71701 402 ASP A C 1
ATOM 2968 O O . ASP A 1 383 ? 14.57571 -1.61105 -11.98238 1.000 29.60139 402 ASP A O 1
ATOM 2973 N N . SER A 1 384 ? 12.79457 -2.72694 -11.18856 0.916 50.02667 403 SER A N 1
ATOM 2974 C CA . SER A 1 384 ? 11.88888 -1.62661 -11.50984 0.916 40.23445 403 SER A CA 1
ATOM 2975 C C . SER A 1 384 ? 12.27827 -0.35608 -10.76227 0.916 65.61618 403 SER A C 1
ATOM 2976 O O . SER A 1 384 ? 12.65836 0.64989 -11.37179 0.916 68.22407 403 SER A O 1
ATOM 2979 N N . ALA A 1 385 ? 12.19333 -0.38516 -9.44023 0.975 70.06626 404 ALA A N 1
ATOM 2980 C CA . ALA A 1 385 ? 12.49253 0.76895 -8.61033 0.975 48.27812 404 ALA A CA 1
ATOM 2981 C C . ALA A 1 385 ? 13.19143 0.30111 -7.34792 0.975 56.37942 404 ALA A C 1
ATOM 2982 O O . ALA A 1 385 ? 13.06547 -0.86415 -6.95541 0.975 49.54416 404 ALA A O 1
ATOM 2984 N N . PRO A 1 386 ? 13.93884 1.18568 -6.69128 0.894 62.88806 405 PRO A N 1
ATOM 2985 C CA . PRO A 1 386 ? 14.51889 0.83195 -5.39347 0.894 53.04175 405 PRO A CA 1
ATOM 2986 C C . PRO A 1 386 ? 13.43326 0.49225 -4.38450 0.894 37.55637 405 PRO A C 1
ATOM 2987 O O . PRO A 1 386 ? 12.46753 1.23637 -4.20206 0.894 53.71967 405 PRO A O 1
ATOM 2991 N N . PHE A 1 387 ? 13.58766 -0.67002 -3.76381 1.000 18.60301 406 PHE A N 1
ATOM 2992 C CA . PHE A 1 387 ? 12.84258 -1.02153 -2.56647 1.000 11.06008 406 PHE A CA 1
ATOM 2993 C C . PHE A 1 387 ? 13.02669 0.06129 -1.50952 1.000 9.72876 406 PHE A C 1
ATOM 2994 O O . PHE A 1 387 ? 14.09610 0.67157 -1.39454 1.000 13.82012 406 PHE A O 1
ATOM 3002 N N . TYR A 1 388 ? 11.98826 0.28175 -0.70238 1.000 7.41018 407 TYR A N 1
ATOM 3003 C CA . TYR A 1 388 ? 11.99113 1.37544 0.26418 1.000 7.09133 407 TYR A CA 1
ATOM 3004 C C . TYR A 1 388 ? 12.06670 0.92289 1.71294 1.000 7.22659 407 TYR A C 1
ATOM 3005 O O . TYR A 1 388 ? 12.19294 1.76493 2.61526 1.000 8.13545 407 TYR A O 1
ATOM 3014 N N . TYR A 1 389 ? 12.00369 -0.37716 1.96369 1.000 6.36894 408 TYR A N 1
ATOM 3015 C CA . TYR A 1 389 ? 12.10859 -0.93545 3.30932 1.000 7.14708 408 TYR A CA 1
ATOM 3016 C C . TYR A 1 389 ? 13.28958 -1.89825 3.39435 1.000 6.73550 408 TYR A C 1
ATOM 3017 O O . TYR A 1 389 ? 13.11680 -3.07986 3.71776 1.000 7.88899 408 TYR A O 1
ATOM 3026 N N . PRO A 1 390 ? 14.51942 -1.42285 3.11005 1.000 7.240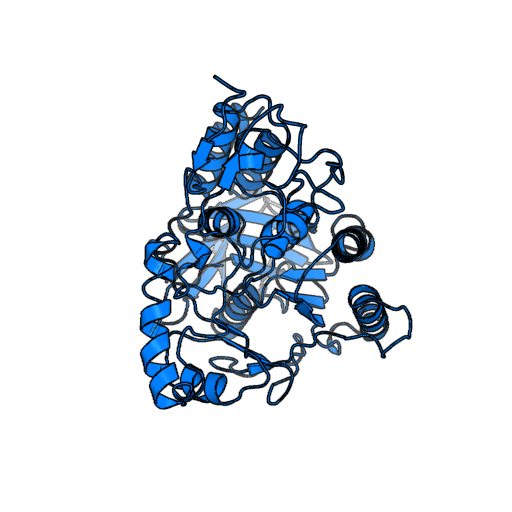98 409 PRO A N 1
ATOM 3027 C CA . PRO A 1 390 ? 15.68776 -2.31722 3.13391 1.000 7.27391 409 PRO A CA 1
ATOM 3028 C C . PRO A 1 390 ? 16.17216 -2.57022 4.55584 1.000 7.29225 409 PRO A C 1
ATOM 3029 O O . PRO A 1 390 ? 17.23856 -2.10491 4.98837 1.000 8.90084 409 PRO A O 1
ATOM 3033 N N . SER A 1 391 ? 15.37511 -3.31248 5.31835 1.000 8.49064 410 SER A N 1
ATOM 3034 C CA . SER A 1 391 ? 15.77172 -3.76583 6.64171 1.000 8.53551 410 SER A CA 1
ATOM 3035 C C . SER A 1 391 ? 15.37341 -5.22206 6.78126 1.000 8.33644 410 SER A C 1
ATOM 3036 O O . SER A 1 391 ? 14.36051 -5.66402 6.23684 1.000 8.90525 410 SER A O 1
ATOM 3039 N N . VAL A 1 392 ? 16.19915 -5.96690 7.50563 1.000 8.10481 411 VAL A N 1
ATOM 3040 C CA . VAL A 1 392 ? 15.98621 -7.39097 7.71305 1.000 8.47662 411 VAL A CA 1
ATOM 3041 C C . VAL A 1 392 ? 16.36029 -7.74386 9.14140 1.000 7.88240 411 VAL A C 1
ATOM 3042 O O . VAL A 1 392 ? 16.95030 -6.94662 9.87314 1.000 7.95542 411 VAL A O 1
ATOM 3046 N N . THR A 1 393 ? 16.01196 -8.96333 9.52296 1.000 7.30517 412 THR A N 1
ATOM 3047 C CA . THR A 1 393 ? 16.49867 -9.56737 10.74841 1.000 6.72469 412 THR A CA 1
ATOM 3048 C C . THR A 1 393 ? 17.37120 -10.73966 10.33944 1.000 7.24439 412 THR A C 1
ATOM 3049 O O . THR A 1 393 ? 17.03347 -11.47607 9.40801 1.000 7.58949 412 THR A O 1
ATOM 3053 N N . VAL A 1 394 ? 18.49781 -10.89166 11.01549 1.000 7.13762 413 VAL A N 1
ATOM 3054 C CA . VAL A 1 394 ? 19.34977 -12.06287 10.84275 1.000 8.00117 413 VAL A CA 1
ATOM 3055 C C . VAL A 1 394 ? 19.52810 -12.70707 12.20286 1.000 7.62435 413 VAL A C 1
ATOM 3056 O O . VAL A 1 394 ? 19.89532 -12.02844 13.17043 1.000 8.15467 413 VAL A O 1
ATOM 3060 N N . ASN A 1 395 ? 19.28420 -14.01024 12.27354 1.000 7.13266 414 ASN A N 1
ATOM 3061 C CA . ASN A 1 395 ? 19.53942 -14.79389 13.47518 1.000 7.41556 414 ASN A CA 1
ATOM 3062 C C . ASN A 1 395 ? 20.88241 -15.49277 13.35484 1.000 8.13368 414 ASN A C 1
ATOM 3063 O O . ASN A 1 395 ? 21.23717 -15.99201 12.28172 1.000 9.15117 414 ASN A O 1
ATOM 3068 N N . ILE A 1 396 ? 21.63139 -15.51604 14.45292 1.000 8.65153 415 ILE A N 1
ATOM 3069 C CA . ILE A 1 396 ? 22.88566 -16.25675 14.54457 1.000 7.33712 415 ILE A CA 1
ATOM 3070 C C . ILE A 1 396 ? 22.72056 -17.32686 15.60877 1.000 9.63168 415 ILE A C 1
ATOM 3071 O O . ILE A 1 396 ? 22.45008 -17.02008 16.77695 1.000 10.00080 415 ILE A O 1
ATOM 3076 N N . PHE A 1 397 ? 22.88309 -18.57747 15.20370 1.000 8.90295 416 PHE A N 1
ATOM 3077 C CA . PHE A 1 397 ? 22.78710 -19.72778 16.08715 1.000 10.14119 416 PHE A CA 1
ATOM 3078 C C . PHE A 1 397 ? 24.18087 -20.10376 16.55894 1.000 11.42800 416 PHE A C 1
ATOM 3079 O O . PHE A 1 397 ? 25.10581 -20.23184 15.74486 1.000 12.56298 416 PHE A O 1
ATOM 3087 N N . GLY A 1 398 ? 24.32364 -20.26168 17.87406 1.000 11.26757 417 GLY A N 1
ATOM 3088 C CA . GLY A 1 398 ? 25.60194 -20.56557 18.48888 1.000 12.95441 417 GLY A CA 1
ATOM 3089 C C . GLY A 1 398 ? 26.22338 -19.39447 19.20957 1.000 13.45238 417 GLY A C 1
ATOM 3090 O O . GLY A 1 398 ? 27.28558 -19.55490 19.82222 1.000 14.71782 417 GLY A O 1
ATOM 3091 N N . LEU A 1 399 ? 25.59367 -18.22406 19.15404 1.000 12.83638 418 LEU A N 1
ATOM 3092 C CA . LEU A 1 399 ? 26.11395 -16.99481 19.71908 1.000 12.72480 418 LEU A CA 1
ATOM 3093 C C . LEU A 1 399 ? 25.11412 -16.46193 20.73024 1.000 12.51424 418 LEU A C 1
ATOM 3094 O O . LEU A 1 399 ? 23.90253 -16.61008 20.55713 1.000 11.86640 418 LEU A O 1
ATOM 3099 N N . LYS A 1 400 ? 25.62849 -15.82913 21.77956 1.000 12.60942 419 LYS A N 1
ATOM 3100 C CA . LYS A 1 400 ? 24.80840 -15.11030 22.74293 1.000 12.14280 419 LYS A CA 1
ATOM 3101 C C . LYS A 1 400 ? 25.39572 -13.72338 22.95314 1.000 10.89366 419 LYS A C 1
ATOM 3102 O O . LYS A 1 400 ? 26.59412 -13.50657 22.76427 1.000 11.55617 419 LYS A O 1
ATOM 3108 N N . MET A 1 401 ? 24.53644 -12.78511 23.35167 1.000 10.69320 420 MET A N 1
ATOM 3109 C CA . MET A 1 401 ? 24.98911 -11.42378 23.62309 1.000 12.52525 420 MET A CA 1
ATOM 3110 C C . MET A 1 401 ? 26.17433 -11.41134 24.58382 1.000 11.98596 420 MET A C 1
ATOM 3111 O O . MET A 1 401 ? 27.13650 -10.65751 24.39312 1.000 13.38808 420 MET A O 1
ATOM 3116 N N . GLY A 1 402 ? 26.13349 -12.26354 25.60796 1.000 11.93458 421 GLY A N 1
ATOM 3117 C CA . GLY A 1 402 ? 27.20050 -12.28548 26.59946 1.000 13.87953 421 GLY A CA 1
ATOM 3118 C C . GLY A 1 402 ? 28.55868 -12.68215 26.05108 1.000 14.12938 421 GLY A C 1
ATOM 3119 O O . GLY A 1 402 ? 29.57567 -12.42274 26.70730 1.000 16.77910 421 GLY A O 1
ATOM 3120 N N . ASP A 1 403 ? 28.60552 -13.31450 24.87025 1.000 12.41715 422 ASP A N 1
ATOM 3121 C CA . ASP A 1 403 ? 29.87243 -13.69955 24.25099 1.000 12.80114 422 ASP A CA 1
ATOM 3122 C C . ASP A 1 40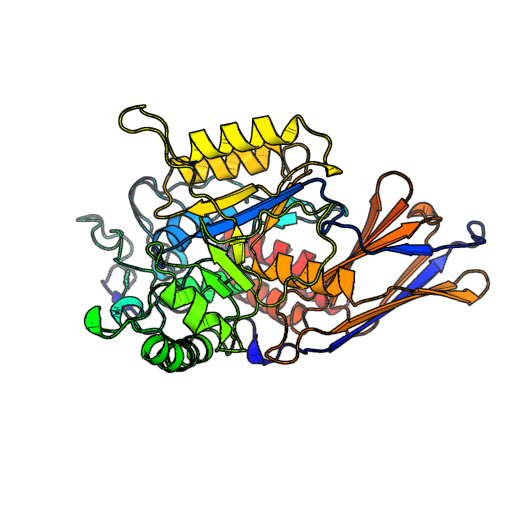3 ? 30.59425 -12.53677 23.59337 1.000 13.57486 422 ASP A C 1
ATOM 3123 O O . ASP A 1 403 ? 31.77405 -12.68160 23.25178 1.000 13.59224 422 ASP A O 1
ATOM 3128 N N . ILE A 1 404 ? 29.93010 -11.40871 23.39773 1.000 10.92190 423 ILE A N 1
ATOM 3129 C CA . ILE A 1 404 ? 30.33997 -10.42080 22.40656 1.000 11.76717 423 ILE A CA 1
ATOM 3130 C C . ILE A 1 404 ? 31.07622 -9.26370 23.07208 1.000 12.14870 423 ILE A C 1
ATOM 3131 O O . ILE A 1 404 ? 30.56200 -8.64239 24.01450 1.000 14.04430 423 ILE A O 1
ATOM 3136 N N . GLU A 1 405 ? 32.29143 -8.97755 22.58536 1.000 10.69758 424 GLU A N 1
ATOM 3137 C CA . GLU A 1 405 ? 33.03052 -7.80988 23.04242 1.000 11.98696 424 GLU A CA 1
ATOM 3138 C C . GLU A 1 405 ? 32.58627 -6.56243 22.29112 1.000 11.82969 424 GLU A C 1
ATOM 3139 O O . GLU A 1 405 ? 32.35322 -5.51717 22.90169 1.000 14.29499 424 GLU A O 1
ATOM 3145 N N . SER A 1 406 ? 32.45267 -6.65427 20.96604 1.000 12.37685 425 SER A N 1
ATOM 3146 C CA . SER A 1 406 ? 31.99605 -5.50171 20.19830 1.000 12.68843 425 SER A CA 1
ATOM 3147 C C . SER A 1 406 ? 31.41685 -5.95294 18.86340 1.000 11.95810 425 SER A C 1
ATOM 3148 O O . SER A 1 406 ? 31.70141 -7.04715 18.37868 1.000 12.50191 425 SER A O 1
ATOM 3151 N N . ILE A 1 407 ? 30.59474 -5.08701 18.27853 1.000 10.46384 426 ILE A N 1
ATOM 3152 C CA . ILE A 1 407 ? 30.05242 -5.28569 16.94075 1.000 10.97660 426 ILE A CA 1
ATOM 3153 C C . ILE A 1 407 ? 30.27390 -4.00481 16.15287 1.000 12.53338 426 ILE A C 1
ATOM 3154 O O . ILE A 1 407 ? 30.00426 -2.90654 16.65286 1.000 13.63308 426 ILE A O 1
ATOM 3159 N N . LYS A 1 408 ? 30.76104 -4.14884 14.92149 1.000 12.38925 427 LYS A N 1
ATOM 3160 C CA . LYS A 1 408 ? 31.00402 -3.03615 14.01542 1.000 13.77660 427 LYS A CA 1
ATOM 3161 C C . LYS A 1 408 ? 30.29328 -3.33332 12.70532 1.000 10.60682 427 LYS A C 1
ATOM 3162 O O . LYS A 1 408 ? 29.99478 -4.48892 12.40031 1.000 11.75249 427 LYS A O 1
ATOM 3168 N N . SER A 1 409 ? 30.01964 -2.28888 11.92853 1.000 10.92601 428 SER A N 1
ATOM 3169 C CA . SER A 1 409 ? 29.31019 -2.46591 10.66625 1.000 9.92499 428 SER A CA 1
ATOM 3170 C C . SER A 1 409 ? 29.83828 -1.47974 9.64117 1.000 10.84358 428 SER A C 1
ATOM 3171 O O . SER A 1 409 ? 30.43284 -0.45726 9.98765 1.000 13.12028 428 SER A O 1
ATOM 3174 N N . ASN A 1 410 ? 29.57208 -1.77815 8.36937 1.000 9.65790 429 ASN A N 1
ATOM 3175 C CA . ASN A 1 410 ? 30.01903 -0.94790 7.26054 1.000 8.72175 429 ASN A CA 1
ATOM 3176 C C . ASN A 1 410 ? 29.00168 0.15773 6.96958 1.000 10.32976 429 ASN A C 1
ATOM 3177 O O . ASN A 1 410 ? 27.93954 0.24384 7.58983 1.000 10.39474 429 ASN A O 1
ATOM 3182 N N . GLU A 1 411 ? 29.32197 0.99822 5.98075 1.000 10.52506 430 GLU A N 1
ATOM 3183 C CA . GLU A 1 411 ? 28.56336 2.22486 5.75305 1.000 12.14620 430 GLU A CA 1
ATOM 3184 C C . GLU A 1 411 ? 27.13033 1.95467 5.29931 1.000 10.91129 430 GLU A C 1
ATOM 3185 O O . GLU A 1 411 ? 26.23057 2.75313 5.59020 1.000 11.87036 430 GLU A O 1
ATOM 3191 N N . ASP A 1 412 ? 26.89128 0.84905 4.59501 1.000 10.29864 431 ASP A N 1
ATOM 3192 C CA . ASP A 1 412 ? 25.54653 0.56422 4.10432 1.000 11.16050 431 ASP A CA 1
ATOM 3193 C C . ASP A 1 412 ? 24.55628 0.31140 5.22850 1.000 9.70108 431 ASP A C 1
ATOM 3194 O O . ASP A 1 412 ? 23.34994 0.46603 5.01665 1.000 11.60418 431 ASP A O 1
ATOM 3199 N N . VAL A 1 413 ? 25.03602 -0.09017 6.39983 1.000 9.57042 432 VAL A N 1
ATOM 3200 C CA . VAL A 1 413 ? 24.18504 -0.28078 7.56900 1.000 8.57606 432 VAL A CA 1
ATOM 3201 C C . VAL A 1 413 ? 24.01466 1.06808 8.25487 1.000 7.56603 432 VAL A C 1
ATOM 3202 O O . VAL A 1 413 ? 24.99464 1.69791 8.67300 1.000 10.04027 432 VAL A O 1
ATOM 3206 N N . THR A 1 414 ? 22.77205 1.53259 8.34717 1.000 7.87649 433 THR A N 1
ATOM 3207 C CA . THR A 1 414 ? 22.49140 2.78790 9.02388 1.000 7.94292 433 THR A CA 1
ATOM 3208 C C . THR A 1 414 ? 21.75621 2.61406 10.34304 1.000 8.03708 433 THR A C 1
ATOM 3209 O O . THR A 1 414 ? 21.81733 3.51576 11.19245 1.000 8.02465 433 THR A O 1
ATOM 3213 N N . GLY A 1 415 ? 21.08072 1.49208 10.52708 1.000 8.40993 434 GLY A N 1
ATOM 3214 C CA . GLY A 1 415 ? 20.48658 1.15022 11.81101 1.000 8.26624 434 GLY A CA 1
ATOM 3215 C C . GLY A 1 415 ? 20.91257 -0.25042 12.18794 1.000 8.21372 434 GLY A C 1
ATOM 3216 O O . GLY A 1 415 ? 21.02521 -1.12673 11.32666 1.000 9.15129 434 GLY A O 1
ATOM 3217 N N . LEU A 1 416 ? 21.16882 -0.45854 13.48024 1.000 8.46957 435 LEU A N 1
ATOM 3218 C CA . LEU A 1 416 ? 21.64650 -1.76629 13.92964 1.000 9.91142 435 LEU A CA 1
ATOM 3219 C C . LEU A 1 416 ? 21.34280 -1.95237 15.40882 1.000 10.88382 435 LEU A C 1
ATOM 3220 O O . LEU A 1 416 ? 21.92250 -1.25971 16.25604 1.000 14.48695 435 LEU A O 1
ATOM 3225 N N . SER A 1 417 ? 20.47251 -2.90877 15.70791 1.000 9.06549 436 SER A N 1
ATOM 3226 C CA . SER A 1 417 ? 20.08075 -3.26214 17.06323 1.000 11.11077 436 SER A CA 1
ATOM 3227 C C . SER A 1 417 ? 20.19589 -4.77561 17.18859 1.000 11.04998 436 SER A C 1
ATOM 3228 O O . SER A 1 417 ? 19.99687 -5.49795 16.21111 1.000 12.94468 436 SER A O 1
ATOM 3231 N N . TYR A 1 418 ? 20.51464 -5.27760 18.37758 1.000 9.43248 437 TYR A N 1
ATOM 3232 C CA . TYR A 1 418 ? 20.77838 -6.70787 18.47389 1.000 9.45659 437 TYR A CA 1
ATOM 3233 C C . TYR A 1 418 ? 20.62241 -7.16768 19.91652 1.000 10.34172 437 TYR A C 1
ATOM 3234 O O . TYR A 1 418 ? 20.67109 -6.36130 20.85269 1.000 10.99070 437 TYR A O 1
ATOM 3243 N N . GLY A 1 419 ? 20.43686 -8.46971 20.08101 1.000 8.74547 438 GLY A N 1
ATOM 3244 C CA . GLY A 1 419 ? 20.30661 -9.04122 21.41046 1.000 10.06327 438 GLY A CA 1
ATOM 3245 C C . GLY A 1 419 ? 19.86767 -10.48702 21.32749 1.000 8.70490 438 GLY A C 1
ATOM 3246 O O . GLY A 1 419 ? 19.62413 -11.03285 20.24561 1.000 9.32439 438 GLY A O 1
ATOM 3247 N N . ASP A 1 420 ? 19.74810 -11.10289 22.49894 1.000 9.51438 439 ASP A N 1
ATOM 3248 C CA . ASP A 1 420 ? 19.32726 -12.49477 22.54810 1.000 9.96671 439 ASP A CA 1
ATOM 3249 C C . ASP A 1 420 ? 17.84722 -12.64459 22.20494 1.000 9.33789 439 ASP A C 1
ATOM 3250 O O . ASP A 1 420 ? 17.02512 -11.76704 22.48185 1.000 11.31990 439 ASP A O 1
ATOM 3255 N N . HIS A 1 421 ? 17.50751 -13.78297 21.61036 1.000 8.75559 440 HIS A N 1
ATOM 3256 C CA . HIS A 1 421 ? 16.11329 -14.11312 21.36623 1.000 8.56502 440 HIS A CA 1
ATOM 3257 C C . HIS A 1 421 ? 15.98776 -15.61992 21.51087 1.000 8.92998 440 HIS A C 1
ATOM 3258 O O . HIS A 1 421 ? 16.68112 -16.35925 20.80993 1.000 9.71489 440 HIS A O 1
ATOM 3265 N N . LYS A 1 422 ? 15.10669 -16.07967 22.40116 1.000 9.66407 441 LYS A N 1
ATOM 3266 C CA . LYS A 1 422 ? 15.01721 -17.52004 22.73059 1.000 9.67291 441 LYS A CA 1
ATOM 3267 C C . LYS A 1 422 ? 16.43713 -18.00885 23.02279 1.000 11.22524 441 LYS A C 1
ATOM 3268 O O . LYS A 1 422 ? 17.14131 -17.36671 23.80805 1.000 12.09415 441 LYS A O 1
ATOM 3274 N N . ASP A 1 423 ? 16.91275 -19.07952 22.38828 1.000 12.94710 442 ASP A N 1
ATOM 3275 C CA . ASP A 1 423 ? 18.25182 -19.58841 22.65443 1.000 14.55739 442 ASP A CA 1
ATOM 3276 C C . ASP A 1 423 ? 19.27184 -19.15537 21.60953 1.000 15.17877 442 ASP A C 1
ATOM 3277 O O . ASP A 1 423 ? 20.36165 -19.73483 21.53821 1.000 16.53514 442 ASP A O 1
ATOM 3282 N N . PHE A 1 424 ? 18.95424 -18.13396 20.81297 1.000 12.98527 443 PHE A N 1
ATOM 3283 C CA . PHE A 1 424 ? 19.90675 -17.65644 19.81790 1.000 12.37022 443 PHE A CA 1
ATOM 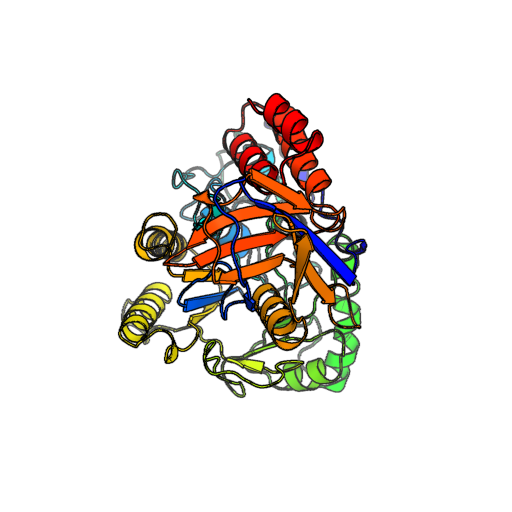3284 C C . PHE A 1 424 ? 20.07356 -16.14228 19.90518 1.000 12.18884 443 PHE A C 1
ATOM 3285 O O . PHE A 1 424 ? 19.66870 -15.52242 20.89346 1.000 11.72070 443 PHE A O 1
ATOM 3293 N N . PHE A 1 425 ? 20.67824 -15.54142 18.88695 1.000 9.87121 444 PHE A N 1
ATOM 3294 C CA . PHE A 1 425 ? 21.01144 -14.12575 18.86349 1.000 10.06965 444 PHE A CA 1
ATOM 3295 C C . PHE A 1 425 ? 20.40039 -13.53347 17.60340 1.000 8.31384 444 PHE A C 1
ATOM 3296 O O . PHE A 1 425 ? 20.42447 -14.17180 16.54718 1.000 10.85395 444 PHE A O 1
ATOM 3304 N N . MET A 1 426 ? 19.85740 -12.32348 17.70181 1.000 8.61011 445 MET A N 1
ATOM 3305 C CA . MET A 1 426 ? 19.22477 -11.68687 16.55492 1.000 8.86521 445 MET A CA 1
ATOM 3306 C C . MET A 1 426 ? 19.78739 -10.29837 16.33912 1.000 8.07856 445 MET A C 1
ATOM 3307 O O . MET A 1 426 ? 20.11494 -9.58681 17.29234 1.000 9.68120 445 MET A O 1
ATOM 3312 N N . LEU A 1 427 ? 19.90303 -9.92931 15.06924 1.000 8.89531 446 LEU A N 1
ATOM 3313 C CA . LEU A 1 427 ? 20.28429 -8.58570 14.65978 1.000 8.08690 446 LEU A CA 1
ATOM 3314 C C . LEU A 1 427 ? 19.19702 -8.00608 13.77672 1.000 7.41646 446 LEU A C 1
ATOM 3315 O O . LEU A 1 427 ? 18.73962 -8.65904 12.82732 1.000 8.35226 446 LEU A O 1
ATOM 3320 N N . ASN A 1 428 ? 18.79403 -6.78413 14.09167 1.000 8.15706 447 ASN A N 1
ATOM 3321 C CA . ASN A 1 428 ? 17.91637 -5.99844 13.24480 1.000 7.04073 447 ASN A CA 1
ATOM 3322 C C . ASN A 1 428 ? 18.78973 -5.00188 12.49797 1.000 8.51351 447 ASN A C 1
ATOM 3323 O O . ASN A 1 428 ? 19.44905 -4.16006 13.11740 1.000 9.25589 447 ASN A O 1
ATOM 3328 N N . ILE A 1 429 ? 18.81056 -5.11705 11.17455 1.000 8.55175 448 ILE A N 1
ATOM 3329 C CA . ILE A 1 429 ? 19.74503 -4.38971 10.31395 1.000 8.00771 448 ILE A CA 1
ATOM 3330 C C . ILE A 1 429 ? 18.93004 -3.51959 9.36513 1.000 9.06933 448 ILE A C 1
ATOM 3331 O O . ILE A 1 429 ? 18.15209 -4.03676 8.55437 1.000 9.20482 448 ILE A O 1
ATOM 3336 N N . ASP A 1 430 ? 19.12883 -2.20757 9.44347 1.000 8.71327 449 ASP A N 1
ATOM 3337 C CA . ASP A 1 430 ? 18.44903 -1.24246 8.58613 1.000 8.30822 449 ASP A CA 1
ATOM 3338 C C . ASP A 1 430 ? 19.47843 -0.62030 7.67183 1.000 7.87209 449 ASP A C 1
ATOM 3339 O O . ASP A 1 430 ? 20.53432 -0.17890 8.13939 1.000 8.87247 449 ASP A O 1
ATOM 3344 N N . CYS A 1 431 ? 19.16553 -0.58351 6.37711 1.000 7.34661 450 CYS A N 1
ATOM 3345 C CA . CYS A 1 431 ? 20.06817 -0.05768 5.35989 1.000 8.55309 450 CYS A CA 1
ATOM 3346 C C . CYS A 1 431 ? 19.47842 1.13030 4.61510 1.000 8.50321 450 CYS A C 1
ATOM 3347 O O . CYS A 1 431 ? 19.95536 1.46401 3.52771 1.000 9.61416 450 CYS A O 1
ATOM 3350 N N . ARG A 1 432 ? 18.46179 1.78870 5.17131 1.000 8.18301 451 ARG A N 1
ATOM 3351 C CA . ARG A 1 432 ? 17.91332 2.96773 4.51307 1.000 7.18313 451 ARG A CA 1
ATOM 3352 C C . ARG A 1 432 ? 19.01720 4.01156 4.41348 1.000 7.73510 451 ARG A C 1
ATOM 3353 O O . ARG A 1 432 ? 19.58371 4.42773 5.43013 1.000 7.92602 451 ARG A O 1
ATOM 3361 N N . LYS A 1 433 ? 19.33149 4.42844 3.18797 1.000 8.01955 452 LYS A N 1
ATOM 3362 C CA . LYS A 1 433 ? 20.56808 5.16116 2.94844 1.000 8.50836 452 LYS A CA 1
ATOM 3363 C C . LYS A 1 433 ? 20.56510 6.50889 3.65042 1.000 8.56305 452 LYS A C 1
ATOM 3364 O O . LYS A 1 433 ? 21.62720 6.99590 4.04558 1.000 8.89853 452 LYS A O 1
ATOM 3370 N N . TYR A 1 434 ? 19.39722 7.12888 3.80860 1.000 7.06648 453 TYR A N 1
ATOM 3371 C CA . TYR A 1 434 ? 19.31169 8.49384 4.32054 1.000 6.98769 453 TYR A CA 1
ATOM 3372 C C . TYR A 1 434 ? 18.64431 8.54511 5.69008 1.000 8.20376 453 TYR A C 1
ATOM 3373 O O . TYR A 1 434 ? 18.08595 9.57219 6.08808 1.000 7.84537 453 TYR A O 1
ATOM 3382 N N . LEU A 1 435 ? 18.74961 7.44698 6.43622 1.000 8.10641 454 LEU A N 1
ATOM 3383 C CA . LEU A 1 435 ? 18.09153 7.35495 7.73154 1.000 7.06225 454 LEU A CA 1
ATOM 3384 C C . LEU A 1 435 ? 18.63821 8.36410 8.73445 1.000 7.40148 454 LEU A C 1
ATOM 3385 O O . LEU A 1 435 ? 17.86880 8.96889 9.49111 1.000 8.31753 454 LEU A O 1
ATOM 3390 N N . ALA A 1 436 ? 19.96014 8.53741 8.79787 1.000 7.29980 455 ALA A N 1
ATOM 3391 C CA . ALA A 1 436 ? 20.51577 9.48482 9.75964 1.000 7.94765 455 ALA A CA 1
ATOM 3392 C C . ALA A 1 436 ? 20.06865 10.90964 9.44638 1.000 8.73452 455 ALA A C 1
ATOM 3393 O O . ALA A 1 436 ? 19.73574 11.68531 10.34918 1.000 8.94127 455 ALA A O 1
ATOM 3395 N N . GLU A 1 437 ? 20.03604 11.26800 8.16502 1.000 7.76872 456 GLU A N 1
ATOM 3396 C CA . GLU A 1 437 ? 19.57543 12.58727 7.75576 1.000 7.83439 456 GLU A CA 1
ATOM 3397 C C . GLU A 1 437 ? 18.09677 12.76969 8.05985 1.000 7.25625 456 GLU A C 1
ATOM 3398 O O . GLU A 1 437 ? 17.64834 13.87586 8.39160 1.000 8.37915 456 GLU A O 1
ATOM 3404 N N . HIS A 1 438 ? 17.32680 11.69374 7.94741 1.000 7.25506 457 HIS A N 1
ATOM 3405 C CA . HIS A 1 438 ? 15.90628 11.74685 8.26213 1.000 6.73540 457 HIS A CA 1
ATOM 3406 C C . HIS A 1 438 ? 15.69094 11.97905 9.75714 1.000 7.07198 457 HIS A C 1
ATOM 3407 O O . HIS A 1 438 ? 14.88459 12.83273 10.15824 1.000 7.97405 457 HIS A O 1
ATOM 3414 N N . ALA A 1 439 ? 16.39015 11.21185 10.59685 1.000 6.59834 458 ALA A N 1
ATOM 3415 C CA . ALA A 1 439 ? 16.35204 11.46116 12.03280 1.000 7.46830 458 ALA A CA 1
ATOM 3416 C C . ALA A 1 439 ? 16.74213 12.89683 12.36121 1.000 7.93342 458 ALA A C 1
ATOM 3417 O O . ALA A 1 439 ? 16.09919 13.54911 13.19449 1.000 8.43604 458 ALA A O 1
ATOM 3419 N N . GLU A 1 440 ? 17.78419 13.41728 11.70747 1.000 7.10162 459 GLU A N 1
ATOM 3420 C CA . GLU A 1 440 ? 18.17946 14.79399 11.97941 1.000 7.56982 459 GLU A CA 1
ATOM 3421 C C . GLU A 1 440 ? 17.08690 15.77770 11.57710 1.000 7.21456 459 GLU A C 1
ATOM 3422 O O . GLU A 1 440 ? 16.91205 16.81023 12.24012 1.000 9.20448 459 GLU A O 1
ATOM 3428 N N . ASN A 1 441 ? 16.34155 15.48790 10.50771 1.000 7.10253 460 ASN A N 1
ATOM 3429 C CA . ASN A 1 441 ? 15.22453 16.35608 10.14644 1.000 8.00279 460 ASN A CA 1
ATOM 3430 C C . ASN A 1 441 ? 14.16476 16.37530 11.24282 1.000 8.43315 460 ASN A C 1
ATOM 3431 O O . ASN A 1 441 ? 13.59334 17.43062 11.54108 1.000 8.93493 460 ASN A O 1
ATOM 3436 N N . PHE A 1 442 ? 13.89543 15.22294 11.86983 1.000 7.45301 461 PHE A N 1
ATOM 3437 C CA . PHE A 1 442 ? 12.96609 15.21293 12.99671 1.000 6.85396 461 PHE A CA 1
ATOM 3438 C C . PHE A 1 442 ? 13.52832 15.97654 14.18980 1.000 7.90512 461 PHE A C 1
ATOM 3439 O O . PHE A 1 442 ? 12.77711 16.62947 14.92076 1.000 9.08342 461 PHE A O 1
ATOM 3447 N N . VAL A 1 443 ? 14.84522 15.89874 14.41152 1.000 8.00430 462 VAL A N 1
ATOM 3448 C CA . VAL A 1 443 ? 15.47095 16.69201 15.46839 1.000 8.40392 462 VAL A CA 1
ATOM 3449 C C . VAL A 1 443 ? 15.30077 18.17988 15.18491 1.000 8.47326 462 VAL A C 1
ATOM 3450 O O . VAL A 1 443 ? 14.96036 18.96187 16.08227 1.000 9.48986 462 VAL A O 1
ATOM 3454 N N . LYS A 1 444 ? 15.53869 18.59911 13.93879 1.000 8.08122 463 LYS A N 1
ATOM 3455 C CA . LYS A 1 444 ? 15.39872 20.01775 13.61028 1.000 8.76850 463 LYS A CA 1
ATOM 3456 C C . LYS A 1 444 ? 13.96280 20.48731 13.78250 1.000 9.96880 463 LYS A C 1
ATOM 3457 O O . LYS A 1 444 ? 13.71815 21.62446 14.21001 1.000 9.87773 463 LYS A O 1
ATOM 3463 N N . ARG A 1 445 ? 12.99264 19.62986 13.45424 1.000 9.03940 464 ARG A N 1
ATOM 3464 C CA . ARG A 1 445 ? 11.60198 19.99312 13.67575 1.000 9.05921 464 ARG A CA 1
ATOM 3465 C C . ARG A 1 445 ? 11.33394 20.20292 15.15854 1.000 9.94898 464 ARG A C 1
ATOM 3466 O O . ARG A 1 445 ? 10.64909 21.16299 15.54742 1.000 9.76793 464 ARG A O 1
ATOM 3474 N N . TYR A 1 446 ? 11.85811 19.31203 16.00290 1.000 10.28443 465 TYR A N 1
ATOM 3475 C CA . TYR A 1 446 ? 11.72886 19.49139 17.44345 1.000 8.67575 465 TYR A CA 1
ATOM 3476 C C . TYR A 1 446 ? 12.40408 20.78482 17.90211 1.000 9.67101 465 TYR A C 1
ATOM 3477 O O . TYR A 1 446 ? 11.83521 21.54247 18.70425 1.000 10.55990 465 TYR A O 1
ATOM 3486 N N . GLU A 1 447 ? 13.60212 21.07050 17.39105 1.000 10.74012 466 GLU A N 1
ATOM 3487 C CA . GLU A 1 447 ? 14.30522 22.28842 17.79959 1.000 11.01981 466 GLU A CA 1
ATOM 3488 C C . GLU A 1 447 ? 13.52022 23.53821 17.42689 1.000 12.02571 466 GLU A C 1
ATOM 3489 O O . GLU A 1 447 ? 13.56444 24.54033 18.15359 1.000 12.72787 466 GLU A O 1
ATOM 3495 N N . ALA A 1 448 ? 12.78111 23.49884 16.31927 1.000 11.14760 467 ALA A N 1
ATOM 3496 C CA . ALA A 1 448 ? 11.94976 24.62224 15.89274 1.000 12.26268 467 ALA A CA 1
ATOM 3497 C C . ALA A 1 448 ? 10.61432 24.66907 16.62231 1.000 13.58637 467 ALA A C 1
ATOM 3498 O O . ALA A 1 448 ? 9.92725 25.69780 16.56491 1.000 15.35623 467 ALA A O 1
ATOM 3500 N N . ASN A 1 449 ? 10.23129 23.58511 17.29743 1.000 11.91016 468 ASN A N 1
ATOM 3501 C CA . ASN A 1 449 ? 8.95830 23.48882 18.02185 1.000 11.65473 468 ASN A CA 1
ATOM 3502 C C . ASN A 1 449 ? 9.21094 22.83857 19.37007 1.000 11.52545 468 ASN A C 1
ATOM 3503 O O . ASN A 1 449 ? 8.66673 21.77232 19.67613 1.000 11.81796 468 ASN A O 1
ATOM 3508 N N . PRO A 1 450 ? 10.05639 23.45288 20.20482 1.000 12.12315 469 PRO A N 1
ATOM 3509 C CA . PRO A 1 450 ? 10.57545 22.73356 21.37273 1.000 12.92882 469 PRO A CA 1
ATOM 3510 C C . PRO A 1 450 ? 9.55153 22.48598 22.45931 1.000 10.89508 469 PRO A C 1
ATOM 3511 O O . PRO A 1 450 ? 9.82757 21.70404 23.37401 1.000 13.10979 469 PRO A O 1
ATOM 3515 N N . THR A 1 451 ? 8.38994 23.12480 22.38733 1.000 10.96549 470 THR A N 1
ATOM 3516 C CA . THR A 1 451 ? 7.34021 22.89027 23.36491 1.000 13.51148 470 THR A CA 1
ATOM 3517 C C . THR A 1 451 ? 6.38485 21.78965 22.92807 1.000 13.30988 470 THR A C 1
ATOM 3518 O O . THR A 1 451 ? 5.47422 21.44096 23.68526 1.000 14.00301 470 THR A O 1
ATOM 3522 N N . ASP A 1 452 ? 6.57490 21.21409 21.73373 1.000 10.43533 471 ASP A N 1
ATOM 3523 C CA . ASP A 1 452 ? 5.68224 20.17768 21.22203 1.000 11.79984 471 ASP A CA 1
ATOM 3524 C C . ASP A 1 452 ? 6.19072 18.82404 21.71486 1.000 9.98305 471 ASP A C 1
ATOM 3525 O O . ASP A 1 452 ? 7.24153 18.34479 21.27401 1.000 9.94405 471 ASP A O 1
ATOM 3530 N N . VAL A 1 453 ? 5.44394 18.20817 22.63235 1.000 11.01493 472 VAL A N 1
ATOM 3531 C CA . VAL A 1 453 ? 5.88031 16.95199 23.23627 1.000 10.88461 472 VAL A CA 1
ATOM 3532 C C . VAL A 1 453 ? 5.96501 15.84479 22.19133 1.000 9.98110 472 VAL A C 1
ATOM 3533 O O . VAL A 1 453 ? 6.89403 15.02493 22.21450 1.000 10.50420 472 VAL A O 1
ATOM 3537 N N . SER A 1 454 ? 5.00771 15.80233 21.25837 1.000 11.30860 473 SER A N 1
ATOM 3538 C CA . SER A 1 454 ? 5.02058 14.77849 20.21318 1.000 10.34236 473 SER A CA 1
ATOM 3539 C C . SER A 1 454 ? 6.21847 14.94066 19.28385 1.000 9.02262 473 SER A C 1
ATOM 3540 O O . SER A 1 454 ? 6.79569 13.93955 18.83392 1.000 10.84815 473 SER A O 1
ATOM 3543 N N . ALA A 1 455 ? 6.60418 16.18410 18.97742 1.000 8.22092 474 ALA A N 1
ATOM 3544 C CA . ALA A 1 455 ? 7.79356 16.40714 18.16509 1.000 9.80007 474 ALA A CA 1
ATOM 3545 C C . ALA A 1 455 ? 9.03463 15.85485 18.84352 1.000 9.43260 474 ALA A C 1
ATOM 3546 O O . ALA A 1 455 ? 9.89235 15.24403 18.19310 1.000 9.99777 474 ALA A O 1
ATOM 3548 N N . LYS A 1 456 ? 9.15151 16.04033 20.15780 1.000 8.64858 475 LYS A N 1
ATOM 3549 C CA . LYS A 1 456 ? 10.30422 15.49420 20.85482 1.000 8.54307 475 LYS A CA 1
ATOM 3550 C C . LYS A 1 456 ? 10.26205 13.97376 20.85322 1.000 8.93423 475 LYS A C 1
ATOM 3551 O O . LYS A 1 456 ? 11.29569 13.31778 20.66636 1.000 8.74366 475 LYS A O 1
ATOM 3557 N N . ALA A 1 457 ? 9.07600 13.39358 21.04978 1.000 8.22687 476 ALA A N 1
ATOM 3558 C CA . ALA A 1 457 ? 8.95928 11.93926 21.01637 1.000 8.50244 476 ALA A CA 1
ATOM 3559 C C . ALA A 1 457 ? 9.34638 11.38380 19.64605 1.000 7.90279 476 ALA A C 1
ATOM 3560 O O . ALA A 1 457 ? 10.04647 10.36690 19.55402 1.000 8.29819 476 ALA A O 1
ATOM 3562 N N . ASP A 1 458 ? 8.89133 12.03601 18.56596 1.000 7.58588 477 ASP A N 1
ATOM 3563 C CA . ASP A 1 458 ? 9.26085 11.57510 17.23231 1.000 7.93124 477 ASP A CA 1
ATOM 3564 C C . ASP A 1 458 ? 10.76653 11.67019 17.03356 1.000 7.94993 477 ASP A C 1
ATOM 3565 O O . ASP A 1 458 ? 11.38280 10.75603 16.46973 1.000 8.69084 477 ASP A O 1
ATOM 3570 N N . ALA A 1 459 ? 11.38304 12.76644 17.47911 1.000 6.99212 478 ALA A N 1
ATOM 3571 C CA . ALA A 1 459 ? 12.82706 12.88095 17.32566 1.000 7.79178 478 ALA A CA 1
ATOM 3572 C C . ALA A 1 459 ? 13.54373 11.74106 18.04116 1.000 7.95777 478 ALA A C 1
ATOM 3573 O O . ALA A 1 459 ? 14.45263 11.11581 17.48373 1.000 9.07975 478 ALA A O 1
ATOM 3575 N N . ASN A 1 460 ? 13.13418 11.43380 19.27443 1.000 7.46799 479 ASN A N 1
ATOM 3576 C CA . ASN A 1 460 ? 13.76231 10.32981 19.99207 1.000 8.17585 479 ASN A CA 1
ATOM 3577 C C . ASN A 1 460 ? 13.53810 8.99759 19.27724 1.000 7.99396 479 ASN A C 1
ATOM 3578 O O . ASN A 1 460 ? 14.43565 8.14513 19.23896 1.000 9.22382 479 ASN A O 1
ATOM 3583 N N . TYR A 1 461 ? 12.33004 8.78348 18.74701 1.000 7.70617 480 TYR A N 1
ATOM 3584 C CA . TYR A 1 461 ? 12.00480 7.53551 18.06069 1.000 8.44306 480 TYR A CA 1
ATOM 3585 C C . TYR A 1 461 ? 12.88971 7.33311 16.83372 1.000 7.75819 480 TYR A C 1
ATOM 3586 O O . TYR A 1 461 ? 13.45776 6.25372 16.64567 1.000 7.56747 480 TYR A O 1
ATOM 3595 N N . PHE A 1 462 ? 13.04217 8.36743 16.00142 1.000 7.18824 481 PHE A N 1
ATOM 3596 C CA . PHE A 1 462 ? 13.86981 8.20928 14.80832 1.000 7.05190 481 PHE A CA 1
ATOM 3597 C C . PHE A 1 462 ? 15.35697 8.14265 15.15269 1.000 7.94804 481 PHE A C 1
ATOM 3598 O O . PHE A 1 462 ? 16.09824 7.35963 14.54797 1.000 8.84123 481 PHE A O 1
ATOM 3606 N N . VAL A 1 463 ? 15.82160 8.93408 16.12896 1.000 7.47424 482 VAL A N 1
ATOM 3607 C CA . VAL A 1 463 ? 17.22862 8.84719 16.52391 1.000 8.37150 482 VAL A CA 1
ATOM 3608 C C . VAL A 1 463 ? 17.55631 7.44926 17.05253 1.000 8.90950 482 VAL A C 1
ATOM 3609 O O . VAL A 1 463 ? 18.64264 6.90761 16.80147 1.000 8.26222 482 VAL A O 1
ATOM 3613 N N . ASN A 1 464 ? 16.62304 6.83178 17.76886 1.000 8.69845 483 ASN A N 1
ATOM 3614 C CA . ASN A 1 464 ? 16.86629 5.49242 18.28334 1.000 8.71611 483 ASN A CA 1
ATOM 3615 C C . ASN A 1 464 ? 16.91667 4.43731 17.19397 1.000 10.17614 483 ASN A C 1
ATOM 3616 O O . ASN A 1 464 ? 17.29341 3.29806 17.48907 1.000 11.19584 483 ASN A O 1
ATOM 3621 N N . MET A 1 465 ? 16.54597 4.76876 15.95657 1.000 8.83702 484 MET A N 1
ATOM 3622 C CA . MET A 1 465 ? 16.69918 3.81067 14.87334 1.000 10.29989 484 MET A CA 1
ATOM 3623 C C . MET A 1 465 ? 18.14903 3.73030 14.40521 1.000 8.78277 484 MET A C 1
ATOM 3624 O O . MET A 1 465 ? 18.52844 2.76303 13.74082 1.000 11.49990 484 MET A O 1
ATOM 3629 N N . LEU A 1 466 ? 18.96321 4.73040 14.70554 1.000 8.77921 485 LEU A N 1
ATOM 3630 C CA . LEU A 1 466 ? 20.30570 4.79314 14.14101 1.000 8.62615 485 LEU A CA 1
ATOM 3631 C C . LEU A 1 466 ? 21.23455 3.84360 14.87306 1.000 8.39058 485 LEU A C 1
ATOM 3632 O O . LEU A 1 466 ? 21.09202 3.61057 16.07304 1.000 10.44497 485 LEU A O 1
ATOM 3637 N N . LYS A 1 467 ? 22.20858 3.30342 14.14577 1.000 8.02298 486 LYS A N 1
ATOM 3638 C CA . LYS A 1 467 ? 23.27479 2.59195 14.81947 1.000 8.80011 486 LYS A CA 1
ATOM 3639 C C . LYS A 1 467 ? 24.14164 3.57550 15.59570 1.000 9.84474 486 LYS A C 1
ATOM 3640 O O . LYS A 1 467 ? 24.19555 4.77004 15.30068 1.000 9.58749 486 LYS A O 1
ATOM 3646 N N . ASP A 1 468 ? 24.84095 3.05149 16.59731 1.000 11.13544 487 ASP A N 1
ATOM 3647 C CA . ASP A 1 468 ? 25.75246 3.88341 17.37681 1.000 12.89606 487 ASP A CA 1
ATOM 3648 C C . ASP A 1 468 ? 26.78664 4.55377 16.47337 1.000 12.96407 487 ASP A C 1
ATOM 3649 O O . ASP A 1 468 ? 27.41594 3.90074 15.63358 1.000 14.77087 487 ASP A O 1
ATOM 3654 N N . SER A 1 469 ? 26.96965 5.86344 16.65167 1.000 13.54378 488 SER A N 1
ATOM 3655 C CA . SER A 1 469 ? 27.85623 6.65423 15.80275 1.000 15.04481 488 SER A CA 1
ATOM 3656 C C . SER A 1 469 ? 27.96476 8.05060 16.39406 1.000 15.28538 488 SER A C 1
ATOM 3657 O O . SER A 1 469 ? 27.18038 8.44359 17.26247 1.000 14.59620 488 SER A O 1
ATOM 3660 N N . ASP A 1 470 ? 28.93824 8.80972 15.88208 1.000 16.86361 489 ASP A N 1
ATOM 3661 C CA . ASP A 1 470 ? 29.08442 10.20282 16.29302 1.000 18.72714 489 ASP A CA 1
ATOM 3662 C C . ASP A 1 470 ? 27.82865 11.00962 15.97879 1.000 14.51677 489 ASP A C 1
ATOM 3663 O O . ASP A 1 470 ? 27.43420 11.88037 16.76273 1.000 15.42299 489 ASP A O 1
ATOM 3668 N N . LYS A 1 471 ? 27.19486 10.74741 14.83369 1.000 13.70385 490 LYS A N 1
ATOM 3669 C CA . LYS A 1 471 ? 25.96219 11.44960 14.49435 1.000 13.36647 490 LYS A CA 1
ATOM 3670 C C . LYS A 1 471 ? 24.85054 11.11959 15.48300 1.000 12.46625 490 LYS A C 1
ATOM 3671 O O . LYS A 1 471 ? 24.12799 12.01565 15.93481 1.000 11.67830 490 LYS A O 1
ATOM 3677 N N . LYS A 1 472 ? 24.69594 9.84150 15.83983 1.000 11.22837 491 LYS A N 1
ATOM 3678 C CA . LYS A 1 472 ? 23.65558 9.48699 16.80484 1.000 10.69032 491 LYS A CA 1
ATOM 3679 C C . LYS A 1 472 ? 23.90088 10.17458 18.13807 1.000 10.97597 491 LYS A C 1
ATOM 3680 O O . LYS A 1 472 ? 22.96582 10.67368 18.77888 1.000 10.80892 491 LYS A O 1
ATOM 3686 N N . THR A 1 473 ? 25.16249 10.20857 18.56689 1.000 11.71181 492 THR A N 1
ATOM 3687 C CA . THR A 1 473 ? 25.51533 10.89949 19.80114 1.000 12.34282 492 THR A CA 1
ATOM 3688 C C . THR A 1 473 ? 25.18041 12.38571 19.72046 1.000 11.64748 492 THR A C 1
ATOM 3689 O O . THR A 1 473 ? 24.60345 12.94965 20.66118 1.000 13.53947 492 THR A O 1
ATOM 3693 N N . GLU A 1 474 ? 25.51822 13.02747 18.59937 1.000 11.96029 493 GLU A N 1
ATOM 3694 C CA . GLU A 1 474 ? 25.18882 14.43868 18.39762 1.000 12.31958 493 GLU A CA 1
ATOM 3695 C C . GLU A 1 474 ? 23.68104 14.66803 18.48577 1.000 13.53054 493 GLU A C 1
ATOM 3696 O O . GLU A 1 474 ? 23.21021 15.58992 19.16797 1.000 13.83613 493 GLU A O 1
ATOM 3702 N N . LEU A 1 475 ? 22.90045 13.82601 17.80350 1.000 10.84178 494 LEU A N 1
ATOM 3703 C CA . LEU A 1 475 ? 21.45424 14.02505 17.78644 1.000 11.02734 494 LEU A CA 1
ATOM 3704 C C . LEU A 1 475 ? 20.83476 13.77316 19.15790 1.000 9.89682 494 LEU A C 1
ATOM 3705 O O . LEU A 1 475 ? 19.93771 14.51358 19.57933 1.000 10.94728 494 LEU A O 1
ATOM 3710 N N . LYS A 1 476 ? 21.32015 12.76162 19.88202 1.000 10.77083 495 LYS A N 1
ATOM 3711 C CA . LYS A 1 476 ? 20.84454 12.53055 21.24624 1.000 13.90360 495 LYS A CA 1
ATOM 3712 C C . LYS A 1 476 ? 21.07897 13.75165 22.12772 1.000 13.68756 495 LYS A C 1
ATOM 3713 O O . LYS A 1 476 ? 20.20175 14.14169 22.91193 1.000 14.29819 495 LYS A O 1
ATOM 3719 N N . LYS A 1 477 ? 22.25805 14.36730 22.01087 1.000 14.88835 496 LYS A N 1
ATOM 3720 C CA . LYS A 1 477 ? 22.56115 15.54064 22.82242 1.000 14.05296 496 LYS A CA 1
ATOM 3721 C C . LYS A 1 477 ? 21.61639 16.69131 22.51482 1.000 15.72334 496 LYS A C 1
ATOM 3722 O O . LYS A 1 477 ? 21.24973 17.45220 23.41938 1.000 16.99685 496 LYS A O 1
ATOM 3728 N N . ARG A 1 478 ? 21.20734 16.83119 21.25175 1.000 13.62722 497 ARG A N 1
ATOM 3729 C CA . ARG A 1 478 ? 20.31131 17.90972 20.85441 1.000 15.15935 497 ARG A CA 1
ATOM 3730 C C . ARG A 1 478 ? 18.89613 17.72571 21.38216 1.000 13.87603 497 ARG A C 1
ATOM 3731 O O . ARG A 1 478 ? 18.15776 18.71357 21.45911 1.000 17.05327 497 ARG A O 1
ATOM 3739 N N . ILE A 1 479 ? 18.50447 16.50327 21.75501 1.000 13.71151 498 ILE A N 1
ATOM 3740 C CA . ILE A 1 479 ? 17.14196 16.21117 22.19146 1.000 13.47944 498 ILE A CA 1
ATOM 3741 C C . ILE A 1 479 ? 17.08462 15.73851 23.64349 1.000 25.01604 498 ILE A C 1
ATOM 3742 O O . ILE A 1 479 ? 16.10937 15.11466 24.05704 1.000 24.56720 498 ILE A O 1
ATOM 3747 N N . GLU A 1 480 ? 18.11813 16.02456 24.42300 1.000 18.46710 499 GLU A N 1
ATOM 3748 C CA . GLU A 1 480 ? 18.11096 15.67597 25.84292 1.000 31.32590 499 GLU A CA 1
ATOM 3749 C C . GLU A 1 480 ? 16.91300 16.28291 26.57958 1.000 50.68812 499 GLU A C 1
ATOM 3750 O O . GLU A 1 480 ? 16.42148 17.36153 26.23812 1.000 32.15612 499 GLU A O 1
#

Secondary structure (DSSP, 8-state):
-TTS-EEE----S----GGG--SEEEEEEEEEE-TT---S--EEE--SSGGG-SEEEEEEE-TT-HHIIIIIIHHHTT--B-SS----HHHHHHT---TT-B--SS--EEE-SSS-EEE---EEE--TT-GGGG--EEE-TT--S--GGGSPPSS--HHHHHHHHTTT-EEEB---SS-GGG--HHHHHHHHHHHHHHHHHHTTTPPP-EEE--TT-HHHHHHHTTSTT--EEEESSSSB---TTT--S--TTEEEE-B--PPPTTS---HHHHHHHHHHHHHTS-GGGPPPEEEEESS--HHHHHHHHHHHHHHSTTTT--EEEE-HHHHHHHHHHHHH---EEEEEETTEEEEEEEEE--SSS--S--EEEEEEET--GGGEEEEEE-TT--EEEEEEETTEEEEEEE--TTHHHHHHHHHHHHHHSTT-HHHHHHHHHHHTTSPSSHHHHHHHHHT-

Organism: Bacteroides ovatus (strain ATCC 8483 / DSM 1896 / JCM 5824 / BCRC 10623 / CCUG 4943 / NCTC 11153) (NCBI:txid411476)

Foldseek 3Di:
DQFDKDWAQAADPDFAQQQPWDQKFKKKKKFFFDPVLFFDDKWKAFDLDQLQFLAEAAEEEEQQWLCVQQPVVCLQQFHKHAFAFGDDPVCRVSVQDDPRIDTPRDHFFFASNQPATGTFEYEYEDQLQDCQLRGIAIGGHPDDPDDVSGHIGSHHHLNSVRVVNLSVHAYAHEDHPDPPVQLALVSLLVRVVVSQVSCCVRNNHNGHQEHEYPPQDCSNLSNSLVNQSHFEYEYQPPADFAQSLPDDDQCGSGYYHEEQQCDPPPPPDHSLNRLVVVVVVQVVDRSNRGTHHHYYHYRDGVVNSVSSVVCSCDCRHVHVSNYRRYHVLLSNLQVVQSNPKDWDWADPDSGMIMIIIMRGDDPSGRRQFPKTKMKMARDAPNRTPDMDIDLQFFFWGKHDDDRTIMIITGRRNCLLVSLVVLLVVCVVVVVDPSSLVSSVNSLNRGDDDPSSVVSVVSSD

Sequence (460 aa):
DNGKRRDVICETEFIYPFGNETADKEIEITIHLKADRQVGYLYTEIPTLKYNKDWLFLMTQDDCMHSAFSYTWAAIHGKPLSYIYYCDLAHLQNGDLPPDYYSLGKTLATTNGTGQEVRFSFGTTVVAADDDLMNTQTWVQNGYTRDYFRFYKKTTMLVWGNLQEMMNYGVSIAFHDLNLPDEDKTEDKLLAQFPVAQSSMIREKLNNRTCKMLAEPNGDKNYIKAALRYDKIRTLCAQSGATKLYPFQENGDIEQVVIERAFYDPPEGSGLTNPDMIKAAILKEMENPKEERAAISIGAHNTDTGWVNFLEWLNDTYGRDGDDSMWFTNQEEYYEYYYYRLHSKPEIKQVNTHTWKLTLNLNGEDSAPFYYPSVTVNIFGLKMGDIESIKSNEDVTGLSYGDHKDFFMLNIDCRKYLAEHAENFVKRYEANPTDVSAKADANYFVNMLKDSDKKTELKKRIE

Solvent-accessible surface area: 18728 Å² total; per-residue (Å²): 154,104,37,139,111,76,64,47,98,4,123,10,108,22,33,10,36,11,40,94,6,56,44,93,4,117,3,69,0,26,0,48,7,88,80,141,98,102,26,73,155,5,115,25,65,10,10,24,1,2,25,22,12,53,4,1,0,3,0,4,0,3,60,2,28,1,0,0,0,6,4,1,2,1,1,0,4,25,21,35,3,5,113,117,32,24,8,0,6,4,0,30,90,57,48,4,39,1,75,41,126,42,73,40,72,61,16,0,0,3,33,11,30,18,72,56,47,30,10,4,15,0,5,0,1,4,19,5,29,34,112,89,2,66,52,95,0,42,0,25,20,72,38,95,207,19,48,113,10,0,119,108,32,95,22,0,3,10,0,0,0,25,4,0,4,3,19,22,2,2,1,0,2,13,50,6,83,38,74,115,141,38,42,62,51,93,105,0,35,66,26,0,58,83,1,3,70,64,0,78,124,58,0,57,87,1,7,0,5,4,0,0,4,0,123,48,36,68,55,1,13,110,0,0,72,130,24,96,54,1,24,1,0,0,0,71,70,61,32,57,93,4,82,8,52,111,50,136,33,91,9,62,63,39,17,5,56,6,34,25,58,103,36,82,110,89,53,74,90,66,38,11,54,49,0,64,58,11,0,89,135,22,34,151,57,75,72,72,104,31,4,6,5,11,1,0,1,88,53,1,69,35,36,13,1,79,4,1,44,60,0,0,62,44,19,0,82,73,35,92,35,17,0,3,5,0,0,6,2,17,6,2,0,0,21,35,3,104,80,97,14,81,30,90,22,120,84,85,80,79,47,12,12,59,0,40,5,77,1,64,15,17,158,33,8,36,4,9,21,2,20,1,0,0,0,0,41,51,1,89,81,30,13,17,125,43,25,118,34,46,129,40,1,21,2,27,18,66,9,61,46,172,119,29,0,0,0,14,1,18,1,52,64,52,0,28,97,7,0,30,46,1,0,110,36,26,72,78,69,84,131,62,129,23,8,66,48,1,0,48,26,5,0,58,43,6,43,124,46,133,73,31,67,66,0,75,131,71,5,166

B-factor: mean 15.09, std 10.15, range [3.9, 85.9]

Nearest PDB structures (foldseek):
  4dwe-assembly1_A  TM=1.002E+00  e=0.000E+00  Bacteroides ovatus ATCC 8483
  6d58-assembly1_B  TM=4.294E-01  e=2.789E+00  Homo sapiens
  6uea-assembly1_A  TM=2.997E-01  e=1.505E+00  Homo sapiens
  7ktx-assembly1_J  TM=3.580E-01  e=4.860E+00  Homo sapiens

Radius of gyration: 22.4 Å; Cα contacts (8 Å, |Δi|>4): 974; chains: 1; bounding box: 69×61×49 Å

=== Feature glossary ===
Legend for the data blocks above and below:

— What the protein is —

Sequence gives the chain of amino acids in standard one-letter code (A=alanine, C=cysteine, …, Y=tyrosine), read N→C. It is the only feature that is directly encoded by the gene; all structural features are derived from the folded form of this sequence.

The annotation block draws on four external resources. InterPro: which protein families and domains the sequence belongs to. GO: standardized terms for what the protein does, what process it participates in, and where in the cell it acts. CATH: which structural fold it has in the CATH hierarchy. Organism: the species of origin.

— Where its atoms are —

Atomic coordinates in PDBx/mmCIF format — the same representation the Protein Data Bank distributes. Each line of the _atom_site loop places one backbone atom in Cartesian space (units: ångströms, origin: arbitrary).

Six rendered views show the 3D structure from the faces of a cube — i.e. along ±x, ±y, ±z. Rendering representation is drawn randomly per protein from cartoon (secondary-structure ribbons), sticks (backbone bonds), or molecular surface; coloring is either N→C rainbow (blue at the N-terminus through red at the C-terminus) or one color per chain.

— Local backbone conformation —

DSSP 8-state secondary structure assigns each residue one of H (α-helix), G (3₁₀-helix), I (π-helix), E (extended β-strand), B (isolated β-bridge), T (hydrogen-bonded turn), S (bend), or '-' (coil). The assignment is computed from backbone hydrogen-bond geometry via the Kabsch–Sander algorithm.

P-SEA three-state annotation labels each residue as helix, strand, or coil based purely on the geometry of the Cα trace. It serves as a fallback when the full backbone (and thus DSSP) is unavailable.

φ (phi) and ψ (psi) are the two rotatable backbone dihedrals per residue: φ is the C(i-1)–N–Cα–C torsion, ψ is the N–Cα–C–N(i+1) torsion, both in degrees on (−180°, 180°]. α-helical residues cluster near (−60°, −45°); β-strand residues near (−120°, +130°). A Ramachandran plot is simply a scatter of (φ, ψ) for every residue.

— Global shape and packing —

Radius of gyration (Rg) is the root-mean-square distance of Cα atoms from their centroid — a single number for overall size and compactness. A globular domain of N residues has Rg ≈ 2.2·N^0.38 Å; an extended or disordered chain has a much larger Rg. The Cα contact count is the number of residue pairs whose Cα atoms are within 8 Å and are more than four positions apart in sequence — a standard proxy for tertiary packing density. The bounding box is the smallest axis-aligned box enclosing all Cα atoms.

Accessible surface area quantifies burial. A residue with SASA near zero is packed into the hydrophobic core; one with SASA >100 Å² sits on the surface. Computed here via the Shrake–Rupley numerical algorithm with a 1.4 Å probe.

The contact map is a binary N×N matrix image: pixel (i, j) is dark where Cα_i and Cα_j are within 8 Å and |i−j|>4. Because the |i−j|>4 filter removes local helical contacts, off-diagonal stripes parallel to the main diagonal indicate parallel β-sheets; stripes perpendicular to it indicate antiparallel β-sheets. The Ramachandran plot scatters every residue's (φ, ψ) pair against the sterically allowed regions. The PAE heatmap renders the predicted-aligned-error matrix.

— Structural neighborhood —

A 3Di character summarizes, for each residue, the relative orientation of the Cα frame of its nearest spatial neighbor. Because it encodes fold topology rather than chemistry, 3Di alignments detect remote structural similarity that sequence alignment misses.

Structural nearest neighbors (via Foldseek easy-search vs the PDB). Reported per hit: target PDB id, E-value, and alignment TM-score. A TM-score above ~0.5 is the conventional threshold for 'same fold'.

— Confidence and disorder —

For AlphaFold models, the B-factor field carries pLDDT — the model's own estimate of local accuracy on a 0–100 scale. Regions with pLDDT<50 should be treated as essentially unmodeled; they often correspond to intrinsically disordered segments.

B-factor (Debye–Waller factor) reflects atomic displacement in the crystal lattice. It is an experimental observable (units Å²), not a prediction; low values mean the atom is pinned down, high values mean it moves or is heterogeneous across the crystal.

Predicted Aligned Error (PAE) is an AlphaFold confidence matrix: entry (i, j) is the expected error in the position of residue j, in ångströms, when the prediction is superimposed on the true structure at residue i. Low PAE within a block of residues means that block is internally rigid and well-predicted; high PAE between two blocks means their relative placement is uncertain even if each block individually is confident.